Protein AF-A0A8S9GPW5-F1 (afdb_monomer)

Secondary structure (DSSP, 8-state):
--SS-----------------HHHHHHHHHTS-HHHHHHHTTT-HHHHHHHTSHHHHTS--EEEEETTTTEEEEEETTTTEEEEPPPPPPPPTTEEEPPPEEEEEEETTEEEEEEEEEEEEE---SS---TTEEEEEEEETTTTEEEEEEEEPSSS-TT-EE-SPPEEETTEEEEEEESSS-EEEEEESSHHHHH----S-HHHHHTTHHHHHHHHHHHTT--TTEEEEEEEEE--TT-S--EEEEEEEESSTTPPPPHHHHHHHHHHHHHHHTTSS-----HHHH--------S--TT-EEE-SS------SEEEEEEEEEESS-HHHHHTTHHHHHHHHHHHHT--TTEEEEEEEEETTS-SSSSPEEEEEEEEES-SSSHHHHHHHHHHHHHSTT-GGGG--HHHH--EEEEEE----SS----HHHHHS-PPP-

Structure (mmCIF, N/CA/C/O backbone):
data_AF-A0A8S9GPW5-F1
#
_entry.id   AF-A0A8S9GPW5-F1
#
loop_
_atom_site.group_PDB
_atom_site.id
_atom_site.type_symbol
_atom_site.label_atom_id
_atom_site.label_alt_id
_atom_site.label_comp_id
_atom_site.label_asym_id
_atom_site.label_entity_id
_atom_site.label_seq_id
_atom_site.pdbx_PDB_ins_code
_atom_site.Cartn_x
_atom_site.Cartn_y
_atom_site.Cartn_z
_atom_site.occupancy
_atom_site.B_iso_or_equiv
_atom_site.auth_seq_id
_atom_site.auth_comp_id
_atom_site.auth_asym_id
_atom_site.auth_atom_id
_atom_site.pdbx_PDB_model_num
ATOM 1 N N . MET A 1 1 ? 13.576 2.332 78.302 1.00 44.72 1 MET A N 1
ATOM 2 C CA . MET A 1 1 ? 13.715 1.462 77.115 1.00 44.72 1 MET A CA 1
ATOM 3 C C . MET A 1 1 ? 12.403 0.738 76.894 1.00 44.72 1 MET A C 1
ATOM 5 O O . MET A 1 1 ? 11.875 0.190 77.847 1.00 44.72 1 MET A O 1
ATOM 9 N N . TYR A 1 2 ? 11.951 0.701 75.640 1.00 37.75 2 TYR A N 1
ATOM 10 C CA . TYR A 1 2 ? 10.988 -0.273 75.117 1.00 37.75 2 TYR A CA 1
ATOM 11 C C . TYR A 1 2 ? 9.484 -0.027 75.328 1.00 37.75 2 TYR A C 1
ATOM 13 O O . TYR A 1 2 ? 8.790 -0.932 75.752 1.00 37.75 2 TYR A O 1
ATOM 21 N N . HIS A 1 3 ? 8.952 1.134 74.928 1.00 41.34 3 HIS A N 1
ATOM 22 C CA . HIS A 1 3 ? 7.579 1.271 74.399 1.00 41.34 3 HIS A CA 1
ATOM 23 C C . HIS A 1 3 ? 7.514 2.532 73.510 1.00 41.34 3 HIS A C 1
ATOM 25 O O . HIS A 1 3 ? 8.158 3.523 73.831 1.00 41.34 3 HIS A O 1
ATOM 31 N N . ILE A 1 4 ? 6.742 2.487 72.411 1.00 39.16 4 ILE A N 1
ATOM 32 C CA . ILE A 1 4 ? 6.539 3.541 71.379 1.00 39.16 4 ILE A CA 1
ATOM 33 C C . ILE A 1 4 ? 7.576 3.566 70.234 1.00 39.16 4 ILE A C 1
ATOM 35 O O . ILE A 1 4 ? 8.304 4.535 70.089 1.00 39.16 4 ILE A O 1
ATOM 39 N N . ASN A 1 5 ? 7.643 2.527 69.382 1.00 32.78 5 ASN A N 1
ATOM 40 C CA . ASN A 1 5 ? 8.191 2.670 68.010 1.00 32.78 5 ASN A CA 1
ATOM 41 C C . ASN A 1 5 ? 7.839 1.519 67.037 1.00 32.78 5 ASN A C 1
ATOM 43 O O . ASN A 1 5 ? 8.644 1.127 66.198 1.00 32.78 5 ASN A O 1
ATOM 47 N N . GLN A 1 6 ? 6.620 0.970 67.102 1.00 40.62 6 GLN A N 1
ATOM 48 C CA . GLN A 1 6 ? 6.137 -0.016 66.113 1.00 40.62 6 GLN A CA 1
ATOM 49 C C . GLN A 1 6 ? 4.819 0.403 65.432 1.00 40.62 6 GLN A C 1
ATOM 51 O O . GLN A 1 6 ? 3.996 -0.433 65.076 1.00 40.62 6 GLN A O 1
ATOM 56 N N . ILE A 1 7 ? 4.639 1.710 65.189 1.00 39.34 7 ILE A N 1
ATOM 57 C CA . ILE A 1 7 ? 3.601 2.262 64.290 1.00 39.34 7 ILE A CA 1
ATOM 58 C C . ILE A 1 7 ? 4.265 3.053 63.151 1.00 39.34 7 ILE A C 1
ATOM 60 O O . ILE A 1 7 ? 3.902 4.176 62.840 1.00 39.34 7 ILE A O 1
ATOM 64 N N . LEU A 1 8 ? 5.270 2.463 62.503 1.00 32.34 8 LEU A N 1
ATOM 65 C CA . LEU A 1 8 ? 5.753 2.913 61.193 1.00 32.34 8 LEU A CA 1
ATOM 66 C C . LEU A 1 8 ? 6.109 1.689 60.339 1.00 32.34 8 LEU A C 1
ATOM 68 O O . LEU A 1 8 ? 7.232 1.532 59.861 1.00 32.34 8 LEU A O 1
ATOM 72 N N . LYS A 1 9 ? 5.118 0.818 60.090 1.00 34.38 9 LYS A N 1
ATOM 73 C CA . LYS A 1 9 ? 5.142 -0.032 58.891 1.00 34.38 9 LYS A CA 1
ATOM 74 C C . LYS A 1 9 ? 5.151 0.910 57.689 1.00 34.38 9 LYS A C 1
ATOM 76 O O . LYS A 1 9 ? 4.106 1.374 57.237 1.00 34.38 9 LYS A O 1
ATOM 81 N N . LYS A 1 10 ? 6.356 1.230 57.204 1.00 33.12 10 LYS A N 1
ATOM 82 C CA . LYS A 1 10 ? 6.602 1.922 55.938 1.00 33.12 10 LYS A CA 1
ATOM 83 C C . LYS A 1 10 ? 5.746 1.247 54.868 1.00 33.12 10 LYS A C 1
ATOM 85 O O . LYS A 1 10 ? 6.094 0.173 54.378 1.00 33.12 10 LYS A O 1
ATOM 90 N N . LYS A 1 11 ? 4.649 1.904 54.477 1.00 34.06 11 LYS A N 1
ATOM 91 C CA . LYS A 1 11 ? 4.065 1.766 53.143 1.00 34.06 11 LYS A CA 1
ATOM 92 C C . LYS A 1 11 ? 5.228 1.946 52.167 1.00 34.06 11 LYS A C 1
ATOM 94 O O . LYS A 1 11 ? 5.643 3.074 51.902 1.00 34.06 11 LYS A O 1
ATOM 99 N N . LYS A 1 12 ? 5.800 0.848 51.662 1.00 33.22 12 LYS A N 1
ATOM 100 C CA . LYS A 1 12 ? 6.603 0.894 50.441 1.00 33.22 12 LYS A CA 1
ATOM 101 C C . LYS A 1 12 ? 5.641 1.417 49.383 1.00 33.22 12 LYS A C 1
ATOM 103 O O . LYS A 1 12 ? 4.797 0.668 48.900 1.00 33.22 12 LYS A O 1
ATOM 108 N N . LYS A 1 13 ? 5.719 2.718 49.088 1.00 30.58 13 LYS A N 1
ATOM 109 C CA . LYS A 1 13 ? 5.135 3.296 47.881 1.00 30.58 13 LYS A CA 1
ATOM 110 C C . LYS A 1 13 ? 5.628 2.412 46.735 1.00 30.58 13 LYS A C 1
ATOM 112 O O . LYS A 1 13 ? 6.806 2.475 46.387 1.00 30.58 13 LYS A O 1
ATOM 117 N N . LYS A 1 14 ? 4.755 1.554 46.193 1.00 30.34 14 LYS A N 1
ATOM 118 C CA . LYS A 1 14 ? 4.919 1.048 44.831 1.00 30.34 14 LYS A CA 1
ATOM 119 C C . LYS A 1 14 ? 5.045 2.313 43.994 1.00 30.34 14 LYS A C 1
ATOM 121 O O . LYS A 1 14 ? 4.090 3.077 43.890 1.00 30.34 14 LYS A O 1
ATOM 126 N N . LYS A 1 15 ? 6.261 2.605 43.534 1.00 32.81 15 LYS A N 1
ATOM 127 C CA . LYS A 1 15 ? 6.509 3.649 42.547 1.00 32.81 15 LYS A CA 1
ATOM 128 C C . LYS A 1 15 ? 5.788 3.155 41.297 1.00 32.81 15 LYS A C 1
ATOM 130 O O . LYS A 1 15 ? 6.301 2.293 40.594 1.00 32.81 15 LYS A O 1
ATOM 135 N N . ILE A 1 16 ? 4.553 3.614 41.124 1.00 31.48 16 ILE A N 1
ATOM 136 C CA . ILE A 1 16 ? 3.795 3.501 39.886 1.00 31.48 16 ILE A CA 1
ATOM 137 C C . ILE A 1 16 ? 4.597 4.340 38.895 1.00 31.48 16 ILE A C 1
ATOM 139 O O . ILE A 1 16 ? 4.499 5.564 38.881 1.00 31.48 16 ILE A O 1
ATOM 143 N N . TRP A 1 17 ? 5.515 3.700 38.173 1.00 31.36 17 TRP A N 1
ATOM 144 C CA . TRP A 1 17 ? 6.027 4.284 36.947 1.00 31.36 17 TRP A CA 1
ATOM 145 C C . TRP A 1 17 ? 4.852 4.261 35.979 1.00 31.36 17 TRP A C 1
ATOM 147 O O . TRP A 1 17 ? 4.379 3.189 35.611 1.00 31.36 17 TRP A O 1
ATOM 157 N N . PHE A 1 18 ? 4.337 5.448 35.669 1.00 34.94 18 PHE A N 1
ATOM 158 C CA . PHE A 1 18 ? 3.390 5.671 34.589 1.00 34.94 18 PHE A CA 1
ATOM 159 C C . PHE A 1 18 ? 3.978 5.049 33.319 1.00 34.94 18 PHE A C 1
ATOM 161 O O . PHE A 1 18 ? 5.002 5.506 32.809 1.00 34.94 18 PHE A O 1
ATOM 168 N N . GLY A 1 19 ? 3.381 3.941 32.887 1.00 40.03 19 GLY A N 1
ATOM 169 C CA . GLY A 1 19 ? 3.788 3.212 31.697 1.00 40.03 19 GLY A CA 1
ATOM 170 C C . GLY A 1 19 ? 3.351 3.987 30.467 1.00 40.03 19 GLY A C 1
ATOM 171 O O . GLY A 1 19 ? 2.196 3.907 30.066 1.00 40.03 19 GLY A O 1
ATOM 172 N N . VAL A 1 20 ? 4.266 4.752 29.878 1.00 46.03 20 VAL A N 1
ATOM 173 C CA . VAL A 1 20 ? 4.118 5.176 28.484 1.00 46.03 20 VAL A CA 1
ATOM 174 C C . VAL A 1 20 ? 4.153 3.898 27.642 1.00 46.03 20 VAL A C 1
ATOM 176 O O . VAL A 1 20 ? 5.094 3.115 27.780 1.00 46.03 20 VAL A O 1
ATOM 179 N N . HIS A 1 21 ? 3.112 3.657 26.838 1.00 52.16 21 HIS A N 1
ATOM 180 C CA . HIS A 1 21 ? 3.004 2.468 25.986 1.00 52.16 21 HIS A CA 1
ATOM 181 C C . HIS A 1 21 ? 4.234 2.370 25.076 1.00 52.16 21 HIS A C 1
ATOM 183 O O . HIS A 1 21 ? 4.702 3.395 24.571 1.00 52.16 21 HIS A O 1
ATOM 189 N N . GLU A 1 22 ? 4.763 1.164 24.854 1.00 50.53 22 GLU A N 1
ATOM 190 C CA . GLU A 1 22 ? 5.973 0.979 24.040 1.00 50.53 22 GLU A CA 1
ATOM 191 C C . GLU A 1 22 ? 5.811 1.595 22.640 1.00 50.53 22 GLU A C 1
ATOM 193 O O . GLU A 1 22 ? 6.744 2.188 22.119 1.00 50.53 22 GLU A O 1
ATOM 198 N N . GLU A 1 23 ? 4.601 1.602 22.086 1.00 52.56 23 GLU A N 1
ATOM 199 C CA . GLU A 1 23 ? 4.280 2.241 20.803 1.00 52.56 23 GLU A CA 1
ATOM 200 C C . GLU A 1 23 ? 4.392 3.780 20.819 1.00 52.56 23 GLU A C 1
ATOM 202 O O . GLU A 1 23 ? 4.875 4.389 19.866 1.00 52.56 23 GLU A O 1
ATOM 207 N N . LEU A 1 24 ? 4.013 4.433 21.922 1.00 54.03 24 LEU A N 1
ATOM 208 C CA . LEU A 1 24 ? 4.185 5.881 22.105 1.00 54.03 24 LEU A CA 1
ATOM 209 C C . LEU A 1 24 ? 5.653 6.240 22.271 1.00 54.03 24 LEU A C 1
ATOM 211 O O . LEU A 1 24 ? 6.132 7.190 21.652 1.00 54.03 24 LEU A O 1
ATOM 215 N N . VAL A 1 25 ? 6.374 5.453 23.073 1.00 58.84 25 VAL A N 1
ATOM 216 C CA . VAL A 1 25 ? 7.827 5.577 23.189 1.00 58.84 25 VAL A CA 1
ATOM 217 C C . VAL A 1 25 ? 8.456 5.403 21.808 1.00 58.84 25 VAL A C 1
ATOM 219 O O . VAL A 1 25 ? 9.303 6.206 21.429 1.00 58.84 25 VAL A O 1
ATOM 222 N N . ALA A 1 26 ? 7.992 4.438 21.015 1.00 57.84 26 ALA A N 1
ATOM 223 C CA . ALA A 1 26 ? 8.498 4.192 19.678 1.00 57.84 26 ALA A CA 1
ATOM 224 C C . ALA A 1 26 ? 8.220 5.365 18.725 1.00 57.84 26 ALA A C 1
ATOM 226 O O . ALA A 1 26 ? 9.138 5.870 18.083 1.00 57.84 26 ALA A O 1
ATOM 227 N N . ASN A 1 27 ? 6.989 5.874 18.685 1.00 54.69 27 ASN A N 1
ATOM 228 C CA . ASN A 1 27 ? 6.623 7.020 17.850 1.00 54.69 27 ASN A CA 1
ATOM 229 C C . ASN A 1 27 ? 7.389 8.293 18.238 1.00 54.69 27 ASN A C 1
ATOM 231 O O . ASN A 1 27 ? 7.855 9.018 17.358 1.00 54.69 27 ASN A O 1
ATOM 235 N N . ILE A 1 28 ? 7.597 8.544 19.534 1.00 63.22 28 ILE A N 1
ATOM 236 C CA . ILE A 1 28 ? 8.431 9.658 20.007 1.00 63.22 28 ILE A CA 1
ATOM 237 C C . ILE A 1 28 ? 9.877 9.454 19.556 1.00 63.22 28 ILE A C 1
ATOM 239 O O . ILE A 1 28 ? 10.460 10.344 18.942 1.00 63.22 28 ILE A O 1
ATOM 243 N N . LEU A 1 29 ? 10.442 8.273 19.804 1.00 61.16 29 LEU A N 1
ATOM 244 C CA . LEU A 1 29 ? 11.813 7.935 19.432 1.00 61.16 29 LEU A CA 1
ATOM 245 C C . LEU A 1 29 ? 12.048 8.049 17.917 1.00 61.16 29 LEU A C 1
ATOM 247 O O . LEU A 1 29 ? 13.091 8.565 17.535 1.00 61.16 29 LEU A O 1
ATOM 251 N N . THR A 1 30 ? 11.094 7.674 17.053 1.00 60.75 30 THR A N 1
ATOM 252 C CA . THR A 1 30 ? 11.229 7.840 15.584 1.00 60.75 30 THR A CA 1
ATOM 253 C C . THR A 1 30 ? 11.343 9.296 15.127 1.00 60.75 30 THR A C 1
ATOM 255 O O . THR A 1 30 ? 11.821 9.549 14.026 1.00 60.75 30 THR A O 1
ATOM 258 N N . ARG A 1 31 ? 10.924 10.261 15.954 1.00 57.41 31 ARG A N 1
ATOM 259 C CA . ARG A 1 31 ? 10.981 11.698 15.642 1.00 57.41 31 ARG A CA 1
ATOM 260 C C . ARG A 1 31 ? 12.233 12.379 16.195 1.00 57.41 31 ARG A C 1
ATOM 262 O O . ARG A 1 31 ? 12.397 13.584 16.019 1.00 57.41 31 ARG A O 1
ATOM 269 N N . LEU A 1 32 ? 13.098 11.641 16.891 1.00 60.34 32 LEU A N 1
ATOM 270 C CA . LEU A 1 32 ? 14.299 12.188 17.514 1.00 60.34 32 LEU A CA 1
ATOM 271 C C . LEU A 1 32 ? 15.529 11.985 16.620 1.00 60.34 32 LEU A C 1
ATOM 273 O O . LEU A 1 32 ? 15.599 11.012 15.870 1.00 60.34 32 LEU A O 1
ATOM 277 N N . PRO A 1 33 ? 16.543 12.862 16.722 1.00 57.25 33 PRO A N 1
ATOM 278 C CA . PRO A 1 33 ? 17.812 12.656 16.038 1.00 57.25 33 PRO A CA 1
ATOM 279 C C . PRO A 1 33 ? 18.411 11.286 16.379 1.00 57.25 33 PRO A C 1
ATOM 281 O O . PRO A 1 33 ? 18.424 10.879 17.544 1.00 57.25 33 PRO A O 1
ATOM 284 N N . LEU A 1 34 ? 18.970 10.595 15.383 1.00 57.47 34 LEU A N 1
ATOM 285 C CA . LEU A 1 34 ? 19.506 9.232 15.525 1.00 57.47 34 LEU A CA 1
ATOM 286 C C . LEU A 1 34 ? 20.538 9.100 16.657 1.00 57.47 34 LEU A C 1
ATOM 288 O O . LEU A 1 34 ? 20.544 8.107 17.384 1.00 57.47 34 LEU A O 1
ATOM 292 N N . GLY A 1 35 ? 21.366 10.130 16.868 1.00 49.97 35 GLY A N 1
ATOM 293 C CA . GLY A 1 35 ? 22.323 10.174 17.978 1.00 49.97 35 GLY A CA 1
ATOM 294 C C . GLY A 1 35 ? 21.662 10.116 19.362 1.00 49.97 35 GLY A C 1
ATOM 295 O O . GLY A 1 35 ? 22.212 9.512 20.284 1.00 49.97 35 GLY A O 1
ATOM 296 N N . SER A 1 36 ? 20.460 10.677 19.507 1.00 63.56 36 SER A N 1
ATOM 297 C CA . SER A 1 36 ? 19.661 10.593 20.733 1.00 63.56 36 SER A CA 1
ATOM 298 C C . SER A 1 36 ? 19.054 9.200 20.903 1.00 63.56 36 SER A C 1
ATOM 300 O O . SER A 1 36 ? 19.120 8.640 21.995 1.00 63.56 36 SER A O 1
ATOM 302 N N . ILE A 1 37 ? 18.557 8.593 19.819 1.00 66.81 37 ILE A N 1
ATOM 303 C CA . ILE A 1 37 ? 17.989 7.231 19.824 1.00 66.81 37 ILE A CA 1
ATOM 304 C C . ILE A 1 37 ? 19.029 6.199 20.283 1.00 66.81 37 ILE A C 1
ATOM 306 O O . ILE A 1 37 ? 18.735 5.351 21.127 1.00 66.81 37 ILE A O 1
ATOM 310 N N . ILE A 1 38 ? 20.272 6.304 19.802 1.00 66.56 38 ILE A N 1
ATOM 311 C CA . ILE A 1 38 ? 21.366 5.406 20.209 1.00 66.56 38 ILE A CA 1
ATOM 312 C C . ILE A 1 38 ? 21.634 5.516 21.716 1.00 66.56 38 ILE A C 1
ATOM 314 O O . ILE A 1 38 ? 21.792 4.498 22.392 1.00 66.56 38 ILE A O 1
ATOM 318 N N . ARG A 1 39 ? 21.635 6.736 22.268 1.00 68.25 39 ARG A N 1
ATOM 319 C CA . ARG A 1 39 ? 21.817 6.965 23.712 1.00 68.25 39 ARG A CA 1
ATOM 320 C C . ARG A 1 39 ? 20.633 6.448 24.530 1.00 68.25 39 ARG A C 1
ATOM 322 O O . ARG A 1 39 ? 20.829 5.981 25.649 1.00 68.25 39 ARG A O 1
ATOM 329 N N . PHE A 1 40 ? 19.424 6.455 23.973 1.00 72.38 40 PHE A N 1
ATOM 330 C CA . PHE A 1 40 ? 18.230 5.965 24.660 1.00 72.38 40 PHE A CA 1
ATOM 331 C C . PHE A 1 40 ? 18.192 4.451 24.877 1.00 72.38 40 PHE A C 1
ATOM 333 O O . PHE A 1 40 ? 17.536 3.994 25.815 1.00 72.38 40 PHE A O 1
ATOM 340 N N . LYS A 1 41 ? 18.999 3.675 24.140 1.00 69.69 41 LYS A N 1
ATOM 341 C CA . LYS A 1 41 ? 19.259 2.262 24.472 1.00 69.69 41 LYS A CA 1
ATOM 342 C C . LYS A 1 41 ? 19.841 2.067 25.876 1.00 69.69 41 LYS A C 1
ATOM 344 O O . LYS A 1 41 ? 19.734 0.980 26.438 1.00 69.69 41 LYS A O 1
ATOM 349 N N . LEU A 1 42 ? 20.477 3.096 26.439 1.00 74.31 42 LEU A N 1
ATOM 350 C CA . LEU A 1 42 ? 21.108 3.043 27.759 1.00 74.31 42 LEU A CA 1
ATOM 351 C C . LEU A 1 42 ? 20.139 3.385 28.902 1.00 74.31 42 LEU A C 1
ATOM 353 O O . LEU A 1 42 ? 20.499 3.214 30.062 1.00 74.31 42 LEU A O 1
ATOM 357 N N . VAL A 1 43 ? 18.918 3.845 28.598 1.00 75.31 43 VAL A N 1
ATOM 358 C CA . VAL A 1 43 ? 17.950 4.301 29.611 1.00 75.31 43 VAL A CA 1
ATOM 359 C C . VAL A 1 43 ? 17.339 3.132 30.379 1.00 75.31 43 VAL A C 1
ATOM 361 O O . VAL A 1 43 ? 17.347 3.134 31.609 1.00 75.31 43 VAL A O 1
ATOM 364 N N . CYS A 1 44 ? 16.803 2.121 29.686 1.00 68.25 44 CYS A N 1
ATOM 365 C CA . CYS A 1 44 ? 16.309 0.900 30.325 1.00 68.25 44 CYS A CA 1
ATOM 366 C C . CYS A 1 44 ? 16.230 -0.287 29.349 1.00 68.25 44 CYS A C 1
ATOM 368 O O . CYS A 1 44 ? 16.283 -0.117 28.132 1.00 68.25 44 CYS A O 1
ATOM 370 N N . LYS A 1 45 ? 16.064 -1.505 29.889 1.00 66.75 45 LYS A N 1
ATOM 371 C CA . LYS A 1 45 ? 15.988 -2.747 29.096 1.00 66.75 45 LYS A CA 1
ATOM 372 C C . LYS A 1 45 ? 14.793 -2.785 28.131 1.00 66.75 45 LYS A C 1
ATOM 374 O O . LYS A 1 45 ? 14.955 -3.289 27.028 1.00 66.75 45 LYS A O 1
ATOM 379 N N . SER A 1 46 ? 13.635 -2.238 28.520 1.00 66.81 46 SER A N 1
ATOM 380 C CA . SER A 1 46 ? 12.446 -2.162 27.648 1.00 66.81 46 SER A CA 1
ATOM 381 C C . SER A 1 46 ? 12.691 -1.217 26.470 1.00 66.81 46 SER A C 1
ATOM 383 O O . SER A 1 46 ? 12.529 -1.623 25.328 1.00 66.81 46 SER A O 1
ATOM 385 N N . TRP A 1 47 ? 13.232 -0.017 26.709 1.00 71.44 47 TRP A N 1
ATOM 386 C CA . TRP A 1 47 ? 13.570 0.923 25.633 1.00 71.44 47 TRP A CA 1
ATOM 387 C C . TRP A 1 47 ? 14.621 0.351 24.687 1.00 71.44 47 TRP A C 1
ATOM 389 O O . TRP A 1 47 ? 14.492 0.489 23.478 1.00 71.44 47 TRP A O 1
ATOM 399 N N . ARG A 1 48 ? 15.631 -0.350 25.212 1.00 73.56 48 ARG A N 1
ATOM 400 C CA . ARG A 1 48 ? 16.603 -1.062 24.378 1.00 73.56 48 ARG A CA 1
ATOM 401 C C . ARG A 1 48 ? 15.944 -2.133 23.506 1.00 73.56 48 ARG A C 1
ATOM 403 O O . ARG A 1 48 ? 16.202 -2.154 22.310 1.00 73.56 48 ARG A O 1
ATOM 410 N N . SER A 1 49 ? 15.084 -2.972 24.087 1.00 69.69 49 SER A N 1
ATOM 411 C CA . SER A 1 49 ? 14.360 -4.028 23.366 1.00 69.69 49 SER A CA 1
ATOM 412 C C . SER A 1 49 ? 13.428 -3.463 22.293 1.00 69.69 49 SER A C 1
ATOM 414 O O . SER A 1 49 ? 13.374 -3.989 21.188 1.00 69.69 49 SER A O 1
ATOM 416 N N . LEU A 1 50 ? 12.726 -2.374 22.603 1.00 68.56 50 LEU A N 1
ATOM 417 C CA . LEU A 1 50 ? 11.842 -1.665 21.685 1.00 68.56 50 LEU A CA 1
ATOM 418 C C . LEU A 1 50 ? 12.622 -1.060 20.518 1.00 68.56 50 LEU A C 1
ATOM 420 O O . LEU A 1 50 ? 12.259 -1.255 19.364 1.00 68.56 50 LEU A O 1
ATOM 424 N N . ILE A 1 51 ? 13.724 -0.374 20.813 1.00 68.31 51 ILE A N 1
ATOM 425 C CA . ILE A 1 51 ? 14.625 0.202 19.814 1.00 68.31 51 ILE A CA 1
ATOM 426 C C . ILE A 1 51 ? 15.223 -0.907 18.922 1.00 68.31 51 ILE A C 1
ATOM 428 O O . ILE A 1 51 ? 15.391 -0.706 17.729 1.00 68.31 51 ILE A O 1
ATOM 432 N N . GLU A 1 52 ? 15.498 -2.098 19.455 1.00 69.88 52 GLU A N 1
ATOM 433 C CA . GLU A 1 52 ? 16.028 -3.250 18.699 1.00 69.88 52 GLU A CA 1
ATOM 434 C C . GLU A 1 52 ? 14.930 -4.124 18.026 1.00 69.88 52 GLU A C 1
ATOM 436 O O . GLU A 1 52 ? 15.243 -5.094 17.321 1.00 69.88 52 GLU A O 1
ATOM 441 N N . SER A 1 53 ? 13.646 -3.783 18.206 1.00 64.00 53 SER A N 1
ATOM 442 C CA . SER A 1 53 ? 12.488 -4.518 17.667 1.00 64.00 53 SER A CA 1
ATOM 443 C C . SER A 1 53 ? 12.255 -4.279 16.170 1.00 64.00 53 SER A C 1
ATOM 445 O O . SER A 1 53 ? 12.681 -3.258 15.624 1.00 64.00 53 SER A O 1
ATOM 447 N N . ASP A 1 54 ? 11.511 -5.190 15.521 1.00 53.47 54 ASP A N 1
ATOM 448 C CA . ASP A 1 54 ? 11.078 -5.110 14.111 1.00 53.47 54 ASP A CA 1
ATOM 449 C C . ASP A 1 54 ? 10.476 -3.753 13.719 1.00 53.47 54 ASP A C 1
ATOM 451 O O . ASP A 1 54 ? 10.690 -3.280 12.603 1.00 53.47 54 ASP A O 1
ATOM 455 N N . PHE A 1 55 ? 9.820 -3.065 14.652 1.00 54.25 55 PHE A N 1
ATOM 456 C CA . PHE A 1 55 ? 9.232 -1.745 14.430 1.00 54.25 55 PHE A CA 1
ATOM 457 C C . PHE A 1 55 ? 10.267 -0.674 14.034 1.00 54.25 55 PHE A C 1
ATOM 459 O O . PHE A 1 55 ? 10.045 0.105 13.107 1.00 54.25 55 PHE A O 1
ATOM 466 N N . PHE A 1 56 ? 11.435 -0.650 14.686 1.00 56.66 56 PHE A N 1
ATOM 467 C CA . PHE A 1 56 ? 12.534 0.260 14.330 1.00 56.66 56 PHE A CA 1
ATOM 468 C C . PHE A 1 56 ? 13.414 -0.275 13.206 1.00 56.66 56 PHE A C 1
ATOM 470 O O . PHE A 1 56 ? 14.162 0.497 12.594 1.00 56.66 56 PHE A O 1
ATOM 477 N N . ARG A 1 57 ? 13.320 -1.577 12.895 1.00 54.94 57 ARG A N 1
ATOM 478 C CA . ARG A 1 57 ? 14.107 -2.178 11.810 1.00 54.94 57 ARG A CA 1
ATOM 479 C C . ARG A 1 57 ? 13.831 -1.519 10.464 1.00 54.94 57 ARG A C 1
ATOM 481 O O . ARG A 1 57 ? 14.750 -1.402 9.658 1.00 54.94 57 ARG A O 1
ATOM 488 N N . HIS A 1 58 ? 12.617 -1.006 10.279 1.00 50.69 58 HIS A N 1
ATOM 489 C CA . HIS A 1 58 ? 12.123 -0.524 8.995 1.00 50.69 58 HIS A CA 1
ATOM 490 C C . HIS A 1 58 ? 11.946 1.001 8.904 1.00 50.69 58 HIS A C 1
ATOM 492 O O . HIS A 1 58 ? 11.436 1.474 7.899 1.00 50.69 58 HIS A O 1
ATOM 498 N N . LYS A 1 59 ? 12.352 1.793 9.908 1.00 55.66 59 LYS A N 1
ATOM 499 C CA . LYS A 1 59 ? 12.091 3.252 9.944 1.00 55.66 59 LYS A CA 1
ATOM 500 C C . LYS A 1 59 ? 13.335 4.154 9.948 1.00 55.66 59 LYS A C 1
ATOM 502 O O . LYS A 1 59 ? 13.211 5.344 10.212 1.00 55.66 59 LYS A O 1
ATOM 507 N N . GLY A 1 60 ? 14.533 3.631 9.671 1.00 61.91 60 GLY A N 1
ATOM 508 C CA . GLY A 1 60 ? 15.764 4.393 9.931 1.00 61.91 60 GLY A CA 1
ATOM 509 C C . GLY A 1 60 ? 16.995 3.982 9.136 1.00 61.91 60 GLY A C 1
ATOM 510 O O . GLY A 1 60 ? 18.075 3.916 9.716 1.00 61.91 60 GLY A O 1
ATOM 511 N N . LEU A 1 61 ? 16.858 3.685 7.839 1.00 76.00 61 LEU A N 1
ATOM 512 C CA . LEU A 1 61 ? 18.047 3.523 7.000 1.00 76.00 61 LEU A CA 1
ATOM 513 C C . LEU A 1 61 ? 18.816 4.844 6.920 1.00 76.00 61 LEU A C 1
ATOM 515 O O . LEU A 1 61 ? 18.241 5.903 6.674 1.00 76.00 61 LEU A O 1
ATOM 519 N N . VAL A 1 62 ? 20.124 4.752 7.119 1.00 76.81 62 VAL A N 1
ATOM 520 C CA . VAL A 1 62 ? 21.073 5.853 6.988 1.00 76.81 62 VAL A CA 1
ATOM 521 C C . VAL A 1 62 ? 22.052 5.510 5.888 1.00 76.81 62 VAL A C 1
ATOM 523 O O . VAL A 1 62 ? 22.558 4.387 5.818 1.00 76.81 62 VAL A O 1
ATOM 526 N N . LEU A 1 63 ? 22.333 6.505 5.056 1.00 82.38 63 LEU A N 1
ATOM 527 C CA . LEU A 1 63 ? 23.406 6.460 4.085 1.00 82.38 63 LEU A CA 1
ATOM 528 C C . LEU A 1 63 ? 24.655 7.097 4.695 1.00 82.38 63 LEU A C 1
ATOM 530 O O . LEU A 1 63 ? 24.627 8.255 5.107 1.00 82.38 63 LEU A O 1
ATOM 534 N N . LEU A 1 64 ? 25.751 6.347 4.735 1.00 80.00 64 LEU A N 1
ATOM 535 C CA . LEU A 1 64 ? 27.079 6.870 5.027 1.00 80.00 64 LEU A CA 1
ATOM 536 C C . LEU A 1 64 ? 27.899 6.867 3.746 1.00 80.00 64 LEU A C 1
ATOM 538 O O . LEU A 1 64 ? 28.024 5.840 3.078 1.00 80.00 64 LEU A O 1
ATOM 542 N N . HIS A 1 65 ? 28.482 8.014 3.434 1.00 80.12 65 HIS A N 1
ATOM 543 C CA . HIS A 1 65 ? 29.394 8.181 2.318 1.00 80.12 65 HIS A CA 1
ATOM 544 C C . HIS A 1 65 ? 30.812 8.361 2.857 1.00 80.12 65 HIS A C 1
ATOM 546 O O . HIS A 1 65 ? 31.065 9.231 3.688 1.00 80.12 65 HIS A O 1
ATOM 552 N N . HIS A 1 66 ? 31.739 7.523 2.400 1.00 75.94 66 HIS A N 1
ATOM 553 C CA . HIS A 1 66 ? 33.157 7.685 2.691 1.00 75.94 66 HIS A CA 1
ATOM 554 C C . HIS A 1 66 ? 33.838 8.404 1.523 1.00 75.94 66 HIS A C 1
ATOM 556 O O . HIS A 1 66 ? 34.212 7.768 0.535 1.00 75.94 66 HIS A O 1
ATOM 562 N N . GLU A 1 67 ? 34.008 9.720 1.653 1.00 66.12 67 GLU A N 1
ATOM 563 C CA . GLU A 1 67 ? 34.424 10.615 0.563 1.00 66.12 67 GLU A CA 1
ATOM 564 C C . GLU A 1 67 ? 35.737 10.200 -0.108 1.00 66.12 67 GLU A C 1
ATOM 566 O O . GLU A 1 67 ? 35.829 10.177 -1.332 1.00 66.12 67 GLU A O 1
ATOM 571 N N . SER A 1 68 ? 36.742 9.784 0.668 1.00 68.44 68 SER A N 1
ATOM 572 C CA . SER A 1 68 ? 38.075 9.479 0.127 1.00 68.44 68 SER A CA 1
ATOM 573 C C . SER A 1 68 ? 38.135 8.195 -0.704 1.00 68.44 68 SER A C 1
ATOM 575 O O . SER A 1 68 ? 39.100 7.985 -1.430 1.00 68.44 68 SER A O 1
ATOM 577 N N . SER A 1 69 ? 37.143 7.308 -0.579 1.00 70.62 69 SER A N 1
ATOM 578 C CA . SER A 1 69 ? 37.092 6.044 -1.333 1.00 70.62 69 SER A CA 1
ATOM 579 C C . SER A 1 69 ? 35.816 5.873 -2.154 1.00 70.62 69 SER A C 1
ATOM 581 O O . SER A 1 69 ? 35.663 4.839 -2.801 1.00 70.62 69 SER A O 1
ATOM 583 N N . ILE A 1 70 ? 34.929 6.877 -2.135 1.00 76.81 70 ILE A N 1
ATOM 584 C CA . ILE A 1 70 ? 33.642 6.909 -2.841 1.00 76.81 70 ILE A CA 1
ATOM 585 C C . ILE A 1 70 ? 32.849 5.616 -2.582 1.00 76.81 70 ILE A C 1
ATOM 587 O O . ILE A 1 70 ? 32.376 4.932 -3.491 1.00 76.81 70 ILE A O 1
ATOM 591 N N . ARG A 1 71 ? 32.760 5.231 -1.305 1.00 81.75 71 ARG A N 1
ATOM 592 C CA . ARG A 1 71 ? 32.012 4.048 -0.859 1.00 81.75 71 ARG A CA 1
ATOM 593 C C . ARG A 1 71 ? 30.758 4.472 -0.124 1.00 81.75 71 ARG A C 1
ATOM 595 O O . ARG A 1 71 ? 30.811 5.366 0.720 1.00 81.75 71 ARG A O 1
ATOM 602 N N . TYR A 1 72 ? 29.666 3.771 -0.400 1.00 85.81 72 TYR A N 1
ATOM 603 C CA . TYR A 1 72 ? 28.403 3.963 0.291 1.00 85.81 72 TYR A CA 1
ATOM 604 C C . TYR A 1 72 ? 28.111 2.778 1.195 1.00 85.81 72 TYR A C 1
ATOM 606 O O . TYR A 1 72 ? 28.112 1.630 0.752 1.00 85.81 72 TYR A O 1
ATOM 614 N N . TYR A 1 73 ? 27.820 3.069 2.455 1.00 83.31 73 TYR A N 1
ATOM 615 C CA . TYR A 1 73 ? 27.267 2.103 3.387 1.00 83.31 73 TYR A CA 1
ATOM 616 C C . TYR A 1 73 ? 25.830 2.497 3.664 1.00 83.31 73 TYR A C 1
ATOM 618 O O . TYR A 1 73 ? 25.559 3.624 4.075 1.00 83.31 73 TYR A O 1
ATOM 626 N N . ILE A 1 74 ? 24.916 1.564 3.452 1.00 87.06 74 ILE A N 1
ATOM 627 C CA . ILE A 1 74 ? 23.540 1.709 3.896 1.00 87.06 74 ILE A CA 1
ATOM 628 C C . ILE A 1 74 ? 23.351 0.842 5.122 1.00 87.06 74 ILE A C 1
ATOM 630 O O . ILE A 1 74 ? 23.770 -0.316 5.158 1.00 87.06 74 ILE A O 1
ATOM 634 N N . GLY A 1 75 ? 22.746 1.393 6.157 1.00 76.75 75 GLY A N 1
ATOM 635 C CA . GLY A 1 75 ? 22.553 0.616 7.358 1.00 76.75 75 GLY A CA 1
ATOM 636 C C . GLY A 1 75 ? 21.514 1.185 8.277 1.00 76.75 75 GLY A C 1
ATOM 637 O O . GLY A 1 75 ? 21.154 2.358 8.210 1.00 76.75 75 GLY A O 1
ATOM 638 N N . ASN A 1 76 ? 21.041 0.315 9.152 1.00 75.75 76 ASN A N 1
ATOM 639 C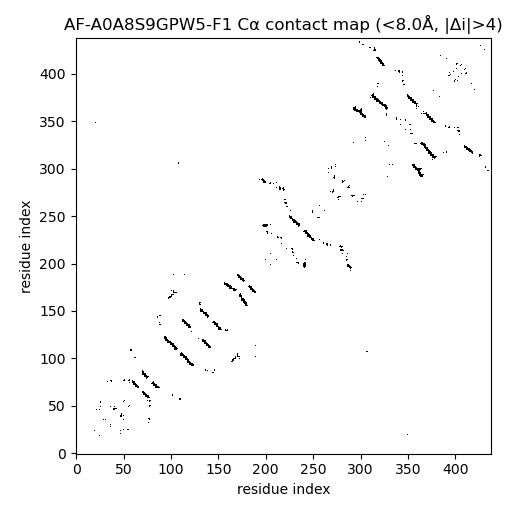 CA . ASN A 1 76 ? 20.216 0.715 10.263 1.00 75.75 76 ASN A CA 1
ATOM 640 C C . ASN A 1 76 ? 21.142 0.898 11.484 1.00 75.75 76 ASN A C 1
ATOM 642 O O . ASN A 1 76 ? 21.573 -0.102 12.075 1.00 75.75 76 ASN A O 1
ATOM 646 N N . PRO A 1 77 ? 21.455 2.145 11.897 1.00 65.75 77 PRO A N 1
ATOM 647 C CA . PRO A 1 77 ? 22.335 2.409 13.038 1.00 65.75 77 PRO A CA 1
ATOM 648 C C . PRO A 1 77 ? 21.718 1.920 14.353 1.00 65.75 77 PRO A C 1
ATOM 650 O O . PRO A 1 77 ? 22.424 1.690 15.335 1.00 65.75 77 PRO A O 1
ATOM 653 N N . VAL A 1 78 ? 20.398 1.729 14.374 1.00 63.84 78 VAL A N 1
ATOM 654 C CA . VAL A 1 78 ? 19.679 1.177 15.511 1.00 63.84 78 VAL A CA 1
ATOM 655 C C . VAL A 1 78 ? 19.919 -0.327 15.642 1.00 63.84 78 VAL A C 1
ATOM 657 O O . VAL A 1 78 ? 20.002 -0.825 16.759 1.00 63.84 78 VAL A O 1
ATOM 660 N N . LEU A 1 79 ? 20.124 -1.055 14.548 1.00 61.78 79 LEU A N 1
ATOM 661 C CA . LEU A 1 79 ? 20.417 -2.494 14.594 1.00 61.78 79 LEU A CA 1
ATOM 662 C C . LEU A 1 79 ? 21.903 -2.821 14.472 1.00 61.78 79 LEU A C 1
ATOM 664 O O . LEU A 1 79 ? 22.271 -3.992 14.513 1.00 61.78 79 LEU A O 1
ATOM 668 N N . SER A 1 80 ? 22.751 -1.807 14.290 1.00 66.94 80 SER A N 1
ATOM 669 C CA . SER A 1 80 ? 24.162 -1.983 13.928 1.00 66.94 80 SER A CA 1
ATOM 670 C C . SER A 1 80 ? 24.347 -2.867 12.687 1.00 66.94 80 SER A C 1
ATOM 672 O O . SER A 1 80 ? 25.348 -3.569 12.559 1.00 66.94 80 SER A O 1
ATOM 674 N N . GLN A 1 81 ? 23.375 -2.840 11.774 1.00 74.31 81 GLN A N 1
ATOM 675 C CA . GLN A 1 81 ? 23.422 -3.578 10.519 1.00 74.31 81 GLN A CA 1
ATOM 676 C C . GLN A 1 81 ? 23.847 -2.625 9.416 1.00 74.31 81 GLN A C 1
ATOM 678 O O . GLN A 1 81 ? 23.171 -1.628 9.173 1.00 74.31 81 GLN A O 1
ATOM 683 N N . TRP A 1 82 ? 24.954 -2.944 8.754 1.00 80.31 82 TRP A N 1
ATOM 684 C CA . TRP A 1 82 ? 25.530 -2.136 7.689 1.00 80.31 82 TRP A CA 1
ATOM 685 C C . TRP A 1 82 ? 25.815 -3.017 6.483 1.00 80.31 82 TRP A C 1
ATOM 687 O O . TRP A 1 82 ? 26.389 -4.095 6.613 1.00 80.31 82 TRP A O 1
ATOM 697 N N . THR A 1 83 ? 25.422 -2.533 5.315 1.00 85.19 83 THR A N 1
ATOM 698 C CA . THR A 1 83 ? 25.669 -3.163 4.023 1.00 85.19 83 THR A CA 1
ATOM 699 C C . THR A 1 83 ? 26.491 -2.203 3.181 1.00 85.19 83 THR A C 1
ATOM 701 O O . THR A 1 83 ? 26.119 -1.043 3.005 1.00 85.19 83 THR A O 1
ATOM 704 N N . LEU A 1 84 ? 27.623 -2.683 2.673 1.00 88.06 84 LEU A N 1
ATOM 705 C CA . LEU A 1 84 ? 28.402 -1.963 1.673 1.00 88.06 84 LEU A CA 1
ATOM 706 C C . LEU A 1 84 ? 27.685 -2.080 0.325 1.00 88.06 84 LEU A C 1
ATOM 708 O O . LEU A 1 84 ? 27.411 -3.189 -0.133 1.00 88.06 84 LEU A O 1
ATOM 712 N N . LEU A 1 85 ? 27.389 -0.944 -0.299 1.00 90.00 85 LEU A N 1
ATOM 713 C CA . LEU A 1 85 ? 26.817 -0.903 -1.639 1.00 90.00 85 LEU A CA 1
ATOM 714 C C . LEU A 1 85 ? 27.895 -1.159 -2.701 1.00 90.00 85 LEU A C 1
ATOM 716 O O . LEU A 1 85 ? 29.074 -0.869 -2.459 1.00 90.00 85 LEU A O 1
ATOM 720 N N . PRO A 1 86 ? 27.513 -1.671 -3.887 1.00 89.19 86 PRO A N 1
ATOM 721 C CA . PRO A 1 86 ? 28.441 -1.771 -5.001 1.00 89.19 86 PRO A CA 1
ATOM 722 C C . PRO A 1 86 ? 29.015 -0.391 -5.345 1.00 89.19 86 PRO A C 1
ATOM 724 O O . PRO A 1 86 ? 28.325 0.626 -5.179 1.00 89.19 86 PRO A O 1
ATOM 727 N N . PRO A 1 87 ? 30.270 -0.344 -5.821 1.00 87.56 87 PRO A N 1
ATOM 728 C CA . PRO A 1 87 ? 30.924 0.912 -6.144 1.00 87.56 87 PRO A CA 1
ATOM 729 C C . PRO A 1 87 ? 30.091 1.678 -7.178 1.00 87.56 87 PRO A C 1
ATOM 731 O O . PRO A 1 87 ? 29.613 1.074 -8.145 1.00 87.56 87 PRO A O 1
ATOM 734 N N . PRO A 1 88 ? 29.886 2.987 -6.973 1.00 87.31 88 PRO A N 1
ATOM 735 C CA . PRO A 1 88 ? 29.179 3.798 -7.940 1.00 87.31 88 PRO A CA 1
ATOM 736 C C . PRO A 1 88 ? 30.021 3.968 -9.211 1.00 87.31 88 PRO A C 1
ATOM 738 O O . PRO A 1 88 ? 31.231 3.705 -9.201 1.00 87.31 88 PRO A O 1
ATOM 741 N N . PRO A 1 89 ? 29.413 4.452 -10.302 1.00 86.56 89 PRO A N 1
ATOM 742 C CA . PRO A 1 89 ? 30.160 4.792 -11.498 1.00 86.56 89 PRO A CA 1
ATOM 743 C C . PRO A 1 89 ? 31.318 5.774 -11.215 1.00 86.56 89 PRO A C 1
ATOM 745 O O . PRO A 1 89 ? 31.195 6.642 -10.335 1.00 86.56 89 PRO A O 1
ATOM 748 N N . PRO A 1 90 ? 32.446 5.659 -11.947 1.00 83.56 90 PRO A N 1
ATOM 749 C CA . PRO A 1 90 ? 33.600 6.534 -11.764 1.00 83.56 90 PRO A CA 1
ATOM 750 C C . PRO A 1 90 ? 33.230 8.009 -11.937 1.00 83.56 90 PRO A C 1
ATOM 752 O O . PRO A 1 90 ? 32.484 8.366 -12.845 1.00 8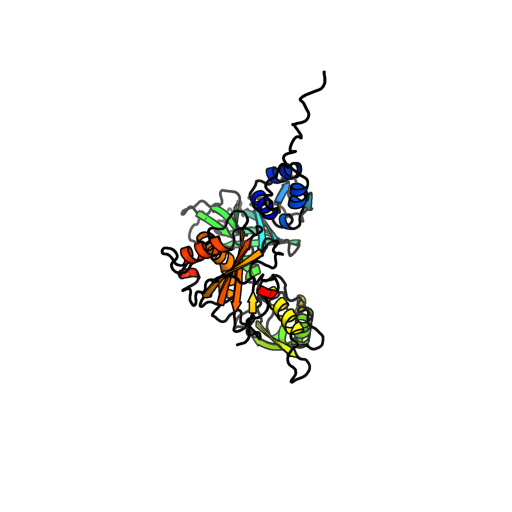3.56 90 PRO A O 1
ATOM 755 N N . ILE A 1 91 ? 33.793 8.874 -11.089 1.00 79.44 91 ILE A N 1
ATOM 756 C CA . ILE A 1 91 ? 33.651 10.328 -11.233 1.00 79.44 91 ILE A CA 1
ATOM 757 C C . ILE A 1 91 ? 34.287 10.749 -12.555 1.00 79.44 91 ILE A C 1
ATOM 759 O O . ILE A 1 91 ? 35.481 10.538 -12.776 1.00 79.44 91 ILE A O 1
ATOM 763 N N . LEU A 1 92 ? 33.487 11.365 -13.422 1.00 76.88 92 LEU A N 1
ATOM 764 C CA . LEU A 1 92 ? 33.971 11.866 -14.699 1.00 76.88 92 LEU A CA 1
ATOM 765 C C . LEU A 1 92 ? 34.632 13.244 -14.519 1.00 76.88 92 LEU A C 1
ATOM 767 O O . LEU A 1 92 ? 34.043 14.126 -13.883 1.00 76.88 92 LEU A O 1
ATOM 771 N N . PRO A 1 93 ? 35.838 13.460 -15.077 1.00 71.75 93 PRO A N 1
ATOM 772 C CA . PRO A 1 93 ? 36.488 14.762 -15.032 1.00 71.75 93 PRO A CA 1
ATOM 773 C C . PRO A 1 93 ? 35.631 15.800 -15.765 1.00 71.75 93 PRO A C 1
ATOM 775 O O . PRO A 1 93 ? 35.143 15.550 -16.862 1.00 71.75 93 PRO A O 1
ATOM 778 N N . GLY A 1 94 ? 35.441 16.961 -15.137 1.00 69.75 94 GLY A N 1
ATOM 779 C CA . GLY A 1 94 ? 34.601 18.036 -15.670 1.00 69.75 94 GLY A CA 1
ATOM 780 C C . GLY A 1 94 ? 33.167 18.069 -15.154 1.00 69.75 94 GLY A C 1
ATOM 781 O O . GLY A 1 94 ? 32.467 19.042 -15.432 1.00 69.75 94 GLY A O 1
ATOM 782 N N . ASN A 1 95 ? 32.745 17.077 -14.367 1.00 73.88 95 ASN A N 1
ATOM 783 C CA . ASN A 1 95 ? 31.430 17.081 -13.737 1.00 73.88 95 ASN A CA 1
ATOM 784 C C . ASN A 1 95 ? 31.477 17.636 -12.304 1.00 73.88 95 ASN A C 1
ATOM 786 O O . ASN A 1 95 ? 32.361 17.287 -11.519 1.00 73.88 95 ASN A O 1
ATOM 790 N N . ARG A 1 96 ? 30.483 18.454 -11.939 1.00 71.56 96 ARG A N 1
ATOM 791 C CA . ARG A 1 96 ? 30.167 18.799 -10.546 1.00 71.56 96 ARG A CA 1
ATOM 792 C C . ARG A 1 96 ? 29.261 17.715 -9.984 1.00 71.56 96 ARG A C 1
ATOM 794 O O . ARG A 1 96 ? 28.238 17.428 -10.593 1.00 71.56 96 ARG A O 1
ATOM 801 N N . TYR A 1 97 ? 29.609 17.144 -8.837 1.00 75.31 97 TYR A N 1
ATOM 802 C CA . TYR A 1 97 ? 28.744 16.213 -8.109 1.00 75.31 97 TYR A CA 1
ATOM 803 C C . TYR A 1 97 ? 28.212 16.888 -6.846 1.00 75.31 97 TYR A C 1
ATOM 805 O O . TYR A 1 97 ? 28.948 17.610 -6.174 1.00 75.31 97 TYR A O 1
ATOM 813 N N . TYR A 1 98 ? 26.947 16.629 -6.533 1.00 76.19 98 TYR A N 1
ATOM 814 C CA . TYR A 1 98 ? 26.290 17.080 -5.306 1.00 76.19 98 TYR A CA 1
ATOM 815 C C . TYR A 1 98 ? 26.293 15.970 -4.248 1.00 76.19 98 TYR A C 1
ATOM 817 O O . TYR A 1 98 ? 26.579 14.805 -4.559 1.00 76.19 98 TYR A O 1
ATOM 825 N N . GLU A 1 99 ? 25.952 16.307 -3.000 1.00 77.50 99 GLU A N 1
ATOM 826 C CA . GLU A 1 99 ? 25.731 15.284 -1.976 1.00 77.50 99 GLU A CA 1
ATOM 827 C C . GLU A 1 99 ? 24.665 14.274 -2.413 1.00 77.50 99 GLU A C 1
ATOM 829 O O . GLU A 1 99 ? 23.721 14.574 -3.147 1.00 77.50 99 GLU A O 1
ATOM 834 N N . SER A 1 100 ? 24.852 13.035 -1.966 1.00 86.19 100 SER A N 1
ATOM 835 C CA . SER A 1 100 ? 24.002 11.919 -2.366 1.00 86.19 100 SER A CA 1
ATOM 836 C C . SER A 1 100 ? 22.710 11.901 -1.561 1.00 86.19 100 SER A C 1
ATOM 838 O O . SER A 1 100 ? 22.733 12.018 -0.339 1.00 86.19 100 SER A O 1
ATOM 840 N N . GLY A 1 101 ? 21.588 11.703 -2.246 1.00 86.44 101 GLY A N 1
ATOM 841 C CA . GLY A 1 101 ? 20.285 11.526 -1.614 1.00 86.44 101 GLY A CA 1
ATOM 842 C C . GLY A 1 101 ? 19.975 10.052 -1.357 1.00 86.44 101 GLY A C 1
ATOM 843 O O . GLY A 1 101 ? 20.340 9.185 -2.154 1.00 86.44 101 GLY A O 1
ATOM 844 N N . LEU A 1 102 ? 19.261 9.769 -0.267 1.00 88.38 102 LEU A N 1
ATOM 845 C CA . LEU A 1 102 ? 18.665 8.462 0.011 1.00 88.38 102 LEU A CA 1
ATOM 846 C C . LEU A 1 102 ? 17.149 8.609 -0.033 1.00 88.38 102 LEU A C 1
ATOM 848 O O . LEU A 1 102 ? 16.588 9.291 0.812 1.00 88.38 102 LEU A O 1
ATOM 852 N N . VAL A 1 103 ? 16.483 7.927 -0.959 1.00 88.75 103 VAL A N 1
ATOM 853 C CA . VAL A 1 103 ? 15.017 7.842 -0.975 1.00 88.75 103 VAL A CA 1
ATOM 854 C C . VAL A 1 103 ? 14.574 6.441 -0.593 1.00 88.75 103 VAL A C 1
ATOM 856 O O . VAL A 1 103 ? 15.145 5.451 -1.050 1.00 88.75 103 VAL A O 1
ATOM 859 N N . THR A 1 104 ? 13.548 6.352 0.243 1.00 85.44 104 THR A N 1
ATOM 860 C CA . THR A 1 104 ? 12.935 5.091 0.658 1.00 85.44 104 THR A CA 1
ATOM 861 C C . THR A 1 104 ? 11.478 5.070 0.222 1.00 85.44 104 THR A C 1
ATOM 863 O O . THR A 1 104 ? 10.757 6.058 0.390 1.00 85.44 104 THR A O 1
ATOM 866 N N . ARG A 1 105 ? 11.023 3.939 -0.320 1.00 77.94 105 ARG A N 1
ATOM 867 C CA . ARG A 1 105 ? 9.597 3.684 -0.516 1.00 77.94 105 ARG A CA 1
ATOM 868 C C . ARG A 1 105 ? 9.084 2.959 0.708 1.00 77.94 105 ARG A C 1
ATOM 870 O O . ARG A 1 105 ? 9.564 1.879 1.059 1.00 77.94 105 ARG A O 1
ATOM 877 N N . MET A 1 106 ? 8.115 3.568 1.369 1.00 69.19 106 MET A N 1
ATOM 878 C CA . MET A 1 106 ? 7.507 3.012 2.565 1.00 69.19 106 MET A CA 1
ATOM 879 C C . MET A 1 106 ? 6.058 2.648 2.283 1.00 69.19 106 MET A C 1
ATOM 881 O O . MET A 1 106 ? 5.334 3.414 1.654 1.00 69.19 106 MET A O 1
ATOM 885 N N . HIS A 1 107 ? 5.629 1.502 2.794 1.00 57.59 107 HIS A N 1
ATOM 886 C CA . HIS A 1 107 ? 4.230 1.102 2.800 1.00 57.59 107 HIS A CA 1
ATOM 887 C C . HIS A 1 107 ? 3.885 0.570 4.192 1.00 57.59 107 HIS A C 1
ATOM 889 O O . HIS A 1 107 ? 4.561 -0.323 4.701 1.00 57.59 107 HIS A O 1
ATOM 895 N N . ASN A 1 108 ? 2.877 1.156 4.842 1.00 52.25 108 ASN A N 1
ATOM 896 C CA . ASN A 1 108 ? 2.457 0.833 6.215 1.00 52.25 108 ASN A CA 1
ATOM 897 C C . ASN A 1 108 ? 3.619 0.805 7.232 1.00 52.25 108 ASN A C 1
ATOM 899 O O . ASN A 1 108 ? 3.708 -0.075 8.079 1.00 52.25 108 ASN A O 1
ATOM 903 N N . GLY A 1 109 ? 4.549 1.763 7.131 1.00 51.22 109 GLY A N 1
ATOM 904 C CA . GLY A 1 109 ? 5.688 1.883 8.050 1.00 51.22 109 GLY A CA 1
ATOM 905 C C . GLY A 1 109 ? 6.861 0.934 7.780 1.00 51.22 109 GLY A C 1
ATOM 906 O O . GLY A 1 109 ? 7.862 1.023 8.490 1.00 51.22 109 GLY A O 1
ATOM 907 N N . VAL A 1 110 ? 6.769 0.087 6.750 1.00 56.38 110 VAL A N 1
ATOM 908 C CA . VAL A 1 110 ? 7.824 -0.835 6.312 1.00 56.38 110 VAL A CA 1
ATOM 909 C C . VAL A 1 110 ? 8.513 -0.284 5.061 1.00 56.38 110 VAL A C 1
ATOM 911 O O . VAL A 1 110 ? 7.835 0.111 4.113 1.00 56.38 110 VAL A O 1
ATOM 914 N N . ILE A 1 111 ? 9.850 -0.257 5.038 1.00 69.12 111 ILE A N 1
ATOM 915 C CA . ILE A 1 111 ? 10.624 0.057 3.825 1.00 69.12 111 ILE A CA 1
ATOM 916 C C . ILE A 1 111 ? 10.521 -1.130 2.866 1.00 69.12 111 ILE A C 1
ATOM 918 O O . ILE A 1 111 ? 10.952 -2.232 3.203 1.00 69.12 111 ILE A O 1
ATOM 922 N N . LEU A 1 112 ? 9.948 -0.894 1.686 1.00 74.31 112 LEU A N 1
ATOM 923 C CA . LEU A 1 112 ? 9.856 -1.881 0.609 1.00 74.31 112 LEU A CA 1
ATOM 924 C C . LEU A 1 112 ? 11.158 -1.932 -0.184 1.00 74.31 112 LEU A C 1
ATOM 926 O O . LEU A 1 112 ? 11.701 -3.005 -0.428 1.00 74.31 112 LEU A O 1
ATOM 930 N N . ASP A 1 113 ? 11.656 -0.759 -0.557 1.00 82.62 113 ASP A N 1
ATOM 931 C CA . ASP A 1 113 ? 12.900 -0.585 -1.284 1.00 82.62 113 ASP A CA 1
ATOM 932 C C . ASP A 1 113 ? 13.472 0.817 -1.049 1.00 82.62 113 ASP A C 1
ATOM 934 O O . ASP A 1 113 ? 12.851 1.704 -0.447 1.00 82.62 113 ASP A O 1
ATOM 938 N N . TYR A 1 114 ? 14.715 0.999 -1.475 1.00 88.38 114 TYR A N 1
ATOM 939 C CA . TYR A 1 114 ? 15.414 2.265 -1.382 1.00 88.38 114 TYR A CA 1
ATOM 940 C C . TYR A 1 114 ? 16.265 2.503 -2.622 1.00 88.38 114 TYR A C 1
ATOM 942 O O . TYR A 1 114 ? 16.713 1.573 -3.302 1.00 88.38 114 TYR A O 1
ATOM 950 N N . LYS A 1 115 ? 16.512 3.780 -2.904 1.00 92.00 115 LYS A N 1
ATOM 951 C CA . LYS A 1 115 ? 17.428 4.203 -3.956 1.00 92.00 115 LYS A CA 1
ATOM 952 C C . LYS A 1 115 ? 18.432 5.203 -3.408 1.00 92.00 115 LYS A C 1
ATOM 954 O O . LYS A 1 115 ? 18.078 6.075 -2.613 1.00 92.00 115 LYS A O 1
ATOM 959 N N . VAL A 1 116 ? 19.681 5.070 -3.843 1.00 92.56 116 VAL A N 1
ATOM 960 C CA . VAL A 1 116 ? 20.731 6.063 -3.587 1.00 92.56 116 VAL A CA 1
ATOM 961 C C . VAL A 1 116 ? 20.954 6.835 -4.872 1.00 92.56 116 VAL A C 1
ATOM 963 O O . VAL A 1 116 ? 21.165 6.235 -5.924 1.00 92.56 116 VAL A O 1
ATOM 966 N N . VAL A 1 117 ? 20.878 8.157 -4.785 1.00 91.94 117 VAL A N 1
ATOM 967 C CA . VAL A 1 117 ? 20.899 9.045 -5.945 1.00 91.94 117 VAL A CA 1
ATOM 968 C C . VAL A 1 117 ? 22.104 9.965 -5.855 1.00 91.94 117 VAL A C 1
ATOM 970 O O . VAL A 1 117 ? 22.251 10.704 -4.880 1.00 91.94 117 VAL A O 1
ATOM 973 N N . ARG A 1 118 ? 22.934 9.965 -6.899 1.00 89.44 118 ARG A N 1
ATOM 974 C CA . ARG A 1 118 ? 23.958 10.989 -7.123 1.00 89.44 118 ARG A CA 1
ATOM 975 C C . ARG A 1 118 ? 23.492 11.887 -8.256 1.00 89.44 118 ARG A C 1
ATOM 977 O O . ARG A 1 118 ? 23.164 11.406 -9.338 1.00 89.44 118 ARG A O 1
ATOM 984 N N . LEU A 1 119 ? 23.469 13.184 -7.997 1.00 86.56 119 LEU A N 1
ATOM 985 C CA . LEU A 1 119 ? 23.223 14.200 -9.010 1.00 86.56 119 LEU A CA 1
ATOM 986 C C . LEU A 1 119 ? 24.567 14.735 -9.501 1.00 86.56 119 LEU A C 1
ATOM 988 O O . LEU A 1 119 ? 25.442 15.049 -8.685 1.00 86.56 119 LEU A O 1
ATOM 992 N N . HIS A 1 120 ? 24.709 14.868 -10.818 1.00 81.75 120 HIS A N 1
ATOM 993 C CA . HIS A 1 120 ? 25.862 15.528 -11.409 1.00 81.75 120 HIS A CA 1
ATOM 994 C C . HIS A 1 120 ? 25.497 16.442 -12.581 1.00 81.75 120 HIS A C 1
ATOM 996 O O . HIS A 1 120 ? 24.541 16.204 -13.322 1.00 81.75 120 HIS A O 1
ATOM 1002 N N . GLU A 1 121 ? 26.318 17.471 -12.766 1.00 74.19 121 GLU A N 1
ATOM 1003 C CA . GLU A 1 121 ? 26.2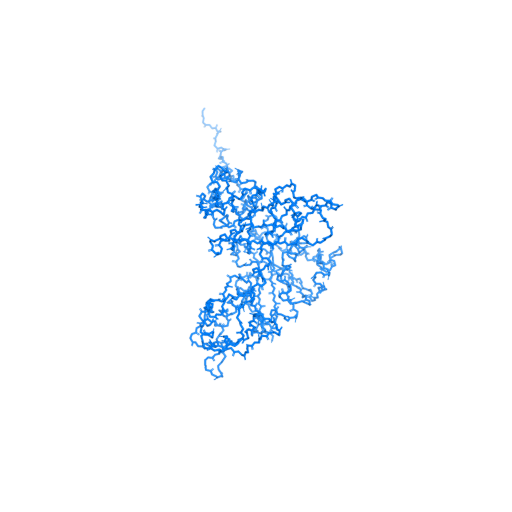26 18.447 -13.853 1.00 74.19 121 GLU A CA 1
ATOM 1004 C C . GLU A 1 121 ? 27.548 18.482 -14.623 1.00 74.19 121 GLU A C 1
ATOM 1006 O O . GLU A 1 121 ? 28.615 18.431 -14.016 1.00 74.19 121 GLU A O 1
ATOM 1011 N N . ASN A 1 122 ? 27.503 18.569 -15.953 1.00 67.31 122 ASN A N 1
ATOM 1012 C CA . ASN A 1 122 ? 28.708 18.690 -16.778 1.00 67.31 122 ASN A CA 1
ATOM 1013 C C . ASN A 1 122 ? 29.092 20.169 -16.942 1.00 67.31 122 ASN A C 1
ATOM 1015 O O . ASN A 1 122 ? 28.329 20.944 -17.516 1.00 67.31 122 ASN A O 1
ATOM 1019 N N . ILE A 1 123 ? 30.279 20.550 -16.462 1.00 62.16 123 ILE A N 1
ATOM 1020 C CA . ILE A 1 123 ? 30.778 21.935 -16.466 1.00 62.16 123 ILE A CA 1
ATOM 1021 C C . ILE A 1 123 ? 31.668 22.224 -17.694 1.00 62.16 123 ILE A C 1
ATOM 1023 O O . ILE A 1 123 ? 31.956 23.379 -17.994 1.00 62.16 123 ILE A O 1
ATOM 1027 N N . GLN A 1 124 ? 32.125 21.205 -18.431 1.00 52.72 124 GLN A N 1
ATOM 1028 C CA . GLN A 1 124 ? 33.164 21.355 -19.464 1.00 52.72 124 GLN A CA 1
ATOM 1029 C C . GLN A 1 124 ? 32.655 21.591 -20.895 1.00 52.72 124 GLN A C 1
ATOM 1031 O O . GLN A 1 124 ? 33.474 21.752 -21.804 1.00 52.72 124 GLN A O 1
ATOM 1036 N N . SER A 1 125 ? 31.345 21.643 -21.162 1.00 49.50 125 SER A N 1
ATOM 1037 C CA . SER A 1 125 ? 30.890 21.879 -22.538 1.00 49.50 125 SER A CA 1
ATOM 1038 C C . SER A 1 125 ? 31.038 23.354 -22.939 1.00 49.50 125 SER A C 1
ATOM 1040 O O . SER A 1 125 ? 30.165 24.186 -22.698 1.00 49.50 125 SER A O 1
ATOM 1042 N N . ILE A 1 126 ? 32.133 23.652 -23.641 1.00 46.69 126 ILE A N 1
ATOM 1043 C CA . ILE A 1 126 ? 32.400 24.924 -24.342 1.00 46.69 126 ILE A CA 1
ATOM 1044 C C . ILE A 1 126 ? 31.321 25.201 -25.420 1.00 46.69 126 ILE A C 1
ATOM 1046 O O . ILE A 1 126 ? 31.100 26.339 -25.823 1.00 46.69 126 ILE A O 1
ATOM 1050 N N . HIS A 1 127 ? 30.583 24.171 -25.844 1.00 46.69 127 HIS A N 1
ATOM 1051 C CA . HIS A 1 127 ? 29.355 24.291 -26.628 1.00 46.69 127 HIS A CA 1
ATOM 1052 C C . HIS A 1 127 ? 28.160 24.069 -25.699 1.00 46.69 127 HIS A C 1
ATOM 1054 O O . HIS A 1 127 ? 27.889 22.932 -25.328 1.00 46.69 127 HIS A O 1
ATOM 1060 N N . ARG A 1 128 ? 27.524 25.180 -25.298 1.00 43.28 128 ARG A N 1
ATOM 1061 C CA . ARG A 1 128 ? 26.335 25.318 -24.431 1.00 43.28 128 ARG A CA 1
ATOM 1062 C C . ARG A 1 128 ? 25.714 23.978 -23.982 1.00 43.28 128 ARG A C 1
ATOM 1064 O O . ARG A 1 128 ? 25.025 23.355 -24.796 1.00 43.28 128 ARG A O 1
ATOM 1071 N N . PRO A 1 129 ? 25.880 23.556 -22.712 1.00 47.62 129 PRO A N 1
ATOM 1072 C CA . PRO A 1 129 ? 25.123 22.417 -22.209 1.00 47.62 129 PRO A CA 1
ATOM 1073 C C . PRO A 1 129 ? 23.647 22.782 -22.336 1.00 47.62 129 PRO A C 1
ATOM 1075 O O . PRO A 1 129 ? 23.284 23.937 -22.124 1.00 47.62 129 PRO A O 1
ATOM 1078 N N . ASN A 1 130 ? 22.788 21.843 -22.729 1.00 50.19 130 ASN A N 1
ATOM 1079 C CA . ASN A 1 130 ? 21.355 22.107 -22.701 1.00 50.19 130 ASN A CA 1
ATOM 1080 C C . ASN A 1 130 ? 20.996 22.359 -21.222 1.00 50.19 130 ASN A C 1
ATOM 1082 O O . ASN A 1 130 ? 21.045 21.399 -20.448 1.00 50.19 130 ASN A O 1
ATOM 1086 N N . PRO A 1 131 ? 20.672 23.596 -20.797 1.00 55.47 131 PRO A N 1
ATOM 1087 C CA . PRO A 1 131 ? 20.692 24.007 -19.385 1.00 55.47 131 PRO A CA 1
ATOM 1088 C C . PRO A 1 131 ? 19.524 23.428 -18.567 1.00 55.47 131 PRO A C 1
ATOM 1090 O O . PRO A 1 131 ? 19.185 23.903 -17.492 1.00 55.47 131 PRO A O 1
ATOM 1093 N N . ARG A 1 132 ? 18.856 22.409 -19.115 1.00 63.41 132 ARG A N 1
ATOM 1094 C CA . ARG A 1 132 ? 17.609 21.829 -18.626 1.00 63.41 132 ARG A CA 1
ATOM 1095 C C . ARG A 1 132 ? 17.743 20.376 -18.196 1.00 63.41 132 ARG A C 1
ATOM 1097 O O . ARG A 1 132 ? 16.746 19.827 -17.751 1.00 63.41 132 ARG A O 1
ATOM 1104 N N . THR A 1 133 ? 18.889 19.718 -18.393 1.00 71.56 133 THR A N 1
ATOM 1105 C CA . THR A 1 133 ? 18.987 18.261 -18.193 1.00 71.56 133 THR A CA 1
ATOM 1106 C C . THR A 1 133 ? 19.752 17.914 -16.924 1.00 71.56 133 THR A C 1
ATOM 1108 O O . THR A 1 133 ? 20.974 18.036 -16.882 1.00 71.56 133 THR A O 1
ATOM 1111 N N . LEU A 1 134 ? 19.033 17.427 -15.916 1.00 79.69 134 LEU A N 1
ATOM 1112 C CA . LEU A 1 134 ? 19.614 16.850 -14.709 1.00 79.69 134 LEU A CA 1
ATOM 1113 C C . LEU A 1 134 ? 20.029 15.408 -14.986 1.00 79.69 134 LEU A C 1
ATOM 1115 O O . LEU A 1 134 ? 19.269 14.638 -15.580 1.00 79.69 134 LEU A O 1
ATOM 1119 N N . SER A 1 135 ? 21.243 15.053 -14.571 1.00 85.44 135 SER A N 1
ATOM 1120 C CA . SER A 1 135 ? 21.793 13.711 -14.753 1.00 85.44 135 SER A CA 1
ATOM 1121 C C . SER A 1 135 ? 21.924 13.023 -13.403 1.00 85.44 135 SER A C 1
ATOM 1123 O O . SER A 1 135 ? 22.617 13.505 -12.506 1.00 85.44 135 SER A O 1
ATOM 1125 N N . PHE A 1 136 ? 21.231 11.899 -13.266 1.00 89.69 136 PHE A N 1
ATOM 1126 C CA . PHE A 1 136 ? 21.189 11.103 -12.054 1.00 89.69 136 PHE A CA 1
ATOM 1127 C C . PHE A 1 136 ? 21.879 9.762 -12.271 1.00 89.69 136 PHE A C 1
ATOM 1129 O O . PHE A 1 136 ? 21.578 9.041 -13.223 1.00 89.69 136 PHE A O 1
ATOM 1136 N N . GLU A 1 137 ? 22.739 9.398 -11.330 1.00 90.88 137 GLU A N 1
ATOM 1137 C CA . GLU A 1 137 ? 23.194 8.028 -11.123 1.00 90.88 137 GLU A CA 1
ATOM 1138 C C . GLU A 1 137 ? 22.394 7.445 -9.961 1.00 90.88 137 GLU A C 1
ATOM 1140 O O . GLU A 1 137 ? 22.384 8.000 -8.861 1.00 90.88 137 GLU A O 1
ATOM 1145 N N . ILE A 1 138 ? 21.688 6.347 -10.208 1.00 92.69 138 ILE A N 1
ATOM 1146 C CA . ILE A 1 138 ? 20.698 5.799 -9.286 1.00 92.69 138 ILE A CA 1
ATOM 1147 C C . ILE A 1 138 ? 21.043 4.344 -9.004 1.00 92.69 138 ILE A C 1
ATOM 1149 O O . ILE A 1 138 ? 20.931 3.495 -9.890 1.00 92.69 138 ILE A O 1
ATOM 1153 N N . TYR A 1 139 ? 21.410 4.053 -7.762 1.00 92.81 139 TYR A N 1
ATOM 1154 C CA . TYR A 1 139 ? 21.414 2.695 -7.234 1.00 92.81 139 TYR A CA 1
ATOM 1155 C C . TYR A 1 139 ? 20.003 2.309 -6.810 1.00 92.81 139 TYR A C 1
ATOM 1157 O O . TYR A 1 139 ? 19.349 3.085 -6.110 1.00 92.81 139 TYR A O 1
ATOM 1165 N N . SER A 1 140 ? 19.551 1.109 -7.168 1.00 90.38 140 SER A N 1
ATOM 1166 C CA . SER A 1 140 ? 18.284 0.554 -6.684 1.00 90.38 140 SER A CA 1
ATOM 1167 C C . SER A 1 140 ? 18.518 -0.693 -5.844 1.00 90.38 140 SER A C 1
ATOM 1169 O O . SER A 1 140 ? 19.218 -1.608 -6.271 1.00 90.38 140 SER A O 1
ATOM 1171 N N . SER A 1 141 ? 17.888 -0.765 -4.667 1.00 87.38 141 SER A N 1
ATOM 1172 C CA . SER A 1 141 ? 17.925 -1.975 -3.841 1.00 87.38 141 SER A CA 1
ATOM 1173 C C . SER A 1 141 ? 17.220 -3.172 -4.483 1.00 87.38 141 SER A C 1
ATOM 1175 O O . SER A 1 141 ? 17.545 -4.304 -4.143 1.00 87.38 141 SER A O 1
ATOM 1177 N N . ASP A 1 142 ? 16.274 -2.930 -5.397 1.00 83.38 142 ASP A N 1
ATOM 1178 C CA . ASP A 1 142 ? 15.523 -3.981 -6.096 1.00 83.38 142 ASP A CA 1
ATOM 1179 C C . ASP A 1 142 ? 16.392 -4.719 -7.120 1.00 83.38 142 ASP A C 1
ATOM 1181 O O . ASP A 1 142 ? 16.279 -5.937 -7.271 1.00 83.38 142 ASP A O 1
ATOM 1185 N N . THR A 1 143 ? 17.246 -3.987 -7.841 1.00 82.56 143 THR A N 1
ATOM 1186 C CA . THR A 1 143 ? 18.149 -4.564 -8.849 1.00 82.56 143 THR A CA 1
ATOM 1187 C C . THR A 1 143 ? 19.531 -4.870 -8.286 1.00 82.56 143 THR A C 1
ATOM 1189 O O . THR A 1 143 ? 20.215 -5.744 -8.807 1.00 82.56 143 THR A O 1
ATOM 1192 N N . GLY A 1 144 ? 19.947 -4.166 -7.231 1.00 84.44 144 GLY A N 1
ATOM 1193 C CA . GLY A 1 144 ? 21.319 -4.203 -6.730 1.00 84.44 144 GLY A CA 1
ATOM 1194 C C . GLY A 1 144 ? 22.321 -3.522 -7.667 1.00 84.44 144 GLY A C 1
ATOM 1195 O O . GLY A 1 144 ? 23.523 -3.735 -7.525 1.00 84.44 144 GLY A O 1
ATOM 1196 N N . GLU A 1 145 ? 21.854 -2.711 -8.621 1.00 87.75 145 GLU A N 1
ATOM 1197 C CA . GLU A 1 145 ? 22.678 -2.123 -9.682 1.00 87.75 145 GLU A CA 1
ATOM 1198 C C . GLU A 1 145 ? 22.530 -0.598 -9.758 1.00 87.75 145 GLU A C 1
ATOM 1200 O O . GLU A 1 145 ? 21.499 -0.028 -9.388 1.00 87.75 145 GLU A O 1
ATOM 1205 N N . TRP A 1 146 ? 23.578 0.055 -10.271 1.00 91.31 146 TRP A N 1
ATOM 1206 C CA . TRP A 1 146 ? 23.572 1.472 -10.629 1.00 91.31 146 TRP A CA 1
ATOM 1207 C C . TRP A 1 146 ? 23.039 1.667 -12.049 1.00 91.31 146 TRP A C 1
ATOM 1209 O O . TRP A 1 146 ? 23.368 0.916 -12.964 1.00 91.31 146 TRP A O 1
ATOM 1219 N N . SER A 1 147 ? 22.252 2.717 -12.245 1.00 90.06 147 SER A N 1
ATOM 1220 C CA . SER A 1 147 ? 21.669 3.097 -13.531 1.00 90.06 147 SER A CA 1
ATOM 1221 C C . SER A 1 147 ? 21.811 4.597 -13.769 1.00 90.06 147 SER A C 1
ATOM 1223 O O . SER A 1 147 ? 21.929 5.372 -12.822 1.00 90.06 147 SER A O 1
ATOM 1225 N N . TYR A 1 148 ? 21.797 5.006 -15.035 1.00 88.25 148 TYR A N 1
ATOM 1226 C CA . TYR A 1 148 ? 21.850 6.411 -15.434 1.00 88.25 148 TYR A CA 1
ATOM 1227 C C . TYR A 1 148 ? 20.479 6.893 -15.890 1.00 88.25 148 TYR A C 1
ATOM 1229 O O . TYR A 1 148 ? 19.799 6.211 -16.661 1.00 88.25 148 TYR A O 1
ATOM 1237 N N . LYS A 1 149 ? 20.090 8.092 -15.454 1.00 86.12 149 LYS A N 1
ATOM 1238 C CA . LYS A 1 149 ? 18.851 8.733 -15.888 1.00 86.12 149 LYS A CA 1
ATOM 1239 C C . LYS A 1 149 ? 19.056 10.218 -16.146 1.00 86.12 149 LYS A C 1
ATOM 1241 O O . LYS A 1 149 ? 19.516 10.946 -15.275 1.00 86.12 149 LYS A O 1
ATOM 1246 N N . HIS A 1 150 ? 18.648 10.662 -17.329 1.00 83.69 150 HIS A N 1
ATOM 1247 C CA . HIS A 1 150 ? 18.625 12.071 -17.703 1.00 83.69 150 HIS A CA 1
ATOM 1248 C C . HIS A 1 150 ? 17.187 12.576 -17.693 1.00 83.69 150 HIS A C 1
ATOM 1250 O O . HIS A 1 150 ? 16.299 11.935 -18.258 1.00 83.69 150 HIS A O 1
ATOM 1256 N N . VAL A 1 151 ? 16.956 13.713 -17.046 1.00 80.00 151 VAL A N 1
ATOM 1257 C CA . VAL A 1 151 ? 15.621 14.295 -16.884 1.00 80.00 151 VAL A CA 1
ATOM 1258 C C . VAL A 1 151 ? 15.661 15.752 -17.300 1.00 80.00 151 VAL A C 1
ATOM 1260 O O . VAL A 1 151 ? 16.509 16.505 -16.832 1.00 80.00 151 VAL A O 1
ATOM 1263 N N . SER A 1 152 ? 14.732 16.152 -18.165 1.00 77.00 152 SER A N 1
ATOM 1264 C CA . SER A 1 152 ? 14.577 17.548 -18.566 1.00 77.00 152 SER A CA 1
ATOM 1265 C C . SER A 1 152 ? 13.609 18.289 -17.639 1.00 77.00 152 SER A C 1
ATOM 1267 O O . SER A 1 152 ? 12.480 17.840 -17.442 1.00 77.00 152 SER A O 1
ATOM 1269 N N . CYS A 1 153 ? 14.027 19.431 -17.098 1.00 69.69 153 CYS A N 1
ATOM 1270 C CA . CYS A 1 153 ? 13.192 20.292 -16.262 1.00 69.69 153 CYS A CA 1
ATOM 1271 C C . CYS A 1 153 ? 12.120 21.022 -17.106 1.00 69.69 153 CYS A C 1
ATOM 1273 O O . CYS A 1 153 ? 12.464 21.590 -18.150 1.00 69.69 153 CYS A O 1
ATOM 1275 N N . PRO A 1 154 ? 10.840 21.052 -16.681 1.00 63.22 154 PRO A N 1
ATOM 1276 C CA . PRO A 1 154 ? 9.797 21.839 -17.343 1.00 63.22 154 PRO A CA 1
ATOM 1277 C C . PRO A 1 154 ? 9.987 23.346 -17.088 1.00 63.22 154 PRO A C 1
ATOM 1279 O O . PRO A 1 154 ? 10.171 23.748 -15.944 1.00 63.22 154 PRO A O 1
ATOM 1282 N N . GLY A 1 155 ? 9.892 24.185 -18.129 1.00 61.72 155 GLY A N 1
ATOM 1283 C CA . GLY A 1 155 ? 9.918 25.655 -18.014 1.00 61.72 155 GLY A CA 1
ATOM 1284 C C . GLY A 1 155 ? 10.939 26.356 -18.923 1.00 61.72 155 GLY A C 1
ATOM 1285 O O . GLY A 1 155 ? 11.806 25.722 -19.526 1.00 61.72 155 GLY A O 1
ATOM 1286 N N . ASP A 1 156 ? 10.834 27.687 -19.040 1.00 57.81 156 ASP A N 1
ATOM 1287 C CA . ASP A 1 156 ? 11.723 28.508 -19.887 1.00 57.81 156 ASP A CA 1
ATOM 1288 C C . ASP A 1 156 ? 12.945 29.076 -19.134 1.00 57.81 156 ASP A C 1
ATOM 1290 O O . ASP A 1 156 ? 13.662 29.926 -19.656 1.00 57.81 156 ASP A O 1
ATOM 1294 N N . ASN A 1 157 ? 13.218 28.590 -17.918 1.00 55.69 157 ASN A N 1
ATOM 1295 C CA . ASN A 1 157 ? 14.327 29.060 -17.089 1.00 55.69 157 ASN A CA 1
ATOM 1296 C C . ASN A 1 157 ? 15.655 28.486 -17.622 1.00 55.69 157 ASN A C 1
ATOM 1298 O O . ASN A 1 157 ? 15.958 27.306 -17.445 1.00 55.69 157 ASN A O 1
ATOM 1302 N N . ARG A 1 158 ? 16.398 29.296 -18.385 1.00 56.59 158 ARG A N 1
ATOM 1303 C CA . ARG A 1 158 ? 17.631 28.887 -19.086 1.00 56.59 158 ARG A CA 1
ATOM 1304 C C . ARG A 1 158 ? 18.873 28.883 -18.193 1.00 56.59 158 ARG A C 1
ATOM 1306 O O . ARG A 1 158 ? 19.909 28.425 -18.655 1.00 56.59 158 ARG A O 1
ATOM 1313 N N . ASP A 1 159 ? 18.731 29.332 -16.948 1.00 58.44 159 ASP A N 1
ATOM 1314 C CA . ASP A 1 159 ? 19.818 29.536 -15.989 1.00 58.44 159 ASP A CA 1
ATOM 1315 C C . ASP A 1 159 ? 19.531 28.816 -14.655 1.00 58.44 159 ASP A C 1
ATOM 1317 O O . ASP A 1 159 ? 19.826 29.342 -13.589 1.00 58.44 159 ASP A O 1
ATOM 1321 N N . LEU A 1 160 ? 18.897 27.635 -14.698 1.00 63.94 160 LEU A N 1
ATOM 1322 C CA . LEU A 1 160 ? 18.609 26.843 -13.497 1.00 63.94 160 LEU A CA 1
ATOM 1323 C C . LEU A 1 160 ? 19.916 26.291 -12.904 1.00 63.94 160 LEU A C 1
ATOM 1325 O O . LEU A 1 160 ? 20.579 25.472 -13.543 1.00 63.94 160 LEU A O 1
ATOM 1329 N N . VAL A 1 161 ? 20.257 26.693 -11.680 1.00 69.06 161 VAL A N 1
ATOM 1330 C CA . VAL A 1 161 ? 21.440 26.209 -10.952 1.00 69.06 161 VAL A CA 1
ATOM 1331 C C . VAL A 1 161 ? 21.008 25.592 -9.630 1.00 69.06 161 VAL A C 1
ATOM 1333 O O . VAL A 1 161 ? 20.329 26.241 -8.839 1.00 69.06 161 VAL A O 1
ATOM 1336 N N . ILE A 1 162 ? 21.418 24.351 -9.355 1.00 73.75 162 ILE A N 1
ATOM 1337 C CA . ILE A 1 162 ? 21.178 23.721 -8.051 1.00 73.75 162 ILE A CA 1
ATOM 1338 C C . ILE A 1 162 ? 22.225 24.212 -7.052 1.00 73.75 162 ILE A C 1
ATOM 1340 O O . ILE A 1 162 ? 23.431 24.123 -7.305 1.00 73.75 162 ILE A O 1
ATOM 1344 N N . VAL A 1 163 ? 21.754 24.724 -5.912 1.00 69.06 163 VAL A N 1
ATOM 1345 C CA . VAL A 1 163 ? 22.592 25.503 -4.979 1.00 69.06 163 VAL A CA 1
ATOM 1346 C C . VAL A 1 163 ? 22.849 24.775 -3.664 1.00 69.06 163 VAL A C 1
ATOM 1348 O O . VAL A 1 163 ? 23.820 25.071 -2.971 1.00 69.06 163 VAL A O 1
ATOM 1351 N N . CYS A 1 164 ? 22.019 23.792 -3.314 1.00 69.50 164 CYS A N 1
ATOM 1352 C CA . CYS A 1 164 ? 22.149 23.077 -2.049 1.00 69.50 164 CYS A CA 1
ATOM 1353 C C . CYS A 1 164 ? 21.978 21.561 -2.180 1.00 69.50 164 CYS A C 1
ATOM 1355 O O . CYS A 1 164 ? 21.559 21.024 -3.209 1.00 69.50 164 CYS A O 1
ATOM 1357 N N . ASN A 1 165 ? 22.326 20.879 -1.090 1.00 76.56 165 ASN A N 1
ATOM 1358 C CA . ASN A 1 165 ? 22.202 19.437 -0.954 1.00 76.56 165 ASN A CA 1
ATOM 1359 C C . ASN A 1 165 ? 20.729 18.996 -0.967 1.00 76.56 165 ASN A C 1
ATOM 1361 O O . ASN A 1 165 ? 19.858 19.735 -0.495 1.00 76.56 165 ASN A O 1
ATOM 1365 N N . PRO A 1 166 ? 20.439 17.785 -1.476 1.00 82.00 166 PRO A N 1
ATOM 1366 C CA . PRO A 1 166 ? 19.081 17.269 -1.525 1.00 82.00 166 PRO A CA 1
ATOM 1367 C C . PRO A 1 166 ? 18.472 17.105 -0.133 1.00 82.00 166 PRO A C 1
ATOM 1369 O O . PRO A 1 166 ? 19.082 16.524 0.766 1.00 82.00 166 PRO A O 1
ATOM 1372 N N . ILE A 1 167 ? 17.207 17.492 0.002 1.00 78.38 167 ILE A N 1
ATOM 1373 C CA . ILE A 1 167 ? 16.368 17.129 1.145 1.00 78.38 167 ILE A CA 1
ATOM 1374 C C . ILE A 1 167 ? 15.471 15.966 0.732 1.00 78.38 167 ILE A C 1
ATOM 1376 O O . ILE A 1 167 ? 14.804 16.014 -0.301 1.00 78.38 167 ILE A O 1
ATOM 1380 N N . THR A 1 168 ? 15.445 14.916 1.551 1.00 79.19 168 THR A N 1
ATOM 1381 C CA . THR A 1 168 ? 14.542 13.777 1.353 1.00 79.19 168 THR A CA 1
ATOM 1382 C C . THR A 1 168 ? 13.250 13.999 2.121 1.00 79.19 168 THR A C 1
ATOM 1384 O O . THR A 1 168 ? 13.279 14.193 3.336 1.00 79.19 168 THR A O 1
ATOM 1387 N N . LEU A 1 169 ? 12.113 13.917 1.431 1.00 70.81 169 LEU A N 1
ATOM 1388 C CA . LEU A 1 169 ? 10.793 13.978 2.055 1.00 70.81 169 LEU A CA 1
ATOM 1389 C C . LEU A 1 169 ? 9.797 13.122 1.262 1.00 70.81 169 LEU A C 1
ATOM 1391 O O . LEU A 1 169 ? 9.710 13.233 0.044 1.00 70.81 169 LEU A O 1
ATOM 1395 N N . ASN A 1 170 ? 9.042 12.259 1.950 1.00 69.88 170 ASN A N 1
ATOM 1396 C CA . ASN A 1 170 ? 7.982 11.421 1.363 1.00 69.88 170 ASN A CA 1
ATOM 1397 C C . ASN A 1 170 ? 8.410 10.634 0.105 1.00 69.88 170 ASN A C 1
ATOM 1399 O O . ASN A 1 170 ? 7.681 10.591 -0.883 1.00 69.88 170 ASN A O 1
ATOM 1403 N N . GLY A 1 171 ? 9.609 10.043 0.120 1.00 74.62 171 GLY A N 1
ATOM 1404 C CA . GLY A 1 171 ? 10.135 9.254 -1.004 1.00 74.62 171 GLY A CA 1
ATOM 1405 C C . GLY A 1 171 ? 10.630 10.077 -2.202 1.00 74.62 171 GLY A C 1
ATOM 1406 O O . GLY A 1 171 ? 10.997 9.501 -3.224 1.00 74.62 171 GLY A O 1
ATOM 1407 N N . LYS A 1 172 ? 10.676 11.409 -2.083 1.00 85.25 172 LYS A N 1
ATOM 1408 C CA . LYS A 1 172 ? 11.128 12.337 -3.130 1.00 85.25 172 LYS A CA 1
ATOM 1409 C C . LYS A 1 172 ? 12.349 13.120 -2.669 1.00 85.25 172 LYS A C 1
ATOM 1411 O O . LYS A 1 172 ? 12.569 13.289 -1.466 1.00 85.25 172 LYS A O 1
ATOM 1416 N N . LEU A 1 173 ? 13.122 13.614 -3.634 1.00 87.00 173 LEU A N 1
ATOM 1417 C CA . LEU A 1 173 ? 14.211 14.552 -3.370 1.00 87.00 173 LEU A CA 1
ATOM 1418 C C . LEU A 1 173 ? 13.828 15.955 -3.816 1.00 87.00 173 LEU A C 1
ATOM 1420 O O . LEU A 1 173 ? 13.213 16.144 -4.869 1.00 87.00 173 LEU A O 1
ATOM 1424 N N . TYR A 1 174 ? 14.227 16.909 -2.986 1.00 84.38 174 TYR A N 1
ATOM 1425 C CA . TYR A 1 174 ? 13.990 18.331 -3.142 1.00 84.38 174 TYR A CA 1
ATOM 1426 C C . TYR A 1 174 ? 15.337 19.039 -3.193 1.00 84.38 174 TYR A C 1
ATOM 1428 O O . TYR A 1 174 ? 16.179 18.825 -2.320 1.00 84.38 174 TYR A O 1
ATOM 1436 N N . TRP A 1 175 ? 15.518 19.904 -4.181 1.00 83.75 175 TRP A N 1
ATOM 1437 C CA . TRP A 1 175 ? 16.687 20.767 -4.307 1.00 83.75 175 TRP A CA 1
ATOM 1438 C C . TRP A 1 175 ? 16.243 22.215 -4.413 1.00 83.75 175 TRP A C 1
ATOM 1440 O O . TRP A 1 175 ? 15.282 22.518 -5.121 1.00 83.75 175 TRP A O 1
ATOM 1450 N N . HIS A 1 176 ? 16.963 23.111 -3.745 1.00 78.81 176 HIS A N 1
ATOM 1451 C CA . HIS A 1 176 ? 16.853 24.534 -4.036 1.00 78.81 176 HIS A CA 1
ATOM 1452 C C . HIS A 1 176 ? 17.555 24.821 -5.359 1.00 78.81 176 HIS A C 1
ATOM 1454 O O . HIS A 1 176 ? 18.719 24.435 -5.541 1.00 78.81 176 HIS A O 1
ATOM 1460 N N . ALA A 1 177 ? 16.848 25.493 -6.258 1.00 76.25 177 ALA A N 1
ATOM 1461 C CA . ALA A 1 177 ? 17.400 25.950 -7.514 1.00 76.25 177 ALA A CA 1
ATOM 1462 C C . ALA A 1 177 ? 17.221 27.463 -7.650 1.00 76.25 177 ALA A C 1
ATOM 1464 O O . ALA A 1 177 ? 16.120 27.983 -7.468 1.00 76.25 177 ALA A O 1
ATOM 1465 N N . GLU A 1 178 ? 18.312 28.138 -7.991 1.00 71.06 178 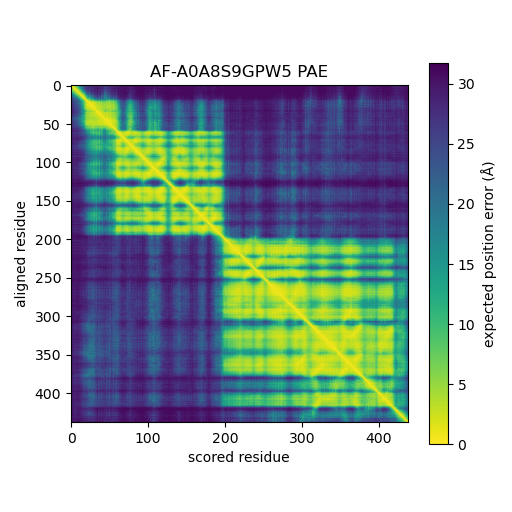GLU A N 1
ATOM 1466 C CA . GLU A 1 178 ? 18.329 29.564 -8.312 1.00 71.06 178 GLU A CA 1
ATOM 1467 C C . GLU A 1 178 ? 18.231 29.749 -9.828 1.00 71.06 178 GLU A C 1
ATOM 1469 O O . GLU A 1 178 ? 18.723 28.921 -10.605 1.00 71.06 178 GLU A O 1
ATOM 1474 N N . GLY A 1 179 ? 17.564 30.820 -10.254 1.00 66.56 179 GLY A N 1
ATOM 1475 C CA . GLY A 1 179 ? 17.415 31.171 -11.665 1.00 66.56 179 GLY A CA 1
ATOM 1476 C C . GLY A 1 179 ? 16.560 32.424 -11.854 1.00 66.56 179 GLY A C 1
ATOM 1477 O O . GLY A 1 179 ? 16.450 33.254 -10.961 1.00 66.56 179 GLY A O 1
ATOM 1478 N N . LYS A 1 180 ? 15.923 32.579 -13.023 1.00 60.91 180 LYS A N 1
ATOM 1479 C CA . LYS A 1 180 ? 15.014 33.715 -13.276 1.00 60.91 180 LYS A CA 1
ATOM 1480 C C . LYS A 1 180 ? 13.794 33.717 -12.344 1.00 60.91 180 LYS A C 1
ATOM 1482 O O . LYS A 1 180 ? 13.329 34.781 -11.953 1.00 60.91 180 LYS A O 1
ATOM 1487 N N . ASP A 1 181 ? 13.322 32.521 -12.007 1.00 60.72 181 ASP A N 1
ATOM 1488 C CA . ASP A 1 181 ? 12.326 32.261 -10.978 1.00 60.72 181 ASP A CA 1
ATOM 1489 C C . ASP A 1 181 ? 12.974 31.313 -9.955 1.00 60.72 181 ASP A C 1
ATOM 1491 O O . ASP A 1 181 ? 13.174 30.131 -10.258 1.00 60.72 181 ASP A O 1
ATOM 1495 N N . ASP A 1 182 ? 13.357 31.832 -8.785 1.00 67.38 182 ASP A N 1
ATOM 1496 C CA . ASP A 1 182 ? 13.866 31.010 -7.681 1.00 67.38 182 ASP A CA 1
ATOM 1497 C C . ASP A 1 182 ? 12.809 29.983 -7.264 1.00 67.38 182 ASP A C 1
ATOM 1499 O O . ASP A 1 182 ? 11.615 30.293 -7.154 1.00 67.38 182 ASP A O 1
ATOM 1503 N N . GLY A 1 183 ? 13.231 28.740 -7.034 1.00 74.56 183 GLY A N 1
ATOM 1504 C CA . GLY A 1 183 ? 12.276 27.667 -6.799 1.00 74.56 183 GLY A CA 1
ATOM 1505 C C . GLY A 1 183 ? 12.863 26.382 -6.238 1.00 74.56 183 GLY A C 1
ATOM 1506 O O . GLY A 1 183 ? 14.043 26.260 -5.914 1.00 74.56 183 GLY A O 1
ATOM 1507 N N . ILE A 1 184 ? 11.983 25.392 -6.105 1.00 81.00 184 ILE A N 1
ATOM 1508 C CA . ILE A 1 184 ? 12.326 24.065 -5.602 1.00 81.00 184 ILE A CA 1
ATOM 1509 C C . ILE A 1 184 ? 12.138 23.060 -6.731 1.00 81.00 184 ILE A C 1
ATOM 1511 O O . ILE A 1 184 ? 11.035 22.894 -7.256 1.00 81.00 184 ILE A O 1
ATOM 1515 N N . VAL A 1 185 ? 13.211 22.356 -7.077 1.00 80.25 185 VAL A N 1
ATOM 1516 C CA . VAL A 1 185 ? 13.157 21.213 -7.987 1.00 80.25 185 VAL A CA 1
ATOM 1517 C C . VAL A 1 185 ? 12.804 19.982 -7.171 1.00 80.25 185 VAL A C 1
ATOM 1519 O O . VAL A 1 185 ? 13.472 19.667 -6.188 1.00 80.25 185 VAL A O 1
ATOM 1522 N N . VAL A 1 186 ? 11.759 19.277 -7.592 1.00 85.69 186 VAL A N 1
ATOM 1523 C CA . VAL A 1 186 ? 11.305 18.046 -6.945 1.00 85.69 186 VAL A CA 1
ATOM 1524 C C . VAL A 1 186 ? 11.339 16.923 -7.955 1.00 85.69 186 VAL A C 1
ATOM 1526 O O . VAL A 1 186 ? 10.828 17.072 -9.066 1.00 85.69 186 VAL A O 1
ATOM 1529 N N . TYR A 1 187 ? 11.899 15.784 -7.561 1.00 85.88 187 TYR A N 1
ATOM 1530 C CA . TYR A 1 187 ? 11.875 14.599 -8.400 1.00 85.88 187 TYR A CA 1
ATOM 1531 C C . TYR A 1 187 ? 11.460 13.352 -7.625 1.00 85.88 187 TYR A C 1
ATOM 1533 O O . TYR A 1 187 ? 11.921 13.091 -6.510 1.00 85.88 187 TYR A O 1
ATOM 1541 N N . ASP A 1 188 ? 10.569 12.586 -8.250 1.00 88.44 188 ASP A N 1
ATOM 1542 C CA . ASP A 1 188 ? 10.029 11.340 -7.732 1.00 88.44 188 ASP A CA 1
ATOM 1543 C C . ASP A 1 188 ? 10.721 10.158 -8.421 1.00 88.44 188 ASP A C 1
ATOM 1545 O O . ASP A 1 188 ? 10.506 9.874 -9.601 1.00 88.44 188 ASP A O 1
ATOM 1549 N N . PHE A 1 189 ? 11.592 9.479 -7.676 1.00 87.25 189 PHE A N 1
ATOM 1550 C CA . PHE A 1 189 ? 12.397 8.376 -8.197 1.00 87.25 189 PHE A CA 1
ATOM 1551 C C . PHE A 1 189 ? 11.636 7.051 -8.284 1.00 87.25 189 PHE A C 1
ATOM 1553 O O . PHE A 1 189 ? 12.190 6.094 -8.832 1.00 87.25 189 PHE A O 1
ATOM 1560 N N . PHE A 1 190 ? 10.403 6.983 -7.780 1.00 82.56 190 PHE A N 1
ATOM 1561 C CA . PHE A 1 190 ? 9.552 5.792 -7.837 1.00 82.56 190 PHE A CA 1
ATOM 1562 C C . PHE A 1 190 ? 8.387 5.939 -8.818 1.00 82.56 190 PHE A C 1
ATOM 1564 O O . PHE A 1 190 ? 7.791 4.935 -9.185 1.00 82.56 190 PHE A O 1
ATOM 1571 N N . PHE A 1 191 ? 8.130 7.146 -9.332 1.00 78.44 191 PHE A N 1
ATOM 1572 C CA . PHE A 1 191 ? 7.029 7.417 -10.261 1.00 78.44 191 PHE A CA 1
ATOM 1573 C C . PHE A 1 191 ? 6.944 6.437 -11.444 1.00 78.44 191 PHE A C 1
ATOM 1575 O O . PHE A 1 191 ? 5.877 5.891 -11.715 1.00 78.44 191 PHE A O 1
ATOM 1582 N N . ASP A 1 192 ? 8.059 6.174 -12.133 1.00 67.50 192 ASP A N 1
ATOM 1583 C CA . ASP A 1 192 ? 8.072 5.233 -13.264 1.00 67.50 192 ASP A CA 1
ATOM 1584 C C . ASP A 1 192 ? 7.891 3.776 -12.820 1.00 67.50 192 ASP A C 1
ATOM 1586 O O . ASP A 1 192 ? 7.276 2.987 -13.537 1.00 67.50 192 ASP A O 1
ATOM 1590 N N . ASP A 1 193 ? 8.384 3.415 -11.633 1.00 62.28 193 ASP A N 1
ATOM 1591 C CA . ASP A 1 193 ? 8.210 2.072 -11.072 1.00 62.28 193 ASP A CA 1
ATOM 1592 C C . ASP A 1 193 ? 6.742 1.830 -10.697 1.00 62.28 193 ASP A C 1
ATOM 1594 O O . ASP A 1 193 ? 6.222 0.727 -10.880 1.00 62.28 193 ASP A O 1
ATOM 1598 N N . ASP A 1 194 ? 6.066 2.874 -10.218 1.00 57.78 194 ASP A N 1
ATOM 1599 C CA . ASP A 1 194 ? 4.642 2.863 -9.891 1.00 57.78 194 ASP A CA 1
ATOM 1600 C C . ASP A 1 194 ? 3.777 2.855 -11.173 1.00 57.78 194 ASP A C 1
ATOM 1602 O O . ASP A 1 194 ? 2.691 2.265 -11.203 1.00 57.78 194 ASP A O 1
ATOM 1606 N N . GLN A 1 195 ? 4.281 3.429 -12.274 1.00 49.78 195 GLN A N 1
ATOM 1607 C CA . GLN A 1 195 ? 3.672 3.373 -13.612 1.00 49.78 195 GLN A CA 1
ATOM 1608 C C . GLN A 1 195 ? 3.901 2.040 -14.345 1.00 49.78 195 GLN A C 1
ATOM 1610 O O . GLN A 1 195 ? 3.177 1.749 -15.305 1.00 49.78 195 GLN A O 1
ATOM 1615 N N . ALA A 1 196 ? 4.874 1.221 -13.925 1.00 38.22 196 ALA A N 1
ATOM 1616 C CA . ALA A 1 196 ? 5.344 0.040 -14.654 1.00 38.22 196 ALA A CA 1
ATOM 1617 C C . ALA A 1 196 ? 4.383 -1.163 -14.580 1.00 38.22 196 ALA A C 1
ATOM 1619 O O . ALA A 1 196 ? 4.714 -2.244 -14.091 1.00 38.22 196 ALA A O 1
ATOM 1620 N N . ARG A 1 197 ? 3.156 -0.989 -15.078 1.00 41.22 197 ARG A N 1
ATOM 1621 C CA . ARG A 1 197 ? 2.096 -2.001 -15.115 1.00 41.22 197 ARG A CA 1
ATOM 1622 C C . ARG A 1 197 ? 2.424 -3.100 -16.133 1.00 41.22 197 ARG A C 1
ATOM 1624 O O . ARG A 1 197 ? 2.633 -2.805 -17.300 1.00 41.22 197 ARG A O 1
ATOM 1631 N N . LEU A 1 198 ? 2.459 -4.364 -15.680 1.00 44.62 198 LEU A N 1
ATOM 1632 C CA . LEU A 1 198 ? 2.417 -5.632 -16.445 1.00 44.62 198 L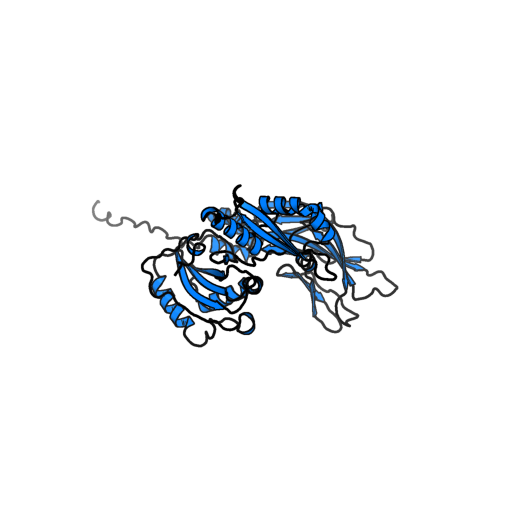EU A CA 1
ATOM 1633 C C . LEU A 1 198 ? 2.924 -5.552 -17.905 1.00 44.62 198 LEU A C 1
ATOM 1635 O O . LEU A 1 198 ? 2.160 -5.764 -18.838 1.00 44.62 198 LEU A O 1
ATOM 1639 N N . HIS A 1 199 ? 4.211 -5.255 -18.117 1.00 47.97 199 HIS A N 1
ATOM 1640 C CA . HIS A 1 199 ? 4.796 -4.989 -19.443 1.00 47.97 199 HIS A CA 1
ATOM 1641 C C . HIS A 1 199 ? 4.931 -6.221 -20.368 1.00 47.97 199 HIS A C 1
ATOM 1643 O O . HIS A 1 199 ? 6.047 -6.622 -20.722 1.00 47.97 199 HIS A O 1
ATOM 1649 N N . LYS A 1 200 ? 3.822 -6.844 -20.784 1.00 57.69 200 LYS A N 1
ATOM 1650 C CA . LYS A 1 200 ? 3.778 -7.807 -21.900 1.00 57.69 200 LYS A CA 1
ATOM 1651 C C . LYS A 1 200 ? 2.471 -7.654 -22.702 1.00 57.69 200 LYS A C 1
ATOM 1653 O O . LYS A 1 200 ? 1.405 -7.528 -22.095 1.00 57.69 200 LYS A O 1
ATOM 1658 N N . PRO A 1 201 ? 2.530 -7.712 -24.050 1.00 60.97 201 PRO A N 1
ATOM 1659 C CA . PRO A 1 201 ? 1.342 -7.651 -24.902 1.00 60.97 201 PRO A CA 1
ATOM 1660 C C . PRO A 1 201 ? 0.461 -8.894 -24.723 1.00 60.97 201 PRO A C 1
ATOM 1662 O O . PRO A 1 201 ? 0.972 -9.996 -24.488 1.00 60.97 201 PRO A O 1
ATOM 1665 N N . ALA A 1 202 ? -0.851 -8.739 -24.905 1.00 64.81 202 ALA A N 1
ATOM 1666 C CA . ALA A 1 202 ? -1.848 -9.783 -24.670 1.00 64.81 202 ALA A CA 1
ATOM 1667 C C . ALA A 1 202 ? -1.583 -11.054 -25.488 1.00 64.81 202 ALA A C 1
ATOM 1669 O O . ALA A 1 202 ? -1.833 -12.154 -25.003 1.00 64.81 202 ALA A O 1
ATOM 1670 N N . SER A 1 203 ? -0.990 -10.933 -26.680 1.00 69.69 203 SER A N 1
ATOM 1671 C CA . SER A 1 203 ? -0.603 -12.073 -27.523 1.00 69.69 203 SER A CA 1
ATOM 1672 C C . SER A 1 203 ? 0.387 -13.032 -26.846 1.00 69.69 203 SER A C 1
ATOM 1674 O O . SER A 1 203 ? 0.285 -14.244 -27.031 1.00 69.69 203 SER A O 1
ATOM 1676 N N . LYS A 1 204 ? 1.307 -12.524 -26.010 1.00 68.69 204 LYS A N 1
ATOM 1677 C CA . LYS A 1 204 ? 2.255 -13.349 -25.231 1.00 68.69 204 LYS A CA 1
ATOM 1678 C C . LYS A 1 204 ? 1.632 -13.938 -23.964 1.00 68.69 204 LYS A C 1
ATOM 1680 O O . LYS A 1 204 ? 2.062 -14.994 -23.504 1.00 68.69 204 LYS A O 1
ATOM 1685 N N . VAL A 1 205 ? 0.631 -13.259 -23.403 1.00 72.75 205 VAL A N 1
ATOM 1686 C CA . VAL A 1 205 ? -0.084 -13.706 -22.198 1.00 72.75 205 VAL A CA 1
ATOM 1687 C C . VAL A 1 205 ? -1.088 -14.810 -22.544 1.00 72.75 205 VAL A C 1
ATOM 1689 O O . VAL A 1 205 ? -1.161 -15.816 -21.839 1.00 72.75 205 VAL A O 1
ATOM 1692 N N . ILE A 1 206 ? -1.803 -14.673 -23.669 1.00 77.19 206 ILE A N 1
ATOM 1693 C CA . ILE A 1 206 ? -2.785 -15.652 -24.167 1.00 77.19 206 ILE A CA 1
ATOM 1694 C C . ILE A 1 206 ? -2.141 -17.021 -24.403 1.00 77.19 206 ILE A C 1
ATOM 1696 O O . ILE A 1 206 ? -2.710 -18.034 -23.993 1.00 77.19 206 ILE A O 1
ATOM 1700 N N . SER A 1 207 ? -0.943 -17.067 -24.999 1.00 78.75 207 SER A N 1
ATOM 1701 C CA . SER A 1 207 ? -0.241 -18.328 -25.284 1.00 78.75 207 SER A CA 1
ATOM 1702 C C . SER A 1 207 ? 0.145 -19.117 -24.027 1.00 78.75 207 SER A C 1
ATOM 1704 O O . SER A 1 207 ? 0.386 -20.318 -24.110 1.00 78.75 207 SER A O 1
ATOM 1706 N N . HIS A 1 208 ? 0.134 -18.477 -22.854 1.00 82.62 208 HIS A N 1
ATOM 1707 C CA . HIS A 1 208 ? 0.476 -19.087 -21.570 1.00 82.62 208 HIS A CA 1
ATOM 1708 C C . HIS A 1 208 ? -0.680 -19.036 -20.558 1.00 82.62 208 HIS A C 1
ATOM 1710 O O . HIS A 1 208 ? -0.443 -19.117 -19.351 1.00 82.62 208 HIS A O 1
ATOM 1716 N N . ARG A 1 209 ? -1.939 -18.944 -21.016 1.00 84.44 209 ARG A N 1
ATOM 1717 C CA . ARG A 1 209 ? -3.128 -18.829 -20.146 1.00 84.44 209 ARG A CA 1
ATOM 1718 C C . ARG A 1 209 ? -3.178 -19.869 -19.019 1.00 84.44 209 ARG A C 1
ATOM 1720 O O . ARG A 1 209 ? -3.406 -19.500 -17.874 1.00 84.44 209 ARG A O 1
ATOM 1727 N N . GLY A 1 210 ? -2.928 -21.147 -19.315 1.00 84.81 210 GLY A N 1
ATOM 1728 C CA . GLY A 1 210 ? -2.961 -22.206 -18.294 1.00 84.81 210 GLY A CA 1
ATOM 1729 C C . GLY A 1 210 ? -1.871 -22.054 -17.224 1.00 84.81 210 GLY A C 1
ATOM 1730 O O . GLY A 1 210 ? -2.098 -22.350 -16.054 1.00 84.81 210 GLY A O 1
ATOM 1731 N N . LYS A 1 211 ? -0.700 -21.527 -17.604 1.00 86.38 211 LYS A N 1
ATOM 1732 C CA . LYS A 1 211 ? 0.378 -21.202 -16.662 1.00 86.38 211 LYS A CA 1
ATOM 1733 C C . LYS A 1 211 ? 0.001 -20.002 -15.793 1.00 86.38 211 LYS A C 1
ATOM 1735 O O . LYS A 1 211 ? 0.227 -20.044 -14.594 1.00 86.38 211 LYS A O 1
ATOM 1740 N N . LEU A 1 212 ? -0.636 -18.984 -16.375 1.00 86.19 212 LEU A N 1
ATOM 1741 C CA . LEU A 1 212 ? -1.134 -17.824 -15.633 1.00 86.19 212 LEU A CA 1
ATOM 1742 C C . LEU A 1 212 ? -2.171 -18.227 -14.575 1.00 86.19 212 LEU A C 1
ATOM 1744 O O . LEU A 1 212 ? -2.077 -17.800 -13.430 1.00 86.19 212 LEU A O 1
ATOM 1748 N N . GLU A 1 213 ? -3.133 -19.081 -14.936 1.00 89.12 213 GLU A N 1
ATOM 1749 C CA . GLU A 1 213 ? -4.133 -19.606 -13.993 1.00 89.12 213 GLU A CA 1
ATOM 1750 C C . GLU A 1 213 ? -3.477 -20.375 -12.840 1.00 89.12 213 GLU A C 1
ATOM 1752 O O . GLU A 1 213 ? -3.862 -20.191 -11.686 1.00 89.12 213 GLU A O 1
ATOM 1757 N N . LYS A 1 214 ? -2.457 -21.189 -13.139 1.00 87.31 214 LYS A N 1
ATOM 1758 C CA . LYS A 1 214 ? -1.696 -21.940 -12.135 1.00 87.31 214 LYS A CA 1
ATOM 1759 C C . LYS A 1 214 ? -0.890 -21.025 -11.209 1.00 87.31 214 LYS A C 1
ATOM 1761 O O . LYS A 1 214 ? -0.951 -21.215 -9.998 1.00 87.31 214 LYS A O 1
ATOM 1766 N N . ASP A 1 215 ? -0.182 -20.038 -11.757 1.00 87.06 215 ASP A N 1
ATOM 1767 C CA . ASP A 1 215 ? 0.628 -19.088 -10.984 1.00 87.06 215 ASP A CA 1
ATOM 1768 C C . ASP A 1 215 ? -0.266 -18.257 -10.039 1.00 87.06 215 ASP A C 1
ATOM 1770 O O . ASP A 1 215 ? 0.030 -18.123 -8.846 1.00 87.06 215 ASP A O 1
ATOM 1774 N N . ILE A 1 216 ? -1.415 -17.769 -10.535 1.00 88.19 216 ILE A N 1
ATOM 1775 C CA . ILE A 1 216 ? -2.411 -17.063 -9.710 1.00 88.19 216 ILE A CA 1
ATOM 1776 C C . ILE A 1 216 ? -2.969 -17.999 -8.636 1.00 88.19 216 ILE A C 1
ATOM 1778 O O . ILE A 1 216 ? -3.028 -17.611 -7.472 1.00 88.19 216 ILE A O 1
ATOM 1782 N N . PHE A 1 217 ? -3.344 -19.231 -8.997 1.00 87.25 217 PHE A N 1
ATOM 1783 C CA . PHE A 1 217 ? -3.848 -20.212 -8.036 1.00 87.25 217 PHE A CA 1
ATOM 1784 C C . PHE A 1 217 ? -2.834 -20.496 -6.929 1.00 87.25 217 PHE A C 1
ATOM 1786 O O . PHE A 1 217 ? -3.227 -20.556 -5.777 1.00 87.25 217 PHE A O 1
ATOM 1793 N N . SER A 1 218 ? -1.544 -20.620 -7.251 1.00 85.62 218 SER A N 1
ATOM 1794 C CA . SER A 1 218 ? -0.499 -20.836 -6.242 1.00 85.62 218 SER A CA 1
ATOM 1795 C C . SER A 1 218 ? -0.195 -19.611 -5.379 1.00 85.62 218 SER A C 1
ATOM 1797 O O . SER A 1 218 ? 0.380 -19.757 -4.308 1.00 85.62 218 SER A O 1
ATOM 1799 N N . SER A 1 219 ? -0.548 -18.410 -5.848 1.00 85.31 219 SER A N 1
ATOM 1800 C CA . SER A 1 219 ? -0.324 -17.156 -5.114 1.00 85.31 219 SER A CA 1
ATOM 1801 C C . SER A 1 219 ? -1.450 -16.833 -4.134 1.00 85.31 219 SER A C 1
ATOM 1803 O O . SER A 1 219 ? -1.279 -16.027 -3.225 1.00 85.31 219 SER A O 1
ATOM 1805 N N . LEU A 1 220 ? -2.630 -17.400 -4.363 1.00 82.19 220 LEU A N 1
ATOM 1806 C CA . LEU A 1 220 ? -3.772 -17.298 -3.475 1.00 82.19 220 LEU A CA 1
ATOM 1807 C C . LEU A 1 220 ? -3.738 -18.572 -2.625 1.00 82.19 220 LEU A C 1
ATOM 1809 O O . LEU A 1 220 ? -3.736 -19.647 -3.205 1.00 82.19 220 LEU A O 1
ATOM 1813 N N . ASP A 1 221 ? -3.702 -18.492 -1.294 1.00 72.50 221 ASP A N 1
ATOM 1814 C CA . ASP A 1 221 ? -3.657 -19.666 -0.397 1.00 72.50 221 ASP A CA 1
ATOM 1815 C C . ASP A 1 221 ? -4.969 -20.484 -0.444 1.00 72.50 221 ASP A C 1
ATOM 1817 O O . ASP A 1 221 ? -5.756 -20.558 0.506 1.00 72.50 221 ASP A O 1
ATOM 1821 N N . LEU A 1 222 ? -5.259 -21.068 -1.603 1.00 72.44 222 LEU A N 1
ATOM 1822 C CA . LEU A 1 222 ? -6.507 -21.718 -1.946 1.00 72.44 222 LEU A CA 1
ATOM 1823 C C . LEU A 1 222 ? -6.401 -23.225 -1.768 1.00 72.44 222 LEU A C 1
ATOM 1825 O O . LEU A 1 222 ? -5.372 -23.853 -1.998 1.00 72.44 222 LEU A O 1
ATOM 1829 N N . ARG A 1 223 ? -7.522 -23.835 -1.379 1.00 69.75 223 ARG A N 1
ATOM 1830 C CA . ARG A 1 223 ? -7.632 -25.291 -1.254 1.00 69.75 223 ARG A CA 1
ATOM 1831 C C . ARG A 1 223 ? -7.980 -25.927 -2.603 1.00 69.75 223 ARG A C 1
ATOM 1833 O O . ARG A 1 223 ? -8.660 -25.316 -3.429 1.00 69.75 223 ARG A O 1
ATOM 1840 N N . ASN A 1 224 ? -7.638 -27.209 -2.747 1.00 66.62 224 ASN A N 1
ATOM 1841 C CA . ASN A 1 224 ? -7.790 -28.034 -3.962 1.00 66.62 224 ASN A CA 1
ATOM 1842 C C . ASN A 1 224 ? -9.215 -28.126 -4.557 1.00 66.62 224 ASN A C 1
ATOM 1844 O O . ASN A 1 224 ? -9.385 -28.663 -5.643 1.00 66.62 224 ASN A O 1
ATOM 1848 N N . HIS A 1 225 ? -10.242 -27.615 -3.874 1.00 72.75 225 HIS A N 1
ATOM 1849 C CA . HIS A 1 225 ? -11.638 -27.620 -4.338 1.00 72.75 225 HIS A CA 1
ATOM 1850 C C . HIS A 1 225 ? -12.015 -26.341 -5.105 1.00 72.75 225 HIS A C 1
ATOM 1852 O O . HIS A 1 225 ? -13.189 -26.110 -5.400 1.00 72.75 225 HIS A O 1
ATOM 1858 N N . THR A 1 226 ? -11.033 -25.491 -5.407 1.00 83.06 226 THR A N 1
ATOM 1859 C CA . THR A 1 226 ? -11.210 -24.240 -6.148 1.00 83.06 226 THR A CA 1
ATOM 1860 C C . THR A 1 226 ? -10.343 -24.230 -7.400 1.00 83.06 226 THR A C 1
ATOM 1862 O O . THR A 1 226 ? -9.341 -24.936 -7.486 1.00 83.06 226 THR A O 1
ATOM 1865 N N . LYS A 1 227 ? -10.749 -23.445 -8.390 1.00 85.81 227 LYS A N 1
ATOM 1866 C CA . LYS A 1 227 ? -10.055 -23.256 -9.655 1.00 85.81 227 LYS A CA 1
ATOM 1867 C C . LYS A 1 227 ? -10.029 -21.772 -9.986 1.00 85.81 227 LYS A C 1
ATOM 1869 O O . LYS A 1 227 ? -11.053 -21.094 -9.924 1.00 85.81 227 LYS A O 1
ATOM 1874 N N . VAL A 1 228 ? -8.866 -21.281 -10.394 1.00 89.44 228 VAL A N 1
ATOM 1875 C CA . VAL A 1 228 ? -8.737 -19.964 -11.019 1.00 89.44 228 VAL A CA 1
ATOM 1876 C C . VAL A 1 228 ? -9.009 -20.110 -12.511 1.00 89.44 228 VAL A C 1
ATOM 1878 O O . VAL A 1 228 ? -8.487 -21.015 -13.154 1.00 89.44 228 VAL A O 1
ATOM 1881 N N . THR A 1 229 ? -9.846 -19.237 -13.060 1.00 86.38 229 THR A N 1
ATOM 1882 C CA . THR A 1 229 ? -10.129 -19.178 -14.497 1.00 86.38 229 THR A CA 1
ATOM 1883 C C . THR A 1 229 ? -9.949 -17.752 -14.984 1.00 86.38 229 THR A C 1
ATOM 1885 O O . THR A 1 229 ? -10.584 -16.834 -14.465 1.00 86.38 229 THR A O 1
ATOM 1888 N N . VAL A 1 230 ? -9.112 -17.552 -15.997 1.00 88.38 230 VAL A N 1
ATOM 1889 C CA . VAL A 1 230 ? -8.997 -16.259 -16.679 1.00 88.38 230 VAL A CA 1
ATOM 1890 C C . VAL A 1 230 ? -10.268 -16.056 -17.499 1.00 88.38 230 VAL A C 1
ATOM 1892 O O . VAL A 1 230 ? -10.595 -16.880 -18.347 1.00 88.38 230 VAL A O 1
ATOM 1895 N N . LEU A 1 231 ? -11.006 -14.985 -17.231 1.00 83.38 231 LEU A N 1
ATOM 1896 C CA . LEU A 1 231 ? -12.271 -14.649 -17.886 1.00 83.38 231 LEU A CA 1
ATOM 1897 C C . LEU A 1 231 ? -12.035 -13.820 -19.148 1.00 83.38 231 LEU A C 1
ATOM 1899 O O . LEU A 1 231 ? -12.659 -14.065 -20.176 1.00 83.38 231 LEU A O 1
ATOM 1903 N N . SER A 1 232 ? -11.113 -12.857 -19.086 1.00 83.25 232 SER A N 1
ATOM 1904 C CA . SER A 1 232 ? -10.743 -12.038 -20.239 1.00 83.25 232 SER A CA 1
ATOM 1905 C C . SER A 1 232 ? -9.330 -11.484 -20.109 1.00 83.25 232 SER A C 1
ATOM 1907 O O . SER A 1 232 ? -8.863 -11.197 -19.006 1.00 83.25 232 SER A O 1
ATOM 1909 N N . LEU A 1 233 ? -8.692 -11.264 -21.255 1.00 83.94 233 LEU A N 1
ATOM 1910 C CA . LEU A 1 233 ? -7.423 -10.559 -21.384 1.00 83.94 233 LEU A CA 1
ATOM 1911 C C . LEU A 1 233 ? -7.672 -9.356 -22.286 1.00 83.94 233 LEU A C 1
ATOM 1913 O O . LEU A 1 233 ? -8.051 -9.525 -23.444 1.00 83.94 233 LEU A O 1
ATOM 1917 N N . HIS A 1 234 ? -7.515 -8.156 -21.742 1.00 79.25 234 HIS A N 1
ATOM 1918 C CA . HIS A 1 234 ? -7.727 -6.920 -22.480 1.00 79.25 234 HIS A CA 1
ATOM 1919 C C . HIS A 1 234 ? -6.429 -6.123 -22.518 1.00 79.25 234 HIS A C 1
ATOM 1921 O O . HIS A 1 234 ? -5.814 -5.880 -21.486 1.00 79.25 234 HIS A O 1
ATOM 1927 N N . GLN A 1 235 ? -6.003 -5.722 -23.710 1.00 78.81 235 GLN A N 1
ATOM 1928 C CA . GLN A 1 235 ? -4.906 -4.779 -23.882 1.00 78.81 235 GLN A CA 1
ATOM 1929 C C . GLN A 1 235 ? -5.507 -3.469 -24.395 1.00 78.81 235 GLN A C 1
ATOM 1931 O O . GLN A 1 235 ? -5.995 -3.444 -25.528 1.00 78.81 235 GLN A O 1
ATOM 1936 N N . PRO A 1 236 ? -5.517 -2.404 -23.576 1.00 75.75 236 PRO A N 1
ATOM 1937 C CA . PRO A 1 236 ? -5.920 -1.081 -24.032 1.00 75.75 236 PRO A CA 1
ATOM 1938 C C . PRO A 1 236 ? -5.097 -0.645 -25.255 1.00 75.75 236 PRO A C 1
ATOM 1940 O O . PRO A 1 236 ? -3.905 -0.943 -25.349 1.00 75.75 236 PRO A O 1
ATOM 1943 N N . ALA A 1 237 ? -5.724 0.042 -26.213 1.00 58.34 237 ALA A N 1
ATOM 1944 C CA . ALA A 1 237 ? -5.050 0.456 -27.444 1.00 58.34 237 ALA A CA 1
ATOM 1945 C C . ALA A 1 237 ? -3.801 1.305 -27.131 1.00 58.34 237 ALA A C 1
ATOM 1947 O O . ALA A 1 237 ? -3.856 2.208 -26.300 1.00 58.34 237 ALA A O 1
ATOM 1948 N N . ALA A 1 238 ? -2.681 0.985 -27.787 1.00 59.81 238 ALA A N 1
ATOM 1949 C CA . ALA A 1 238 ? -1.351 1.567 -27.558 1.00 59.81 238 ALA A CA 1
ATOM 1950 C C . ALA A 1 238 ? -0.715 1.316 -26.169 1.00 59.81 238 ALA A C 1
ATOM 1952 O O . ALA A 1 238 ? 0.313 1.920 -25.861 1.00 59.81 238 ALA A O 1
ATOM 1953 N N . SER A 1 239 ? -1.254 0.415 -25.335 1.00 60.88 239 SER A N 1
ATOM 1954 C CA . SER A 1 239 ? -0.625 0.072 -24.054 1.00 60.88 239 SER A CA 1
ATOM 1955 C C . SER A 1 239 ? 0.387 -1.070 -24.182 1.00 60.88 239 SER A C 1
ATOM 1957 O O . SER A 1 239 ? 0.222 -2.000 -24.972 1.00 60.88 239 SER A O 1
ATOM 1959 N N . ASN A 1 240 ? 1.423 -1.041 -23.343 1.00 70.38 240 ASN A N 1
ATOM 1960 C CA . ASN A 1 240 ? 2.392 -2.133 -23.215 1.00 70.38 240 ASN A CA 1
ATOM 1961 C C . ASN A 1 240 ? 1.978 -3.175 -22.165 1.00 70.38 240 ASN A C 1
ATOM 1963 O O . ASN A 1 240 ? 2.795 -4.030 -21.820 1.00 70.38 240 ASN A O 1
ATOM 1967 N N . PHE A 1 241 ? 0.740 -3.106 -21.655 1.00 68.81 241 PHE A N 1
ATOM 1968 C CA . PHE A 1 241 ? 0.275 -3.932 -20.547 1.00 68.81 241 PHE A CA 1
ATOM 1969 C C . PHE A 1 241 ? -1.033 -4.661 -20.820 1.00 68.81 241 PHE A C 1
ATOM 1971 O O . PHE A 1 241 ? -1.892 -4.184 -21.558 1.00 68.81 241 PHE A O 1
ATOM 1978 N N . THR A 1 242 ? -1.196 -5.814 -20.173 1.00 79.88 242 THR A N 1
ATOM 1979 C CA . THR A 1 242 ? -2.410 -6.629 -20.281 1.00 79.88 242 THR A CA 1
ATOM 1980 C C . THR A 1 242 ? -3.215 -6.555 -18.988 1.00 79.88 242 THR A C 1
ATOM 1982 O O . THR A 1 242 ? -2.722 -6.900 -17.915 1.00 79.88 242 THR A O 1
ATOM 1985 N N . GLU A 1 243 ? -4.472 -6.138 -19.090 1.00 82.75 243 GLU A N 1
ATOM 1986 C CA . GLU A 1 243 ? -5.462 -6.270 -18.029 1.00 82.75 243 GLU A CA 1
ATOM 1987 C C . GLU A 1 243 ? -5.995 -7.708 -18.015 1.00 82.75 243 GLU A C 1
ATOM 1989 O O . GLU A 1 243 ? -6.567 -8.199 -18.994 1.00 82.75 243 GLU A O 1
ATOM 1994 N N . VAL A 1 244 ? -5.798 -8.395 -16.891 1.00 87.88 244 VAL A N 1
ATOM 1995 C CA . VAL A 1 244 ? -6.249 -9.773 -16.689 1.00 87.88 244 VAL A CA 1
ATOM 1996 C C . VAL A 1 244 ? -7.465 -9.762 -15.776 1.00 87.88 244 VAL A C 1
ATOM 1998 O O . VAL A 1 244 ? -7.355 -9.418 -14.601 1.00 87.88 244 VAL A O 1
ATOM 2001 N N . LYS A 1 245 ? -8.618 -10.199 -16.287 1.00 89.44 245 LYS A N 1
ATOM 2002 C CA . LYS A 1 245 ? -9.788 -10.491 -15.449 1.00 89.44 245 LYS A CA 1
ATOM 2003 C C . LYS A 1 245 ? -9.836 -11.985 -15.211 1.00 89.44 245 LYS A C 1
ATOM 2005 O O . LYS A 1 245 ? -9.835 -12.758 -16.167 1.00 89.44 245 LYS A O 1
ATOM 2010 N N . PHE A 1 246 ? -9.899 -12.396 -13.953 1.00 91.69 246 PHE A N 1
ATOM 2011 C CA . PHE A 1 246 ? -10.013 -13.798 -13.575 1.00 91.69 246 PHE A CA 1
ATOM 2012 C C . PHE A 1 246 ? -11.078 -13.982 -12.495 1.00 91.69 246 PHE A C 1
ATOM 2014 O O . PHE A 1 246 ? -11.385 -13.061 -11.739 1.00 91.69 246 PHE A O 1
ATOM 2021 N N . GLY A 1 247 ? -11.656 -15.176 -12.450 1.00 88.12 247 GLY A N 1
ATOM 2022 C CA . GLY A 1 247 ? -12.598 -15.607 -11.429 1.00 88.12 247 GLY A CA 1
ATOM 2023 C C . GLY A 1 247 ? -12.033 -16.784 -10.645 1.00 88.12 247 GLY A C 1
ATOM 2024 O O . GLY A 1 247 ? -11.307 -17.614 -11.195 1.00 88.12 247 GLY A O 1
ATOM 2025 N N . VAL A 1 248 ? -12.385 -16.862 -9.364 1.00 88.94 248 VAL A N 1
ATOM 2026 C CA . VAL A 1 248 ? -12.128 -18.035 -8.524 1.00 88.94 248 VAL A CA 1
ATOM 2027 C C . VAL A 1 248 ? -13.439 -18.790 -8.378 1.00 88.94 248 VAL A C 1
ATOM 2029 O O . VAL A 1 248 ? -14.411 -18.263 -7.838 1.00 88.94 248 VAL A O 1
ATOM 2032 N N . LEU A 1 249 ? -13.472 -20.004 -8.911 1.00 85.25 249 LEU A N 1
ATOM 2033 C CA . LEU A 1 249 ? -14.666 -20.831 -9.034 1.00 85.25 249 LEU A CA 1
ATOM 2034 C C . LEU A 1 249 ? -14.470 -22.153 -8.278 1.00 85.25 249 LEU A C 1
ATOM 2036 O O . LEU A 1 249 ? -13.338 -22.605 -8.114 1.00 85.25 249 LEU A O 1
ATOM 2040 N N . PRO A 1 250 ? -15.541 -22.801 -7.808 1.00 82.75 250 PRO A N 1
ATOM 2041 C CA . PRO A 1 250 ? -15.462 -24.169 -7.310 1.00 82.75 250 PRO A CA 1
ATOM 2042 C C . PRO A 1 250 ? -15.158 -25.142 -8.460 1.00 82.75 250 PRO A C 1
ATOM 2044 O O . PRO A 1 250 ? -15.599 -24.933 -9.589 1.00 82.75 250 PRO A O 1
ATOM 2047 N N . VAL A 1 251 ? -14.400 -26.208 -8.176 1.00 77.12 251 VAL A N 1
ATOM 2048 C CA . VAL A 1 251 ? -14.019 -27.219 -9.190 1.00 77.12 251 VAL A CA 1
ATOM 2049 C C . VAL A 1 251 ? -15.234 -28.000 -9.699 1.00 77.12 251 VAL A C 1
ATOM 2051 O O . VAL A 1 251 ? -15.307 -28.313 -10.883 1.00 77.12 251 VAL A O 1
ATOM 2054 N N . LEU A 1 252 ? -16.192 -28.295 -8.818 1.00 72.75 252 LEU A N 1
ATOM 2055 C CA . LEU A 1 252 ? -17.446 -28.949 -9.180 1.00 72.75 252 LEU A CA 1
ATOM 2056 C C . LEU A 1 252 ? -18.499 -27.883 -9.500 1.00 72.75 252 LEU A C 1
ATOM 2058 O O . LEU A 1 252 ? -18.890 -27.094 -8.633 1.00 72.75 252 LEU A O 1
ATOM 2062 N N . THR A 1 253 ? -18.962 -27.870 -10.748 1.00 53.84 253 THR A N 1
ATOM 2063 C CA . THR A 1 253 ? -20.087 -27.050 -11.203 1.00 53.84 253 THR A CA 1
ATOM 2064 C C . THR A 1 253 ? -21.314 -27.345 -10.332 1.00 53.84 253 THR A C 1
ATOM 2066 O O . THR A 1 253 ? -21.672 -28.503 -10.156 1.00 53.84 253 THR A O 1
ATOM 2069 N N . ASN A 1 254 ? -21.939 -26.295 -9.780 1.00 55.69 254 ASN A N 1
ATOM 2070 C CA . ASN A 1 254 ? -23.095 -26.291 -8.853 1.00 55.69 254 ASN A CA 1
ATOM 2071 C C . ASN A 1 254 ? -22.798 -26.321 -7.347 1.00 55.69 254 ASN A C 1
ATOM 2073 O O . ASN A 1 254 ? -23.732 -26.207 -6.554 1.00 55.69 254 ASN A O 1
ATOM 2077 N N . HIS A 1 255 ? -21.539 -26.390 -6.919 1.00 66.56 255 HIS A N 1
ATOM 2078 C CA . HIS A 1 255 ? -21.215 -26.190 -5.505 1.00 66.56 255 HIS A CA 1
ATOM 2079 C C . HIS A 1 255 ? -20.922 -24.718 -5.214 1.00 66.56 255 HIS A C 1
ATOM 2081 O O . HIS A 1 255 ? -20.295 -24.034 -6.012 1.00 66.56 255 HIS A O 1
ATOM 2087 N N . THR A 1 256 ? -21.345 -24.210 -4.059 1.00 70.25 256 THR A N 1
ATOM 2088 C CA . THR A 1 256 ? -20.883 -22.913 -3.550 1.00 70.25 256 THR A CA 1
ATOM 2089 C C . THR A 1 256 ? -19.544 -23.085 -2.841 1.00 70.25 256 THR A C 1
ATOM 2091 O O . THR A 1 256 ? -19.302 -24.105 -2.194 1.00 70.25 256 THR A O 1
ATOM 2094 N N . LEU A 1 257 ? -18.674 -22.076 -2.913 1.00 76.56 257 LEU A N 1
ATOM 2095 C CA . LEU A 1 257 ? -17.436 -22.073 -2.135 1.00 76.56 257 LEU A CA 1
ATOM 2096 C C . LEU A 1 257 ? -17.757 -22.173 -0.637 1.00 76.56 257 LEU A C 1
ATOM 2098 O O . LEU A 1 257 ? -18.602 -21.440 -0.121 1.00 76.56 257 LEU A O 1
ATOM 2102 N N . ARG A 1 258 ? -17.072 -23.080 0.067 1.00 78.69 258 ARG A N 1
ATOM 2103 C CA . ARG A 1 258 ? -17.207 -23.234 1.520 1.00 78.69 258 ARG A CA 1
ATOM 2104 C C . ARG A 1 258 ? -16.848 -21.917 2.217 1.00 78.69 258 ARG A C 1
ATOM 2106 O O . ARG A 1 258 ? -15.922 -21.227 1.790 1.00 78.69 258 ARG A O 1
ATOM 2113 N N . LYS A 1 259 ? -17.537 -21.603 3.320 1.00 81.81 259 LYS A N 1
ATOM 2114 C CA . LYS A 1 259 ? -17.342 -20.366 4.098 1.00 81.81 259 LYS A CA 1
ATOM 2115 C C . LYS A 1 259 ? -15.871 -20.122 4.456 1.00 81.81 259 LYS A C 1
ATOM 2117 O O . LYS A 1 259 ? -15.369 -19.032 4.218 1.00 81.81 259 LYS A O 1
ATOM 2122 N N . ASP A 1 260 ? -15.167 -21.157 4.909 1.00 79.62 260 ASP A N 1
ATOM 2123 C CA . ASP A 1 260 ? -13.746 -21.072 5.277 1.00 79.62 260 ASP A CA 1
ATOM 2124 C C . ASP A 1 260 ? -12.863 -20.690 4.076 1.00 79.62 260 ASP A C 1
ATOM 2126 O O . ASP A 1 260 ? -11.985 -19.840 4.187 1.00 79.62 260 ASP A O 1
ATOM 2130 N N . SER A 1 261 ? -13.140 -21.257 2.895 1.00 80.50 261 SER A N 1
ATOM 2131 C CA . SER A 1 261 ? -12.427 -20.924 1.655 1.00 80.50 261 SER A CA 1
ATOM 2132 C C . SER A 1 261 ? -12.722 -19.502 1.182 1.00 80.50 261 SER A C 1
ATOM 2134 O O . SER A 1 261 ? -11.818 -18.833 0.689 1.00 80.50 261 SER A O 1
ATOM 2136 N N . LEU A 1 262 ? -13.957 -19.019 1.359 1.00 84.62 262 LEU A N 1
ATOM 2137 C CA . LEU A 1 262 ? -14.306 -17.622 1.093 1.00 84.62 262 LEU A CA 1
ATOM 2138 C C . LEU A 1 262 ? -13.591 -16.667 2.050 1.00 84.62 262 LEU A C 1
ATOM 2140 O O . LEU A 1 262 ? -13.163 -15.604 1.616 1.00 84.62 262 LEU A O 1
ATOM 2144 N N . THR A 1 263 ? -13.434 -17.030 3.323 1.00 83.94 263 THR A N 1
ATOM 2145 C CA . THR A 1 263 ? -12.687 -16.221 4.296 1.00 83.94 263 THR A CA 1
ATOM 2146 C C . THR A 1 263 ? -11.208 -16.130 3.925 1.00 83.94 263 THR A C 1
ATOM 2148 O O . THR A 1 263 ? -10.684 -15.019 3.839 1.00 83.94 263 THR A O 1
ATOM 2151 N N . SER A 1 264 ? -10.556 -17.258 3.621 1.00 84.31 264 SER A N 1
ATOM 2152 C CA . SER A 1 264 ? -9.159 -17.263 3.159 1.00 84.31 264 SER A CA 1
ATOM 2153 C C . SER A 1 264 ? -8.987 -16.457 1.870 1.00 84.31 264 SER A C 1
ATOM 2155 O O . SER A 1 264 ? -8.132 -15.579 1.807 1.00 84.31 264 SER A O 1
ATOM 2157 N N . LEU A 1 265 ? -9.856 -16.674 0.876 1.00 88.38 265 LEU A N 1
ATOM 2158 C CA . LEU A 1 265 ? -9.819 -15.940 -0.391 1.00 88.38 265 LEU A CA 1
ATOM 2159 C C . LEU A 1 265 ? -10.033 -14.433 -0.190 1.00 88.38 265 LEU A C 1
ATOM 2161 O O . LEU A 1 265 ? -9.334 -13.630 -0.807 1.00 88.38 265 LEU A O 1
ATOM 2165 N N . ARG A 1 266 ? -10.976 -14.042 0.680 1.00 88.56 266 ARG A N 1
ATOM 2166 C CA . ARG A 1 266 ? -11.212 -12.635 1.024 1.00 88.56 266 ARG A CA 1
ATOM 2167 C C . ARG A 1 266 ? -9.947 -12.016 1.609 1.00 88.56 266 ARG A C 1
ATOM 2169 O O . ARG A 1 266 ? -9.557 -10.946 1.162 1.00 88.56 266 ARG A O 1
ATOM 2176 N N . SER A 1 267 ? -9.292 -12.703 2.546 1.00 85.88 267 SER A N 1
ATOM 2177 C CA . SER A 1 267 ? -8.031 -12.249 3.144 1.00 85.88 267 SER A CA 1
ATOM 2178 C C . SER A 1 267 ? -6.934 -12.062 2.090 1.00 85.88 267 SER A C 1
ATOM 2180 O O . SER A 1 267 ? -6.324 -10.994 2.021 1.00 85.88 267 SER A O 1
ATOM 2182 N N . SER A 1 268 ? -6.752 -13.030 1.183 1.00 87.94 268 SER A N 1
ATOM 2183 C CA . SER A 1 268 ? -5.797 -12.900 0.074 1.00 87.94 268 SER A CA 1
ATOM 2184 C C . SER A 1 268 ? -6.118 -11.700 -0.825 1.00 87.94 268 SER A C 1
ATOM 2186 O O . SER A 1 268 ? -5.225 -10.930 -1.163 1.00 87.94 268 SER A O 1
ATOM 2188 N N 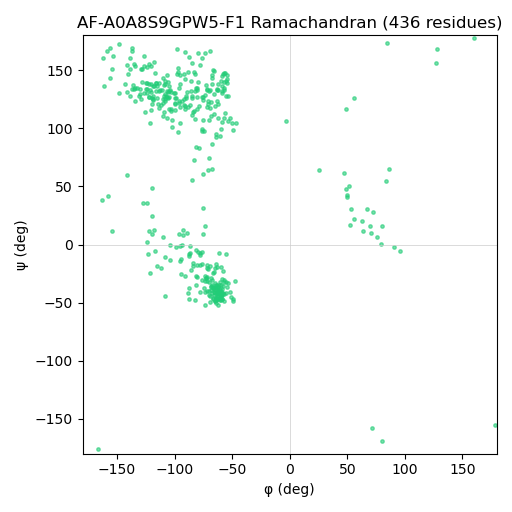. PHE A 1 269 ? -7.387 -11.489 -1.184 1.00 90.00 269 PHE A N 1
ATOM 2189 C CA . PHE A 1 269 ? -7.795 -10.359 -2.027 1.00 90.00 269 PHE A CA 1
ATOM 2190 C C . PHE A 1 269 ? -7.590 -9.010 -1.339 1.00 90.00 269 PHE A C 1
ATOM 2192 O O . PHE A 1 269 ? -7.125 -8.070 -1.980 1.00 90.00 269 PHE A O 1
ATOM 2199 N N . VAL A 1 270 ? -7.897 -8.920 -0.044 1.00 87.94 270 VAL A N 1
ATOM 2200 C CA . VAL A 1 270 ? -7.648 -7.720 0.765 1.00 87.94 270 VAL A CA 1
ATOM 2201 C C . VAL A 1 270 ? -6.150 -7.427 0.830 1.00 87.94 270 VAL A C 1
ATOM 2203 O O . VAL A 1 270 ? -5.755 -6.285 0.615 1.00 87.94 270 VAL A O 1
ATOM 2206 N N . ASN A 1 271 ? -5.307 -8.440 1.046 1.00 84.88 271 ASN A N 1
ATOM 2207 C CA . ASN A 1 271 ? -3.854 -8.264 1.090 1.00 84.88 271 ASN A CA 1
ATOM 2208 C C . ASN A 1 271 ? -3.256 -7.883 -0.270 1.00 84.88 271 ASN A C 1
ATOM 2210 O O . ASN A 1 271 ? -2.299 -7.112 -0.312 1.00 84.88 271 ASN A O 1
ATOM 2214 N N . LEU A 1 272 ? -3.796 -8.399 -1.377 1.00 87.44 272 LEU A N 1
ATOM 2215 C CA . LEU A 1 272 ? -3.381 -8.007 -2.728 1.00 87.44 272 LEU A CA 1
ATOM 2216 C C . LEU A 1 272 ? -3.813 -6.574 -3.056 1.00 87.44 272 LEU A C 1
ATOM 2218 O O . LEU A 1 272 ? -3.020 -5.798 -3.583 1.00 87.44 272 LEU A O 1
ATOM 2222 N N . PHE A 1 273 ? -5.053 -6.205 -2.723 1.00 87.12 273 PHE A N 1
ATOM 2223 C CA . PHE A 1 273 ? -5.573 -4.852 -2.931 1.00 87.12 273 PHE A CA 1
ATOM 2224 C C . PHE A 1 273 ? -4.807 -3.819 -2.097 1.00 87.12 273 PHE A C 1
ATOM 2226 O O . PHE A 1 273 ? -4.367 -2.796 -2.615 1.00 87.12 273 PHE A O 1
ATOM 2233 N N . ALA A 1 274 ? -4.571 -4.125 -0.820 1.00 80.38 274 ALA A N 1
ATOM 2234 C CA . ALA A 1 274 ? -3.786 -3.299 0.090 1.00 80.38 274 ALA A CA 1
ATOM 2235 C C . ALA A 1 274 ? -2.269 -3.389 -0.158 1.00 80.38 274 ALA A C 1
ATOM 2237 O O . ALA A 1 274 ? -1.513 -2.923 0.681 1.00 80.38 274 ALA A O 1
ATOM 2238 N N . GLN A 1 275 ? -1.811 -4.023 -1.247 1.00 79.25 275 GLN A N 1
ATOM 2239 C CA . GLN A 1 275 ? -0.394 -4.141 -1.630 1.00 79.25 275 GLN A CA 1
ATOM 2240 C C . GLN A 1 275 ? 0.530 -4.758 -0.557 1.00 79.25 275 GLN A C 1
ATOM 2242 O O . GLN A 1 275 ? 1.747 -4.607 -0.599 1.00 79.25 275 GLN A O 1
ATOM 2247 N N . ARG A 1 276 ? -0.032 -5.514 0.393 1.00 75.94 276 ARG A N 1
ATOM 2248 C CA . ARG A 1 276 ? 0.712 -6.257 1.434 1.00 75.94 276 ARG A CA 1
ATOM 2249 C C . ARG A 1 276 ? 1.273 -7.576 0.931 1.00 75.94 276 ARG A C 1
ATOM 2251 O O . ARG A 1 276 ? 2.128 -8.185 1.561 1.00 75.94 276 ARG A O 1
ATOM 2258 N N . SER A 1 277 ? 0.739 -8.037 -0.188 1.00 81.62 277 SER A N 1
ATOM 2259 C CA . SER A 1 277 ? 1.169 -9.231 -0.897 1.00 81.62 277 SER A CA 1
ATOM 2260 C C . SER A 1 277 ? 1.149 -8.941 -2.392 1.00 81.62 277 SER A C 1
ATOM 2262 O O . SER A 1 277 ? 0.484 -8.008 -2.845 1.00 81.62 277 SER A O 1
ATOM 2264 N N . SER A 1 278 ? 1.869 -9.746 -3.166 1.00 81.75 278 SER A N 1
ATOM 2265 C CA . SER A 1 278 ? 1.871 -9.658 -4.625 1.00 81.75 278 SER A CA 1
ATOM 2266 C C . SER A 1 278 ? 1.601 -11.029 -5.228 1.00 81.75 278 SER A C 1
ATOM 2268 O O . SER A 1 278 ? 1.930 -12.054 -4.633 1.00 81.75 278 SER A O 1
ATOM 2270 N N . LEU A 1 279 ? 0.991 -11.053 -6.415 1.00 85.12 279 LEU A N 1
ATOM 2271 C CA . LEU A 1 279 ? 0.856 -12.292 -7.173 1.00 85.12 279 LEU A CA 1
ATOM 2272 C C . LEU A 1 279 ? 2.248 -12.722 -7.648 1.00 85.12 279 LEU A C 1
ATOM 2274 O O . LEU A 1 279 ? 2.929 -11.978 -8.359 1.00 85.12 279 LEU A O 1
ATOM 2278 N N . ASN A 1 280 ? 2.663 -13.929 -7.278 1.00 82.81 280 ASN A N 1
ATOM 2279 C CA . ASN A 1 280 ? 3.951 -14.485 -7.662 1.00 82.81 280 ASN A CA 1
ATOM 2280 C C . ASN A 1 280 ? 3.853 -15.099 -9.063 1.00 82.81 280 ASN A C 1
ATOM 2282 O O . ASN A 1 280 ? 3.793 -16.313 -9.246 1.00 82.81 280 ASN A O 1
ATOM 2286 N N . LEU A 1 281 ? 3.767 -14.225 -10.064 1.00 82.62 281 LEU A N 1
ATOM 2287 C CA . LEU A 1 281 ? 3.718 -14.625 -11.464 1.00 82.62 281 LEU A CA 1
ATOM 2288 C C . LEU A 1 281 ? 5.127 -14.862 -12.000 1.00 82.62 281 LEU A C 1
ATOM 2290 O O . LEU A 1 281 ? 6.083 -14.177 -11.622 1.00 82.62 281 LEU A O 1
ATOM 2294 N N . ASN A 1 282 ? 5.259 -15.789 -12.949 1.00 78.00 282 ASN A N 1
ATOM 2295 C CA . ASN A 1 282 ? 6.526 -15.993 -13.633 1.00 78.00 282 ASN A CA 1
ATOM 2296 C C . ASN A 1 282 ? 6.990 -14.701 -14.342 1.00 78.00 282 ASN A C 1
ATOM 2298 O O . ASN A 1 282 ? 6.479 -14.334 -15.405 1.00 78.00 282 ASN A O 1
ATOM 2302 N N . LYS A 1 283 ? 8.002 -14.038 -13.766 1.00 73.62 283 LYS A N 1
ATOM 2303 C CA . LYS A 1 283 ? 8.494 -12.722 -14.205 1.00 73.62 283 LYS A CA 1
ATOM 2304 C C . LYS A 1 283 ? 8.963 -12.702 -15.662 1.00 73.62 283 LYS A C 1
ATOM 2306 O O . LYS A 1 283 ? 8.733 -11.712 -16.350 1.00 73.62 283 LYS A O 1
ATOM 2311 N N . SER A 1 284 ? 9.578 -13.780 -16.159 1.00 70.06 284 SER A N 1
ATOM 2312 C CA . SER A 1 284 ? 10.056 -13.829 -17.550 1.00 70.06 284 SER A CA 1
ATOM 2313 C C . SER A 1 284 ? 8.908 -13.947 -18.555 1.00 70.06 284 SER A C 1
ATOM 2315 O O . SER A 1 284 ? 8.998 -13.411 -19.661 1.00 70.06 284 SER A O 1
ATOM 2317 N N . THR A 1 285 ? 7.811 -14.600 -18.156 1.00 68.75 285 THR A N 1
ATOM 2318 C CA . THR A 1 285 ? 6.643 -14.835 -19.018 1.00 68.75 285 THR A CA 1
ATOM 2319 C C . THR A 1 285 ? 5.644 -13.676 -18.957 1.00 68.75 285 THR A C 1
ATOM 2321 O O . THR A 1 285 ? 5.198 -13.199 -19.999 1.00 68.75 285 THR A O 1
ATOM 2324 N N . PHE A 1 286 ? 5.316 -13.201 -17.752 1.00 74.50 286 PHE A N 1
ATOM 2325 C CA . PHE A 1 286 ? 4.215 -12.261 -17.514 1.00 74.50 286 PHE A CA 1
ATOM 2326 C C . PHE A 1 286 ? 4.664 -10.891 -16.984 1.00 74.50 286 PHE A C 1
ATOM 2328 O O . PHE A 1 286 ? 3.925 -9.925 -17.121 1.00 74.50 286 PHE A O 1
ATOM 2335 N N . GLY A 1 287 ? 5.876 -10.761 -16.438 1.00 70.44 287 GLY A N 1
ATOM 2336 C CA . GLY A 1 287 ? 6.329 -9.527 -15.779 1.00 70.44 287 GLY A CA 1
ATOM 2337 C C . GLY A 1 287 ? 5.807 -9.375 -14.342 1.00 70.44 287 GLY A C 1
ATOM 2338 O O . GLY A 1 287 ? 5.300 -10.330 -13.755 1.00 70.44 287 GLY A O 1
ATOM 2339 N N . LYS A 1 288 ? 5.977 -8.180 -13.753 1.00 70.81 288 LYS A N 1
ATOM 2340 C CA . LYS A 1 288 ? 5.560 -7.863 -12.373 1.00 70.81 288 LYS A CA 1
ATOM 2341 C C . LYS A 1 288 ? 4.116 -7.320 -12.366 1.00 70.81 288 LYS A C 1
ATOM 2343 O O . LYS A 1 288 ? 3.834 -6.372 -13.102 1.00 70.81 288 LYS A O 1
ATOM 2348 N N . PRO A 1 289 ? 3.197 -7.893 -11.570 1.00 76.06 289 PRO A N 1
ATOM 2349 C CA . PRO A 1 289 ? 1.874 -7.316 -11.356 1.00 76.06 289 PRO A CA 1
ATOM 2350 C C . PRO A 1 289 ? 1.984 -6.070 -10.470 1.00 76.06 289 PRO A C 1
ATOM 2352 O O . PRO A 1 289 ? 2.717 -6.076 -9.485 1.00 76.06 289 PRO A O 1
ATOM 2355 N N . THR A 1 290 ? 1.254 -5.012 -10.813 1.00 71.19 290 THR A N 1
ATOM 2356 C CA . THR A 1 290 ? 1.360 -3.702 -10.138 1.00 71.19 290 THR A CA 1
ATOM 2357 C C . THR A 1 290 ? 0.068 -3.198 -9.525 1.00 71.19 290 THR A C 1
ATOM 2359 O O . THR A 1 290 ? 0.099 -2.399 -8.600 1.00 71.19 290 THR A O 1
ATOM 2362 N N . SER A 1 291 ? -1.080 -3.643 -10.033 1.00 81.88 291 SER A N 1
ATOM 2363 C CA . SER A 1 291 ? -2.382 -3.213 -9.538 1.00 81.88 291 SER A CA 1
ATOM 2364 C C . SER A 1 291 ? -3.312 -4.404 -9.428 1.00 81.88 291 SER A C 1
ATOM 2366 O O . SER A 1 291 ? -3.430 -5.184 -10.377 1.00 81.88 291 SER A O 1
ATOM 2368 N N . PHE A 1 292 ? -4.013 -4.498 -8.305 1.00 89.12 292 PHE A N 1
ATOM 2369 C CA . PHE A 1 292 ? -5.043 -5.497 -8.076 1.00 89.12 292 PHE A CA 1
ATOM 2370 C C . PHE A 1 292 ? -6.348 -4.806 -7.694 1.00 89.12 292 PHE A C 1
ATOM 2372 O O . PHE A 1 292 ? -6.353 -3.891 -6.878 1.00 89.12 292 PHE A O 1
ATOM 2379 N N . GLN A 1 293 ? -7.448 -5.225 -8.314 1.00 91.06 293 GLN A N 1
ATOM 2380 C CA . GLN A 1 293 ? -8.777 -4.660 -8.100 1.00 91.06 293 GLN A CA 1
ATOM 2381 C C . GLN A 1 293 ? -9.783 -5.801 -7.981 1.00 91.06 293 GLN A C 1
ATOM 2383 O O . GLN A 1 293 ? -9.737 -6.763 -8.750 1.00 91.06 293 GLN A O 1
ATOM 2388 N N . VAL A 1 294 ? -10.706 -5.688 -7.031 1.00 91.94 294 VAL A N 1
ATOM 2389 C CA . VAL A 1 294 ? -11.783 -6.657 -6.835 1.00 91.94 294 VAL A CA 1
ATOM 2390 C C . VAL A 1 294 ? -13.037 -6.094 -7.478 1.00 91.94 294 VAL A C 1
ATOM 2392 O O . VAL A 1 294 ? -13.552 -5.067 -7.056 1.00 91.94 294 VAL A O 1
ATOM 2395 N N . LEU A 1 295 ? -13.535 -6.762 -8.515 1.00 89.25 295 LEU A N 1
ATOM 2396 C CA . LEU A 1 295 ? -14.737 -6.312 -9.225 1.00 89.25 295 LEU A CA 1
ATOM 2397 C C . LEU A 1 295 ? -16.020 -6.726 -8.500 1.00 89.25 295 LEU A C 1
ATOM 2399 O O . LEU A 1 295 ? -17.023 -6.019 -8.543 1.00 89.25 295 LEU A O 1
ATOM 2403 N N . LYS A 1 296 ? -16.001 -7.907 -7.876 1.00 90.81 296 LYS A N 1
ATOM 2404 C CA . LYS A 1 296 ? -17.138 -8.466 -7.151 1.00 90.81 296 LYS A CA 1
ATOM 2405 C C . LYS A 1 296 ? -16.669 -9.551 -6.189 1.00 90.81 296 LYS A C 1
ATOM 2407 O O . LYS A 1 296 ? -15.900 -10.430 -6.576 1.00 90.81 296 LYS A O 1
ATOM 2412 N N . PHE A 1 297 ? -17.199 -9.526 -4.973 1.00 91.62 297 PHE A N 1
ATOM 2413 C CA . PHE A 1 297 ? -16.943 -10.525 -3.946 1.00 91.62 297 PHE A CA 1
ATOM 2414 C C . PHE A 1 297 ? -18.229 -10.813 -3.160 1.00 91.62 297 PHE A C 1
ATOM 2416 O O . PHE A 1 297 ? -18.901 -9.874 -2.726 1.00 91.62 297 PHE A O 1
ATOM 2423 N N . PRO A 1 298 ? -18.611 -12.086 -2.964 1.00 87.31 298 PRO A N 1
ATOM 2424 C CA . PRO A 1 298 ? -19.821 -12.418 -2.221 1.00 87.31 298 PRO A CA 1
ATOM 2425 C C . PRO A 1 298 ? -19.707 -12.012 -0.741 1.00 87.31 298 PRO A C 1
ATOM 2427 O O . PRO A 1 298 ? -18.744 -12.353 -0.049 1.00 87.31 298 PRO A O 1
ATOM 2430 N N . GLY A 1 299 ? -20.723 -11.299 -0.247 1.00 84.06 299 GLY A N 1
ATOM 2431 C CA . GLY A 1 299 ? -20.782 -10.818 1.138 1.00 84.06 299 GLY A CA 1
ATOM 2432 C C . GLY A 1 299 ? -19.964 -9.553 1.416 1.00 84.06 299 GLY A C 1
ATOM 2433 O O . GLY A 1 299 ? -19.706 -9.250 2.577 1.00 84.06 299 GLY A O 1
ATOM 2434 N N . GLY A 1 300 ? -19.547 -8.827 0.375 1.00 90.00 300 GLY A N 1
ATOM 2435 C CA . GLY A 1 300 ? -18.790 -7.588 0.526 1.00 90.00 300 GLY A CA 1
ATOM 2436 C C . GLY A 1 300 ? -17.285 -7.795 0.701 1.00 90.00 300 GLY A C 1
ATOM 2437 O O . GLY A 1 300 ? -16.787 -8.921 0.824 1.00 90.00 300 GLY A O 1
ATOM 2438 N N . ILE A 1 301 ? -16.556 -6.680 0.698 1.00 89.19 301 ILE A N 1
ATOM 2439 C CA . ILE A 1 301 ? -15.124 -6.635 0.987 1.00 89.19 301 ILE A CA 1
ATOM 2440 C C . ILE A 1 301 ? -14.848 -5.543 2.017 1.00 89.19 301 ILE A C 1
ATOM 2442 O O . ILE A 1 301 ? -15.268 -4.396 1.857 1.00 89.19 301 ILE A O 1
ATOM 2446 N N . THR A 1 302 ? -14.151 -5.927 3.079 1.00 89.12 302 THR A N 1
ATOM 2447 C CA . THR A 1 302 ? -13.723 -5.033 4.151 1.00 89.12 302 THR A CA 1
ATOM 2448 C C . THR A 1 302 ? -12.210 -4.975 4.135 1.00 89.12 302 THR A C 1
ATOM 2450 O O . THR A 1 302 ? -11.540 -6.006 4.164 1.00 89.12 302 THR A O 1
ATOM 2453 N N . VAL A 1 303 ? -11.685 -3.761 4.057 1.00 86.19 303 VAL A N 1
ATOM 2454 C CA . VAL A 1 303 ? -10.263 -3.464 4.009 1.00 86.19 303 VAL A CA 1
ATOM 2455 C C . VAL A 1 303 ? -9.953 -2.593 5.215 1.00 86.19 303 VAL A C 1
ATOM 2457 O O . VAL A 1 303 ? -10.500 -1.504 5.377 1.00 86.19 303 VAL A O 1
ATOM 2460 N N . ASP A 1 304 ? -9.054 -3.071 6.062 1.00 81.88 304 ASP A N 1
ATOM 2461 C CA . ASP A 1 304 ? -8.269 -2.172 6.893 1.00 81.88 304 ASP A CA 1
ATOM 2462 C C . ASP A 1 304 ? -7.106 -1.690 6.025 1.00 81.88 304 ASP A C 1
ATOM 2464 O O . ASP A 1 304 ? -6.307 -2.540 5.629 1.00 81.88 304 ASP A O 1
ATOM 2468 N N . PRO A 1 305 ? -7.005 -0.398 5.681 1.00 69.62 305 PRO A N 1
ATOM 2469 C CA . PRO A 1 305 ? -5.926 0.108 4.842 1.00 69.62 305 PRO A CA 1
ATOM 2470 C C . PRO A 1 305 ? -4.561 0.152 5.554 1.00 69.62 305 PRO A C 1
ATOM 2472 O O . PRO A 1 305 ? -3.533 -0.053 4.905 1.00 69.62 305 PRO A O 1
ATOM 2475 N N . LEU A 1 306 ? -4.517 0.299 6.880 1.00 63.88 306 LEU A N 1
ATOM 2476 C CA . LEU A 1 306 ? -3.265 0.486 7.628 1.00 63.88 306 LEU A CA 1
ATOM 2477 C C . LEU A 1 306 ? -2.639 -0.824 8.116 1.00 63.88 306 LEU A C 1
ATOM 2479 O O . LEU A 1 306 ? -1.416 -0.921 8.164 1.00 63.88 306 LEU A O 1
ATOM 2483 N N . GLY A 1 307 ? -3.428 -1.871 8.343 1.00 61.97 307 GLY A N 1
ATOM 2484 C CA . GLY A 1 307 ? -2.893 -3.212 8.604 1.00 61.97 307 GLY A CA 1
ATOM 2485 C C . GLY A 1 307 ? -3.414 -3.846 9.873 1.00 61.97 307 GLY A C 1
ATOM 2486 O O . GLY A 1 307 ? -3.826 -3.169 10.804 1.00 61.97 307 GLY A O 1
ATOM 2487 N N . LEU A 1 308 ? -3.364 -5.179 9.893 1.00 53.09 308 LEU A N 1
ATOM 2488 C CA . LEU A 1 308 ? -3.571 -5.981 11.093 1.00 53.09 308 LEU A CA 1
ATOM 2489 C C . LEU A 1 308 ? -2.377 -5.782 12.037 1.00 53.09 308 LEU A C 1
ATOM 2491 O O . LEU A 1 308 ? -1.517 -6.652 12.141 1.00 53.09 308 LEU A O 1
ATOM 2495 N N . GLU A 1 309 ? -2.301 -4.635 12.704 1.00 49.81 309 GLU A N 1
ATOM 2496 C CA . GLU A 1 309 ? -1.518 -4.557 13.932 1.00 49.81 309 GLU A CA 1
ATOM 2497 C C . GLU A 1 309 ? -2.330 -5.229 15.048 1.00 49.81 309 GLU A C 1
ATOM 2499 O O . GLU A 1 309 ? -3.509 -4.898 15.222 1.00 49.81 309 GLU A O 1
ATOM 2504 N N . PRO A 1 310 ? -1.758 -6.207 15.777 1.00 52.19 310 PRO A N 1
ATOM 2505 C CA . PRO A 1 310 ? -2.405 -6.787 16.942 1.00 52.19 310 PRO A CA 1
ATOM 2506 C C . PRO A 1 310 ? -2.736 -5.676 17.931 1.00 52.19 310 PRO A C 1
ATOM 2508 O O . PRO A 1 310 ? -1.854 -5.038 18.505 1.00 52.19 310 PRO A O 1
ATOM 2511 N N . VAL A 1 311 ? -4.026 -5.434 18.121 1.00 52.28 311 VAL A N 1
ATOM 2512 C CA . VAL A 1 311 ? -4.488 -4.383 19.011 1.00 52.28 311 VAL A CA 1
ATOM 2513 C C . VAL A 1 311 ? -4.305 -4.857 20.453 1.00 52.28 311 VAL A C 1
ATOM 2515 O O . VAL A 1 311 ? -5.042 -5.716 20.928 1.00 52.28 311 VAL A O 1
ATOM 2518 N N . SER A 1 312 ? -3.328 -4.299 21.171 1.00 51.81 312 SER A N 1
ATOM 2519 C CA . SER A 1 312 ? -3.237 -4.467 22.627 1.00 51.81 312 SER A CA 1
ATOM 2520 C C . SER A 1 312 ? -4.185 -3.471 23.295 1.00 51.81 312 SER A C 1
ATOM 2522 O O . SER A 1 312 ? -3.778 -2.373 23.650 1.00 51.81 312 SER A O 1
ATOM 2524 N N . GLY A 1 313 ? -5.470 -3.811 23.414 1.00 62.66 313 GLY A N 1
ATOM 2525 C CA . GLY A 1 313 ? -6.467 -2.930 24.032 1.00 62.66 313 GLY A CA 1
ATOM 2526 C C . GLY A 1 313 ? -7.909 -3.266 23.657 1.00 62.66 313 GLY A C 1
ATOM 2527 O O . GLY A 1 313 ? -8.170 -4.166 22.861 1.00 62.66 313 GLY A O 1
ATOM 2528 N N . LEU A 1 314 ? -8.855 -2.528 24.237 1.00 67.50 314 LEU A N 1
ATOM 2529 C CA . LEU A 1 314 ? -10.272 -2.606 23.899 1.00 67.50 314 LEU A CA 1
ATOM 2530 C C . LEU A 1 314 ? -10.542 -1.796 22.628 1.00 67.50 314 LEU A C 1
ATOM 2532 O O . LEU A 1 314 ? -10.387 -0.574 22.622 1.00 67.50 314 LEU A O 1
ATOM 2536 N N . LEU A 1 315 ? -10.975 -2.475 21.567 1.00 72.12 315 LEU A N 1
ATOM 2537 C CA . LEU A 1 315 ? -11.394 -1.843 20.321 1.00 72.12 315 LEU A CA 1
ATOM 2538 C C . LEU A 1 315 ? -12.897 -1.545 20.363 1.00 72.12 315 LEU A C 1
ATOM 2540 O O . LEU A 1 315 ? -13.719 -2.453 20.473 1.00 72.12 315 LEU A O 1
ATOM 2544 N N . THR A 1 316 ? -13.249 -0.267 20.247 1.00 75.75 316 THR A N 1
ATOM 2545 C CA . THR A 1 316 ? -14.634 0.210 20.319 1.00 75.75 316 THR A CA 1
ATOM 2546 C C . THR A 1 316 ? -14.997 0.967 19.050 1.00 75.75 316 THR A C 1
ATOM 2548 O O . THR A 1 316 ? -14.296 1.893 18.642 1.00 75.75 316 THR A O 1
ATOM 2551 N N . LEU A 1 317 ? -16.097 0.576 18.407 1.00 79.31 317 LEU A N 1
ATOM 2552 C CA . LEU A 1 317 ? -16.673 1.337 17.302 1.00 79.31 317 LEU A CA 1
ATOM 2553 C C . LEU A 1 317 ? -17.260 2.639 17.856 1.00 79.31 317 LEU A C 1
ATOM 2555 O O . LEU A 1 317 ? -17.971 2.595 18.850 1.00 79.31 317 LEU A O 1
ATOM 2559 N N . VAL A 1 318 ? -16.974 3.771 17.216 1.00 77.56 318 VAL A N 1
ATOM 2560 C CA . VAL A 1 318 ? -17.459 5.091 17.661 1.00 77.56 318 VAL A CA 1
ATOM 2561 C C . VAL A 1 318 ? -18.538 5.617 16.720 1.00 77.56 318 VAL A C 1
ATOM 2563 O O . VAL A 1 318 ? -19.581 6.109 17.147 1.00 77.56 318 VAL A O 1
ATOM 2566 N N . PHE A 1 319 ? -18.308 5.492 15.415 1.00 83.44 319 PHE A N 1
ATOM 2567 C CA . PHE A 1 319 ? -19.248 5.935 14.393 1.00 83.44 319 PHE A CA 1
ATOM 2568 C C . PHE A 1 319 ? -19.078 5.135 13.106 1.00 83.44 319 PHE A C 1
ATOM 2570 O O . PHE A 1 319 ? -18.037 4.515 12.849 1.00 83.44 319 PHE A O 1
ATOM 2577 N N . SER A 1 320 ? -20.097 5.200 12.257 1.00 89.06 320 SER A N 1
ATOM 2578 C CA . SER A 1 320 ? -19.969 4.825 10.861 1.00 89.06 320 SER A CA 1
ATOM 2579 C C . SER A 1 320 ? -20.743 5.762 9.951 1.00 89.06 320 SER A C 1
ATOM 2581 O O . SER A 1 320 ? -21.784 6.297 10.327 1.00 89.06 320 SER A O 1
ATOM 2583 N N . PHE A 1 321 ? -20.216 5.973 8.755 1.00 90.25 321 PHE A N 1
ATOM 2584 C CA . PHE A 1 321 ? -20.865 6.769 7.726 1.00 90.25 321 PHE A CA 1
ATOM 2585 C C . PHE A 1 321 ? -20.517 6.233 6.343 1.00 90.25 321 PHE A C 1
ATOM 2587 O O . PHE A 1 321 ? -19.673 5.351 6.191 1.00 90.25 321 PHE A O 1
ATOM 2594 N N . THR A 1 322 ? -21.169 6.768 5.320 1.00 92.00 322 THR A N 1
ATOM 2595 C CA . THR A 1 322 ? -20.961 6.384 3.924 1.00 92.00 322 THR A CA 1
ATOM 2596 C C . THR A 1 322 ? -20.419 7.550 3.113 1.00 92.00 322 THR A C 1
ATOM 2598 O O . THR A 1 322 ? -20.861 8.686 3.284 1.00 92.00 322 THR A O 1
ATOM 2601 N N . LEU A 1 323 ? -19.464 7.249 2.235 1.00 92.62 323 LEU A N 1
ATOM 2602 C CA . LEU A 1 323 ? -18.934 8.159 1.224 1.00 92.62 323 LEU A CA 1
ATOM 2603 C C . LEU A 1 323 ? -19.267 7.606 -0.162 1.00 92.62 323 LEU A C 1
ATOM 2605 O O . LEU A 1 323 ? -19.136 6.401 -0.409 1.00 92.62 323 LEU A O 1
ATOM 2609 N N . ASP A 1 324 ? -19.667 8.486 -1.076 1.00 92.81 324 ASP A N 1
ATOM 2610 C CA . ASP A 1 324 ? -19.982 8.128 -2.464 1.00 92.81 324 ASP A CA 1
ATOM 2611 C C . ASP A 1 324 ? -18.721 8.092 -3.343 1.00 92.81 324 ASP A C 1
ATOM 2613 O O . ASP A 1 324 ? -18.596 8.789 -4.343 1.00 92.81 324 ASP A O 1
ATOM 2617 N N . VAL A 1 325 ? -17.746 7.295 -2.910 1.00 91.31 325 VAL A N 1
ATOM 2618 C CA . VAL A 1 325 ? -16.448 7.088 -3.568 1.00 91.31 325 VAL A CA 1
ATOM 2619 C C . VAL A 1 325 ? -16.094 5.600 -3.538 1.00 91.31 325 VAL A C 1
ATOM 2621 O O . VAL A 1 325 ? -16.717 4.816 -2.812 1.00 91.31 325 VAL A O 1
ATOM 2624 N N . SER A 1 326 ? -15.102 5.182 -4.326 1.00 92.62 326 SER A N 1
ATOM 2625 C CA . SER A 1 326 ? -14.612 3.797 -4.337 1.00 92.62 326 SER A CA 1
ATOM 2626 C C . SER A 1 326 ? -13.515 3.535 -3.289 1.00 92.62 326 SER A C 1
ATOM 2628 O O . SER A 1 326 ? -12.871 4.460 -2.791 1.00 92.62 326 SER A O 1
ATOM 2630 N N . LEU A 1 327 ? -13.263 2.259 -2.947 1.00 91.62 327 LEU A N 1
ATOM 2631 C CA . LEU A 1 327 ? -12.160 1.902 -2.037 1.00 91.62 327 LEU A CA 1
ATOM 2632 C C . LEU A 1 327 ? -10.806 2.300 -2.631 1.00 91.62 327 LEU A C 1
ATOM 2634 O O . LEU A 1 327 ? -9.933 2.745 -1.894 1.00 91.62 327 LEU A O 1
ATOM 2638 N N . SER A 1 328 ? -10.644 2.166 -3.947 1.00 89.44 328 SER A N 1
ATOM 2639 C CA . SER A 1 328 ? -9.419 2.533 -4.667 1.00 89.44 328 SER A CA 1
ATOM 2640 C C . SER A 1 328 ? -9.131 4.029 -4.617 1.00 89.44 328 SER A C 1
ATOM 2642 O O . SER A 1 328 ? -7.984 4.428 -4.446 1.00 89.44 328 SER A O 1
ATOM 2644 N N . GLU A 1 329 ? -10.164 4.868 -4.720 1.00 89.44 329 GLU A N 1
ATOM 2645 C CA . GLU A 1 329 ? -10.015 6.319 -4.572 1.00 89.44 329 GLU A CA 1
ATOM 2646 C C . GLU A 1 329 ? -9.647 6.713 -3.139 1.00 89.44 329 GLU A C 1
ATOM 2648 O O . GLU A 1 329 ? -8.773 7.560 -2.942 1.00 89.44 329 GLU A O 1
ATOM 2653 N N . ILE A 1 330 ? -10.279 6.086 -2.136 1.00 87.69 330 ILE A N 1
ATOM 2654 C CA . ILE A 1 330 ? -9.952 6.344 -0.727 1.00 87.69 330 ILE A CA 1
ATOM 2655 C C . ILE A 1 330 ? -8.539 5.861 -0.401 1.00 87.69 330 ILE A C 1
ATOM 2657 O O . ILE A 1 330 ? -7.861 6.534 0.367 1.00 87.69 330 ILE A O 1
ATOM 2661 N N . GLN A 1 331 ? -8.076 4.742 -0.972 1.00 84.06 331 GLN A N 1
ATOM 2662 C CA . GLN A 1 331 ? -6.790 4.115 -0.640 1.00 84.06 331 GLN A CA 1
ATOM 2663 C C . GLN A 1 331 ? -5.608 5.096 -0.707 1.00 84.06 331 GLN A C 1
ATOM 2665 O O . GLN A 1 331 ? -4.771 5.105 0.190 1.00 84.06 331 GLN A O 1
ATOM 2670 N N . HIS A 1 332 ? -5.577 5.973 -1.712 1.00 79.56 332 HIS A N 1
ATOM 2671 C CA . HIS A 1 332 ? -4.525 6.987 -1.873 1.00 79.56 332 HIS A CA 1
ATOM 2672 C C . HIS A 1 332 ? -4.675 8.210 -0.950 1.00 79.56 332 HIS A C 1
ATOM 2674 O O . HIS A 1 332 ? -3.799 9.070 -0.911 1.00 79.56 332 HIS A O 1
ATOM 2680 N N . LYS A 1 333 ? -5.789 8.307 -0.220 1.00 83.88 333 LYS A N 1
ATOM 2681 C CA . LYS A 1 333 ? -6.155 9.416 0.672 1.00 83.88 333 LYS A CA 1
ATOM 2682 C C . LYS A 1 333 ? -6.391 8.952 2.116 1.00 83.88 333 LYS A C 1
ATOM 2684 O O . LYS A 1 333 ? -6.917 9.721 2.917 1.00 83.88 333 LYS A O 1
ATOM 2689 N N . VAL A 1 334 ? -6.024 7.714 2.465 1.00 83.12 334 VAL A N 1
ATOM 2690 C CA . VAL A 1 334 ? -6.287 7.131 3.794 1.00 83.12 334 VAL A CA 1
ATOM 2691 C C . VAL A 1 334 ? -5.633 7.942 4.904 1.00 83.12 334 VAL A C 1
ATOM 2693 O O . VAL A 1 334 ? -6.287 8.201 5.910 1.00 83.12 334 VAL A O 1
ATOM 2696 N N . ASP A 1 335 ? -4.384 8.372 4.725 1.00 79.44 335 ASP A N 1
ATOM 2697 C CA . ASP A 1 335 ? -3.684 9.163 5.743 1.00 79.44 335 ASP A CA 1
ATOM 2698 C C . ASP A 1 335 ? -4.380 10.505 5.978 1.00 79.44 335 ASP A C 1
ATOM 2700 O O . ASP A 1 335 ? -4.567 10.924 7.117 1.00 79.44 335 ASP A O 1
ATOM 2704 N N . LEU A 1 336 ? -4.842 11.152 4.903 1.00 81.81 336 LEU A N 1
ATOM 2705 C CA . LEU A 1 336 ? -5.611 12.391 4.992 1.00 81.81 336 LEU A CA 1
ATOM 2706 C C . LEU A 1 336 ? -6.948 12.168 5.712 1.00 81.81 336 LEU A C 1
ATOM 2708 O O . LEU A 1 336 ? -7.274 12.924 6.625 1.00 81.81 336 LEU A O 1
ATOM 2712 N N . LEU A 1 337 ? -7.685 11.115 5.338 1.00 85.19 337 LEU A N 1
ATOM 2713 C CA . LEU A 1 337 ? -8.951 10.731 5.970 1.00 85.19 337 LEU A CA 1
ATOM 2714 C C . LEU A 1 337 ? -8.755 10.484 7.470 1.00 85.19 337 LEU A C 1
ATOM 2716 O O . LEU A 1 337 ? -9.507 11.004 8.292 1.00 85.19 337 LEU A O 1
ATOM 2720 N N . LYS A 1 338 ? -7.729 9.705 7.827 1.00 83.75 338 LYS A N 1
ATOM 2721 C CA . LYS A 1 338 ? -7.405 9.380 9.214 1.00 83.75 338 LYS A CA 1
ATOM 2722 C C . LYS A 1 338 ? -7.050 10.639 10.001 1.00 83.75 338 LYS A C 1
ATOM 2724 O O . LYS A 1 338 ? -7.685 10.889 11.017 1.00 83.75 338 LYS A O 1
ATOM 2729 N N . ASN A 1 339 ? -6.116 11.452 9.510 1.00 77.88 339 ASN A N 1
ATOM 2730 C CA . ASN A 1 339 ? -5.670 12.665 10.201 1.00 77.88 339 ASN A CA 1
ATOM 2731 C C . ASN A 1 339 ? -6.826 13.650 10.443 1.00 77.88 339 ASN A C 1
ATOM 2733 O O . ASN A 1 339 ? -6.930 14.220 11.526 1.00 77.88 339 ASN A O 1
ATOM 2737 N N . GLN A 1 340 ? -7.716 13.837 9.460 1.00 81.12 340 GLN A N 1
ATOM 2738 C CA . GLN A 1 340 ? -8.876 14.722 9.615 1.00 81.12 340 GLN A CA 1
ATOM 2739 C C . GLN A 1 340 ? -9.856 14.203 10.675 1.00 81.12 340 GLN A C 1
ATOM 2741 O O . GLN A 1 340 ? -10.319 14.982 11.505 1.00 81.12 340 GLN A O 1
ATOM 2746 N N . LEU A 1 341 ? -10.122 12.894 10.712 1.00 82.00 341 LEU A N 1
ATOM 2747 C CA . LEU A 1 341 ? -10.987 12.298 11.737 1.00 82.00 341 LEU A CA 1
ATOM 2748 C C . LEU A 1 341 ? -10.345 12.333 13.133 1.00 82.00 341 LEU A C 1
ATOM 2750 O O . LEU A 1 341 ? -11.036 12.618 14.110 1.00 82.00 341 LEU A O 1
ATOM 2754 N N . GLU A 1 342 ? -9.035 12.097 13.244 1.00 78.06 342 GLU A N 1
ATOM 2755 C CA . GLU A 1 342 ? -8.307 12.160 14.522 1.00 78.06 342 GLU A CA 1
ATOM 2756 C C . GLU A 1 342 ? -8.389 13.545 15.172 1.00 78.06 342 GLU A C 1
ATOM 2758 O O . GLU A 1 342 ? -8.598 13.641 16.385 1.00 78.06 342 GLU A O 1
ATOM 2763 N N . LEU A 1 343 ? -8.296 14.614 14.372 1.00 73.88 343 LEU A N 1
ATOM 2764 C CA . LEU A 1 343 ? -8.419 15.992 14.856 1.00 73.88 343 LEU A CA 1
ATOM 2765 C C . LEU A 1 343 ? -9.784 16.265 15.495 1.00 73.88 343 LEU A C 1
ATOM 2767 O O . LEU A 1 343 ? -9.863 16.967 16.501 1.00 73.88 343 LEU A O 1
ATOM 2771 N N . VAL A 1 344 ? -10.858 15.702 14.938 1.00 73.00 344 VAL A N 1
ATOM 2772 C CA . VAL A 1 344 ? -12.216 15.923 15.458 1.00 73.00 344 VAL A CA 1
ATOM 2773 C C . VAL A 1 344 ? -12.513 15.019 16.657 1.00 73.00 344 VAL A C 1
ATOM 2775 O O . VAL A 1 344 ? -13.282 15.392 17.547 1.00 73.00 344 VAL A O 1
ATOM 2778 N N . LEU A 1 345 ? -11.867 13.854 16.739 1.00 73.19 345 LEU A N 1
ATOM 2779 C CA . LEU A 1 345 ? -12.107 12.873 17.798 1.00 73.19 345 LEU A CA 1
ATOM 2780 C C . LEU A 1 345 ? -11.481 13.216 19.150 1.00 73.19 345 LEU A C 1
ATOM 2782 O O . LEU A 1 345 ? -11.917 12.642 20.148 1.00 73.19 345 LEU A O 1
ATOM 2786 N N . HIS A 1 346 ? -10.520 14.147 19.204 1.00 71.19 346 HIS A N 1
ATOM 2787 C CA . HIS A 1 346 ? -9.842 14.548 20.445 1.00 71.19 346 HIS A CA 1
ATOM 2788 C C . HIS A 1 346 ? -9.389 13.316 21.257 1.00 71.19 346 HIS A C 1
ATOM 2790 O O . HIS A 1 346 ? -9.889 13.039 22.352 1.00 71.19 346 HIS A O 1
ATOM 2796 N N . LEU A 1 347 ? -8.508 12.512 20.657 1.00 70.31 347 LEU A N 1
ATOM 2797 C CA . LEU A 1 347 ? -7.995 11.282 21.267 1.00 70.31 347 LEU A CA 1
ATOM 2798 C C . LEU A 1 347 ? -7.119 11.594 22.485 1.00 70.31 347 LEU A C 1
ATOM 2800 O O . LEU A 1 347 ? -6.353 12.561 22.483 1.00 70.31 347 LEU A O 1
ATOM 2804 N N . GLU A 1 348 ? -7.209 10.757 23.516 1.00 64.31 348 GLU A N 1
ATOM 2805 C CA . GLU A 1 348 ? -6.322 10.833 24.673 1.00 64.31 348 GLU A CA 1
ATOM 2806 C C . GLU A 1 348 ? -4.961 10.185 24.394 1.00 64.31 348 GLU A C 1
ATOM 2808 O O . GLU A 1 348 ? -4.784 9.393 23.473 1.00 64.31 348 GLU A O 1
ATOM 2813 N N . MET A 1 349 ? -3.984 10.465 25.260 1.00 57.09 349 MET A N 1
ATOM 2814 C CA . MET A 1 349 ? -2.611 9.969 25.127 1.00 57.09 349 MET A CA 1
ATOM 2815 C C . MET A 1 349 ? -2.459 8.436 25.157 1.00 57.09 349 MET A C 1
ATOM 2817 O O . MET A 1 349 ? -1.350 7.965 24.949 1.00 57.09 349 MET A O 1
ATOM 2821 N N . PHE A 1 350 ? -3.512 7.664 25.448 1.00 64.62 350 PHE A N 1
ATOM 2822 C CA . PHE A 1 350 ? -3.505 6.191 25.498 1.00 64.62 350 PHE A CA 1
ATOM 2823 C C . PHE A 1 350 ? -4.477 5.546 24.503 1.00 64.62 350 PHE A C 1
ATOM 2825 O O . PHE A 1 350 ? -4.722 4.337 24.579 1.00 64.62 350 PHE A O 1
ATOM 2832 N N . GLU A 1 351 ? -5.043 6.352 23.607 1.00 70.75 351 GLU A N 1
ATOM 2833 C CA . GLU A 1 351 ? -5.982 5.912 22.591 1.00 70.75 351 GLU A CA 1
ATOM 2834 C C . GLU A 1 351 ? -5.350 5.990 21.203 1.00 70.75 351 GLU A C 1
ATOM 2836 O O . GLU A 1 351 ? -4.600 6.917 20.891 1.00 70.75 351 GLU A O 1
ATOM 2841 N N . SER A 1 352 ? -5.681 5.029 20.347 1.00 73.06 352 SER A N 1
ATOM 2842 C CA . SER A 1 352 ? -5.350 5.085 18.925 1.00 73.06 352 SER A CA 1
ATOM 2843 C C . SER A 1 352 ? -6.607 4.947 18.079 1.00 73.06 352 SER A C 1
ATOM 2845 O O . SER A 1 352 ? -7.612 4.370 18.500 1.00 73.06 352 SER A O 1
ATOM 2847 N N . PHE A 1 353 ? -6.576 5.522 16.880 1.00 78.62 353 PHE A N 1
ATOM 2848 C CA . PHE A 1 353 ? -7.711 5.513 15.971 1.00 78.62 353 PHE A CA 1
ATOM 2849 C C . PHE A 1 353 ? -7.442 4.640 14.750 1.00 78.62 353 PHE A C 1
ATOM 2851 O O . PHE A 1 353 ? -6.391 4.710 14.098 1.00 78.62 353 PHE A O 1
ATOM 2858 N N . ARG A 1 354 ? -8.433 3.806 14.441 1.00 79.62 354 ARG A N 1
ATOM 2859 C CA . ARG A 1 354 ? -8.425 2.862 13.332 1.00 79.62 354 ARG A CA 1
ATOM 2860 C C . ARG A 1 354 ? -9.632 3.113 12.450 1.00 79.62 354 ARG A C 1
ATOM 2862 O O . ARG A 1 354 ? -10.760 3.220 12.923 1.00 79.62 354 ARG A O 1
ATOM 2869 N N . VAL A 1 355 ? -9.386 3.147 11.149 1.00 86.25 355 VAL A N 1
ATOM 2870 C CA . VAL A 1 355 ? -10.436 3.244 10.141 1.00 86.25 355 VAL A CA 1
ATOM 2871 C C . VAL A 1 355 ? -10.580 1.896 9.463 1.00 86.25 355 VAL A C 1
ATOM 2873 O O . VAL A 1 355 ? -9.595 1.302 9.032 1.00 86.25 355 VAL A O 1
ATOM 2876 N N . VAL A 1 356 ? -11.816 1.428 9.342 1.00 88.62 356 VAL A N 1
ATOM 2877 C CA . VAL A 1 356 ? -12.151 0.218 8.595 1.00 88.62 356 VAL A CA 1
ATOM 2878 C C . VAL A 1 356 ? -13.083 0.598 7.458 1.00 88.62 356 VAL A C 1
ATOM 2880 O O . VAL A 1 356 ? -14.131 1.208 7.675 1.00 88.62 356 VAL A O 1
ATOM 2883 N N . LEU A 1 357 ? -12.695 0.241 6.238 1.00 91.88 357 LEU A N 1
ATOM 2884 C CA . LEU A 1 357 ? -13.408 0.602 5.020 1.00 91.88 357 LEU A CA 1
ATOM 2885 C C . LEU A 1 357 ? -14.130 -0.626 4.480 1.00 91.88 357 LEU A C 1
ATOM 2887 O O . LEU A 1 357 ? -13.521 -1.674 4.282 1.00 91.88 357 LEU A O 1
ATOM 2891 N N . THR A 1 358 ? -15.430 -0.520 4.235 1.00 92.88 358 THR A N 1
ATOM 2892 C CA . THR A 1 358 ? -16.235 -1.642 3.743 1.00 92.88 358 THR A CA 1
ATOM 2893 C C . THR A 1 358 ? -16.999 -1.256 2.494 1.00 92.88 358 THR A C 1
ATOM 2895 O O . THR A 1 358 ? -17.718 -0.261 2.475 1.00 92.88 358 THR A O 1
ATOM 2898 N N . ASN A 1 359 ? -16.904 -2.090 1.464 1.00 95.31 359 ASN A N 1
ATOM 2899 C CA . ASN A 1 359 ? -17.800 -2.040 0.324 1.00 95.31 359 ASN A CA 1
ATOM 2900 C C . ASN A 1 359 ? -18.733 -3.255 0.333 1.00 95.31 359 ASN A C 1
ATOM 2902 O O . ASN A 1 359 ? -18.312 -4.397 0.126 1.00 95.31 359 ASN A O 1
ATOM 2906 N N . HIS A 1 360 ? -20.026 -3.001 0.530 1.00 91.62 360 HIS A N 1
ATOM 2907 C CA . HIS A 1 360 ? -21.037 -4.056 0.651 1.00 91.62 360 HIS A CA 1
ATOM 2908 C C . HIS A 1 360 ? -21.335 -4.773 -0.676 1.00 91.62 360 HIS A C 1
ATOM 2910 O O . HIS A 1 360 ? -21.786 -5.915 -0.667 1.00 91.62 360 HIS A O 1
ATOM 2916 N N . LYS A 1 361 ? -21.023 -4.151 -1.823 1.00 91.50 361 LYS A N 1
ATOM 2917 C CA . LYS A 1 361 ? -21.135 -4.785 -3.150 1.00 91.50 361 LYS A CA 1
ATOM 2918 C C . LYS A 1 361 ? -19.974 -5.748 -3.443 1.00 91.50 361 LYS A C 1
ATOM 2920 O O . LYS A 1 361 ? -20.014 -6.473 -4.437 1.00 91.50 361 LYS A O 1
ATOM 2925 N N . GLY A 1 362 ? -18.946 -5.763 -2.591 1.00 91.12 362 GLY A N 1
ATOM 2926 C CA . GLY A 1 362 ? -17.755 -6.592 -2.758 1.00 91.12 362 GLY A CA 1
ATOM 2927 C C . GLY A 1 362 ? -16.836 -6.106 -3.869 1.00 91.12 362 GLY A C 1
ATOM 2928 O O . GLY A 1 362 ? -16.158 -6.918 -4.487 1.00 91.12 362 GLY A O 1
ATOM 2929 N N . SER A 1 363 ? -16.851 -4.808 -4.153 1.00 92.44 363 SER A N 1
ATOM 2930 C CA . SER A 1 363 ? -16.065 -4.183 -5.209 1.00 92.44 363 SER A CA 1
ATOM 2931 C C . SER A 1 363 ? -15.131 -3.132 -4.623 1.00 92.44 363 SER A C 1
ATOM 2933 O O . SER A 1 363 ? -15.529 -2.353 -3.760 1.00 92.44 363 SER A O 1
ATOM 2935 N N . THR A 1 364 ? -13.891 -3.076 -5.096 1.00 92.00 364 THR A N 1
ATOM 2936 C CA . THR A 1 364 ? -12.948 -2.013 -4.724 1.00 92.00 364 THR A CA 1
ATOM 2937 C C . THR A 1 364 ? -13.119 -0.758 -5.571 1.00 92.00 364 THR A C 1
ATOM 2939 O O . THR A 1 364 ? -12.720 0.320 -5.148 1.00 92.00 364 THR A O 1
ATOM 2942 N N . ILE A 1 365 ? -13.767 -0.875 -6.732 1.00 92.00 365 ILE A N 1
ATOM 2943 C CA . ILE A 1 365 ? -13.947 0.222 -7.694 1.00 92.00 365 ILE A CA 1
ATOM 2944 C C . ILE A 1 365 ? -15.358 0.816 -7.695 1.00 92.00 365 ILE A C 1
ATOM 2946 O O . ILE A 1 365 ? -15.585 1.857 -8.297 1.00 92.00 365 ILE A O 1
ATOM 2950 N N . SER A 1 366 ? -16.334 0.154 -7.071 1.00 92.44 366 SER A N 1
ATOM 2951 C CA . SER A 1 366 ? -17.728 0.608 -7.101 1.00 92.44 366 SER A CA 1
ATOM 2952 C C . SER A 1 366 ? -18.100 1.331 -5.809 1.00 92.44 366 SER A C 1
ATOM 2954 O O . SER A 1 366 ? -17.913 0.743 -4.747 1.00 92.44 366 SER A O 1
ATOM 2956 N N . PRO A 1 367 ? -18.708 2.526 -5.862 1.00 92.31 367 PRO A N 1
ATOM 2957 C CA . PRO A 1 367 ? -19.276 3.173 -4.681 1.00 92.31 367 PRO A CA 1
ATOM 2958 C C . PRO A 1 367 ? -20.586 2.494 -4.213 1.00 92.31 367 PRO A C 1
ATOM 2960 O O . PRO A 1 367 ? -21.209 1.725 -4.972 1.00 92.31 367 PRO A O 1
ATOM 2963 N N . PRO A 1 368 ? -21.060 2.773 -2.982 1.00 94.62 368 PRO A N 1
ATOM 2964 C CA . PRO A 1 368 ? -20.427 3.603 -1.946 1.00 94.62 368 PRO A CA 1
ATOM 2965 C C . PRO A 1 368 ? -19.523 2.796 -0.994 1.00 94.62 368 PRO A C 1
ATOM 2967 O O . PRO A 1 368 ? -19.605 1.564 -0.930 1.00 94.62 368 PRO A O 1
ATOM 2970 N N . VAL A 1 369 ? -18.687 3.492 -0.221 1.00 94.06 369 VAL A N 1
ATOM 2971 C CA . VAL A 1 369 ? -17.864 2.906 0.850 1.00 94.06 369 VAL A CA 1
ATOM 2972 C C . VAL A 1 369 ? -18.392 3.326 2.214 1.00 94.06 369 VAL A C 1
ATOM 2974 O O . VAL A 1 369 ? -18.578 4.509 2.485 1.00 94.06 369 VAL A O 1
ATOM 2977 N N . THR A 1 370 ? -18.582 2.345 3.090 1.00 93.12 370 THR A N 1
ATOM 2978 C CA . THR A 1 370 ? -18.868 2.555 4.508 1.00 93.12 370 THR A CA 1
ATOM 2979 C C . THR A 1 370 ? -17.555 2.694 5.269 1.00 93.12 370 THR A C 1
ATOM 2981 O O . THR A 1 370 ? -16.738 1.769 5.286 1.00 93.12 370 THR A O 1
ATOM 2984 N N . VAL A 1 371 ? -17.360 3.838 5.912 1.00 91.50 371 VAL A N 1
ATOM 2985 C CA . VAL A 1 371 ? -16.229 4.141 6.789 1.00 91.50 371 VAL A CA 1
ATOM 2986 C C . VAL A 1 371 ? -16.661 3.883 8.227 1.00 91.50 371 VAL A C 1
ATOM 2988 O O . VAL A 1 371 ? -17.629 4.475 8.702 1.00 91.50 371 VAL A O 1
ATOM 2991 N N . ARG A 1 372 ? -15.955 2.996 8.930 1.00 89.94 372 ARG A N 1
ATOM 2992 C CA . ARG A 1 372 ? -16.140 2.744 10.365 1.00 89.94 372 ARG A CA 1
ATOM 2993 C C . ARG A 1 372 ? -14.932 3.283 11.118 1.00 89.94 372 ARG A C 1
ATOM 2995 O O . ARG A 1 372 ? -13.805 2.880 10.831 1.00 89.94 372 ARG A O 1
ATOM 3002 N N . GLY A 1 373 ? -15.176 4.195 12.052 1.00 86.69 373 GLY A N 1
ATOM 3003 C CA . GLY A 1 373 ? -14.156 4.738 12.940 1.00 86.69 373 GLY A CA 1
ATOM 3004 C C . GLY A 1 373 ? -14.146 3.980 14.260 1.00 86.69 373 GLY A C 1
ATOM 3005 O O . GLY A 1 373 ? -15.141 3.991 14.988 1.00 86.69 373 GLY A O 1
ATOM 3006 N N . CYS A 1 374 ? -13.028 3.335 14.571 1.00 82.31 374 CYS A N 1
ATOM 3007 C CA . CYS A 1 374 ? -12.828 2.582 15.800 1.00 82.31 374 CYS A CA 1
ATOM 3008 C C . CYS A 1 374 ? -11.738 3.245 16.642 1.00 82.31 374 CYS A C 1
ATOM 3010 O O . CYS A 1 374 ? -10.685 3.611 16.123 1.00 82.31 374 CYS A O 1
ATOM 3012 N N . VAL A 1 375 ? -11.972 3.355 17.945 1.00 79.94 375 VAL A N 1
ATOM 3013 C CA . VAL A 1 375 ? -10.961 3.778 18.915 1.00 79.94 375 VAL A CA 1
ATOM 3014 C C . VAL A 1 375 ? -10.489 2.556 19.682 1.00 79.94 375 VAL A C 1
ATOM 3016 O O . VAL A 1 375 ? -11.287 1.745 20.148 1.00 79.94 375 VAL A O 1
ATOM 3019 N N . VAL A 1 376 ? -9.180 2.425 19.793 1.00 76.00 376 VAL A N 1
ATOM 3020 C CA . VAL A 1 376 ? -8.510 1.441 20.629 1.00 76.00 376 VAL A CA 1
ATOM 3021 C C . VAL A 1 376 ? -8.088 2.138 21.908 1.00 76.00 376 VAL A C 1
ATOM 3023 O O . VAL A 1 376 ? -7.368 3.128 21.836 1.00 76.00 376 VAL A O 1
ATOM 3026 N N . SER A 1 377 ? -8.483 1.605 23.062 1.00 70.69 377 SER A N 1
ATOM 3027 C CA . SER A 1 377 ? -8.022 2.088 24.367 1.00 70.69 377 SER A CA 1
ATOM 3028 C C . SER A 1 377 ? -7.355 0.975 25.171 1.00 70.69 377 SER A C 1
ATOM 3030 O O . SER A 1 377 ? -7.850 -0.149 25.243 1.00 70.69 377 SER A O 1
ATOM 3032 N N . THR A 1 378 ? -6.243 1.295 25.828 1.00 64.06 378 THR A N 1
ATOM 3033 C CA . THR A 1 378 ? -5.540 0.386 26.755 1.00 64.06 378 THR A CA 1
ATOM 3034 C C . THR A 1 378 ? -6.078 0.455 28.189 1.00 64.06 378 THR A C 1
ATOM 3036 O O . THR A 1 378 ? -5.691 -0.355 29.035 1.00 64.06 378 THR A O 1
ATOM 3039 N N . THR A 1 379 ? -6.980 1.396 28.488 1.00 59.56 379 THR A N 1
ATOM 3040 C CA . THR A 1 379 ? -7.548 1.608 29.826 1.00 59.56 379 THR A CA 1
ATOM 3041 C C . THR A 1 379 ? -9.045 1.287 29.838 1.00 59.56 379 THR A C 1
ATOM 3043 O O . THR A 1 379 ? -9.811 1.716 28.980 1.00 59.56 379 THR A O 1
ATOM 3046 N N . MET A 1 380 ? -9.486 0.510 30.832 1.00 55.84 380 MET A N 1
ATOM 3047 C CA . MET A 1 380 ? -10.880 0.046 30.939 1.00 55.84 380 MET A CA 1
ATOM 3048 C C . MET A 1 380 ? -11.862 1.127 31.430 1.00 55.84 380 MET A C 1
ATOM 3050 O O . MET A 1 380 ? -13.057 0.868 31.492 1.00 55.84 380 MET A O 1
ATOM 3054 N N . THR A 1 381 ? -11.393 2.311 31.844 1.00 53.66 381 THR A N 1
ATOM 3055 C CA . THR A 1 381 ? -12.133 3.129 32.825 1.00 53.66 381 THR A CA 1
ATOM 3056 C C . THR A 1 381 ? -12.896 4.349 32.303 1.00 53.66 381 THR A C 1
ATOM 3058 O O . THR A 1 381 ? -13.540 4.995 33.119 1.00 53.66 381 THR A O 1
ATOM 3061 N N . THR A 1 382 ? -12.900 4.680 31.006 1.00 52.19 382 THR A N 1
ATOM 3062 C CA . THR A 1 382 ? -13.546 5.942 30.549 1.00 52.19 382 THR A CA 1
ATOM 3063 C C . THR A 1 382 ? -14.039 5.963 29.096 1.00 52.19 382 THR A C 1
ATOM 3065 O O . THR A 1 382 ? -14.419 7.013 28.582 1.00 52.19 382 THR A O 1
ATOM 3068 N N . VAL A 1 383 ? -14.078 4.817 28.412 1.00 54.44 383 VAL A N 1
ATOM 3069 C CA . VAL A 1 383 ? -14.414 4.776 26.976 1.00 54.44 383 VAL A CA 1
ATOM 3070 C C . VAL A 1 383 ? -15.855 5.246 26.708 1.00 54.44 383 VAL A C 1
ATOM 3072 O O . VAL A 1 383 ? -16.103 5.965 25.744 1.00 54.44 383 VAL A O 1
ATOM 3075 N N . GLU A 1 384 ? -16.800 4.930 27.596 1.00 58.25 384 GLU A N 1
ATOM 3076 C CA . GLU A 1 384 ? -18.229 5.230 27.409 1.00 58.25 384 GLU A CA 1
ATOM 3077 C C . GLU A 1 384 ? -18.557 6.731 27.483 1.00 58.25 384 GLU A C 1
ATOM 3079 O O . GLU A 1 384 ? -19.187 7.272 26.571 1.00 58.25 384 GLU A O 1
ATOM 3084 N N . SER A 1 385 ? -18.086 7.439 28.519 1.00 58.94 385 SER A N 1
ATOM 3085 C CA . SER A 1 385 ? -18.311 8.887 28.660 1.00 58.94 385 SER A CA 1
ATOM 3086 C C . SER A 1 385 ? -17.651 9.683 27.532 1.00 58.94 385 SER A C 1
ATOM 3088 O O . SER A 1 385 ? -18.208 10.678 27.064 1.00 58.94 385 SER A O 1
ATOM 3090 N N . HIS A 1 386 ? -16.492 9.223 27.050 1.00 65.19 386 HIS A N 1
ATOM 3091 C CA . HIS A 1 386 ? -15.766 9.879 25.964 1.00 65.19 386 HIS A CA 1
ATOM 3092 C C . HIS A 1 386 ? -16.427 9.652 24.602 1.00 65.19 386 HIS A C 1
ATOM 3094 O O . HIS A 1 386 ? -16.490 10.585 23.805 1.00 65.19 386 HIS A O 1
ATOM 3100 N N . ILE A 1 387 ? -16.986 8.467 24.327 1.00 65.12 387 ILE A N 1
ATOM 3101 C CA . ILE A 1 387 ? -17.730 8.210 23.079 1.00 65.12 387 ILE A CA 1
ATOM 3102 C C . ILE A 1 387 ? -18.972 9.095 22.981 1.00 65.12 387 ILE A C 1
ATOM 3104 O O . ILE A 1 387 ? -19.228 9.664 21.916 1.00 65.12 387 ILE A O 1
ATOM 3108 N N . GLN A 1 388 ? -19.714 9.266 24.080 1.00 65.75 388 GLN A N 1
ATOM 3109 C CA . GLN A 1 388 ? -20.888 10.142 24.105 1.00 65.75 388 GLN A CA 1
ATOM 3110 C C . GLN A 1 388 ? -20.493 11.602 23.825 1.00 65.75 388 GLN A C 1
ATOM 3112 O O . GLN A 1 388 ? -21.095 12.265 22.980 1.00 65.75 388 GLN A O 1
ATOM 3117 N N . GLN A 1 389 ? -19.436 12.091 24.484 1.00 68.44 389 GLN A N 1
ATOM 3118 C CA . GLN A 1 389 ? -18.916 13.445 24.276 1.00 68.44 389 GLN A CA 1
ATOM 3119 C C . GLN A 1 389 ? -18.412 13.658 22.839 1.00 68.44 389 GLN A C 1
ATOM 3121 O O . GLN A 1 389 ? -18.695 14.688 22.231 1.00 68.44 389 GLN A O 1
ATOM 3126 N N . ARG A 1 390 ? -17.717 12.672 22.261 1.00 73.44 390 ARG A N 1
ATOM 3127 C CA . ARG A 1 390 ? -17.222 12.699 20.873 1.00 73.44 390 ARG A CA 1
ATOM 3128 C C . ARG A 1 390 ? -18.346 12.699 19.852 1.00 73.44 390 ARG A C 1
ATOM 3130 O O . ARG A 1 390 ? -18.296 13.469 18.898 1.00 73.44 390 ARG A O 1
ATOM 3137 N N . SER A 1 391 ? -19.362 11.868 20.070 1.00 68.56 391 SER A N 1
ATOM 3138 C CA . SER A 1 391 ? -20.551 11.812 19.214 1.00 68.56 391 SER A CA 1
ATOM 3139 C C . SER A 1 391 ? -21.277 13.155 19.220 1.00 68.56 391 SER A C 1
ATOM 3141 O O . SER A 1 391 ? -21.647 13.661 18.163 1.00 68.56 391 SER A O 1
ATOM 3143 N N . ASN A 1 392 ? -21.383 13.789 20.394 1.00 68.00 392 ASN A N 1
ATOM 3144 C CA . ASN A 1 392 ? -21.923 15.139 20.510 1.00 68.00 392 ASN A CA 1
ATOM 3145 C C . ASN A 1 392 ? -21.051 16.162 19.766 1.00 68.00 392 ASN A C 1
ATOM 3147 O O . ASN A 1 392 ? -21.594 16.948 19.002 1.00 68.00 392 ASN A O 1
ATOM 3151 N N . ASN A 1 393 ? -19.722 16.130 19.910 1.00 66.88 393 ASN A N 1
ATOM 3152 C CA . ASN A 1 393 ? -18.819 17.052 19.204 1.00 66.88 393 ASN A CA 1
ATOM 3153 C C . ASN A 1 393 ? -18.905 16.916 17.675 1.00 66.88 393 ASN A C 1
ATOM 3155 O O . ASN A 1 393 ? -18.921 17.921 16.970 1.00 66.88 393 ASN A O 1
ATOM 3159 N N . LEU A 1 394 ? -19.006 15.686 17.166 1.00 67.69 394 LEU A N 1
ATOM 3160 C CA . LEU A 1 394 ? -19.173 15.401 15.736 1.00 67.69 394 LEU A CA 1
ATOM 3161 C C . LEU A 1 394 ? -20.527 15.882 15.190 1.00 67.69 394 LEU A C 1
ATOM 3163 O O . LEU A 1 394 ? -20.644 16.142 13.995 1.00 67.69 394 LEU A O 1
ATOM 3167 N N . ALA A 1 395 ? -21.538 16.017 16.053 1.00 63.97 395 ALA A N 1
ATOM 3168 C CA . ALA A 1 395 ? -22.865 16.513 15.700 1.00 63.97 395 ALA A CA 1
ATOM 3169 C C . ALA A 1 395 ? -23.001 18.052 15.776 1.00 63.97 395 ALA A C 1
ATOM 3171 O O . ALA A 1 395 ? -24.017 18.583 15.324 1.00 63.97 395 ALA A O 1
ATOM 3172 N N . GLN A 1 396 ? -2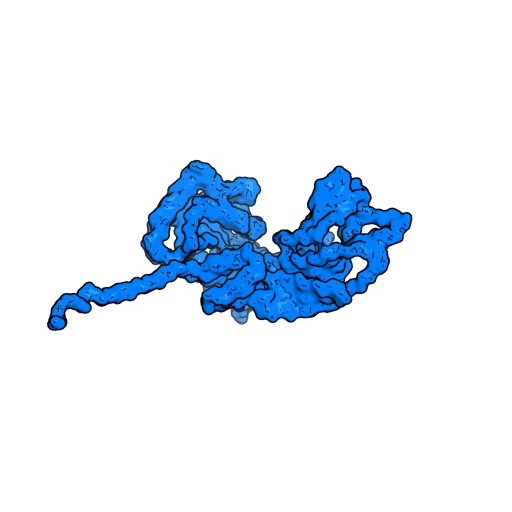2.015 18.779 16.323 1.00 61.16 396 GLN A N 1
ATOM 3173 C CA . GLN A 1 396 ? -22.054 20.243 16.471 1.00 61.16 396 GLN A CA 1
ATOM 3174 C C . GLN A 1 396 ? -21.311 20.973 15.326 1.00 61.16 396 GLN A C 1
ATOM 3176 O O . GLN A 1 396 ? -20.296 20.486 14.822 1.00 61.16 396 GLN A O 1
ATOM 3181 N N . PRO A 1 397 ? -21.737 22.185 14.919 1.00 48.03 397 PRO A N 1
ATOM 3182 C CA . PRO A 1 397 ? -20.916 23.067 14.078 1.00 48.03 397 PRO A CA 1
ATOM 3183 C C . PRO A 1 397 ? -19.643 23.469 14.853 1.00 48.03 397 PRO A C 1
ATOM 3185 O O . PRO A 1 397 ? -19.783 23.837 16.021 1.00 48.03 397 PRO A O 1
ATOM 3188 N N . PRO A 1 398 ? -18.413 23.428 14.286 1.00 51.00 398 PRO A N 1
ATOM 3189 C CA . PRO A 1 398 ? -18.016 23.495 12.870 1.00 51.00 398 PRO A CA 1
ATOM 3190 C C . PRO A 1 398 ? -17.767 22.149 12.152 1.00 51.00 398 PRO A C 1
ATOM 3192 O O . PRO A 1 398 ? -17.314 22.162 11.009 1.00 51.00 398 PRO A O 1
ATOM 3195 N N . ALA A 1 399 ? -18.081 20.995 12.753 1.00 58.72 399 ALA A N 1
ATOM 3196 C CA . ALA A 1 399 ? -17.795 19.656 12.208 1.00 58.72 399 ALA A CA 1
ATOM 3197 C C . ALA A 1 399 ? -18.722 19.216 11.049 1.00 58.72 399 ALA A C 1
ATOM 3199 O O . ALA A 1 399 ? -19.000 18.025 10.874 1.00 58.72 399 ALA A O 1
ATOM 3200 N N . LYS A 1 400 ? -19.210 20.160 10.230 1.00 67.62 400 LYS A N 1
ATOM 3201 C CA . LYS A 1 400 ? -20.000 19.850 9.029 1.00 67.62 400 LYS A CA 1
ATOM 3202 C C . LYS A 1 400 ? -19.187 18.871 8.174 1.00 67.62 400 LYS A C 1
ATOM 3204 O O . LYS A 1 400 ? -18.021 19.131 7.903 1.00 67.62 400 LYS A O 1
ATOM 3209 N N . ASN A 1 401 ? -19.788 17.744 7.793 1.00 77.75 401 ASN A N 1
ATOM 3210 C CA . ASN A 1 401 ? -19.108 16.659 7.074 1.00 77.75 401 ASN A CA 1
ATOM 3211 C C . ASN A 1 401 ? -18.027 15.900 7.879 1.00 77.75 401 ASN A C 1
ATOM 3213 O O . ASN A 1 401 ? -17.057 15.430 7.297 1.00 77.75 401 ASN A O 1
ATOM 3217 N N . PHE A 1 402 ? -18.154 15.775 9.210 1.00 75.94 402 PHE A N 1
ATOM 3218 C CA . PHE A 1 402 ? -17.170 15.084 10.073 1.00 75.94 402 PHE A CA 1
ATOM 3219 C C . PHE A 1 402 ? -15.777 15.744 10.090 1.00 75.94 402 PHE A C 1
ATOM 3221 O O . PHE A 1 402 ? -14.786 15.107 10.437 1.00 75.94 402 PHE A O 1
ATOM 3228 N N . GLY A 1 403 ? -15.690 17.022 9.703 1.00 74.94 403 GLY A N 1
ATOM 3229 C CA . GLY A 1 403 ? -14.411 17.716 9.512 1.00 74.94 403 GLY A CA 1
ATOM 3230 C C . GLY A 1 403 ? -13.629 17.242 8.282 1.00 74.94 403 GLY A C 1
ATOM 3231 O O . GLY A 1 403 ? -12.469 17.619 8.120 1.00 74.94 403 GLY A O 1
ATOM 3232 N N . LEU A 1 404 ? -14.252 16.433 7.419 1.00 82.50 404 LEU A N 1
ATOM 3233 C CA . LEU A 1 404 ? -13.652 15.982 6.173 1.00 82.50 404 LEU A CA 1
ATOM 3234 C C . LEU A 1 404 ? -13.738 17.059 5.101 1.00 82.50 404 LEU A C 1
ATOM 3236 O O . LEU A 1 404 ? -14.769 17.712 4.925 1.00 82.50 404 LEU A O 1
ATOM 3240 N N . ASP A 1 405 ? -12.664 17.184 4.328 1.00 82.12 405 ASP A N 1
ATOM 3241 C CA . ASP A 1 405 ? -12.632 18.061 3.162 1.00 82.12 405 ASP A CA 1
ATOM 3242 C C . ASP A 1 405 ? -13.612 17.566 2.081 1.00 82.12 405 ASP A C 1
ATOM 3244 O O . ASP A 1 405 ? -13.410 16.519 1.456 1.00 82.12 405 ASP A O 1
ATOM 3248 N N . ASN A 1 406 ? -14.669 18.348 1.840 1.00 84.00 406 ASN A N 1
ATOM 3249 C CA . ASN A 1 406 ? -15.696 18.061 0.836 1.00 84.00 406 ASN A CA 1
ATOM 3250 C C . ASN A 1 406 ? -15.117 17.896 -0.576 1.00 84.00 406 ASN A C 1
ATOM 3252 O O . ASN A 1 406 ? -15.660 17.126 -1.366 1.00 84.00 406 ASN A O 1
ATOM 3256 N N . SER A 1 407 ? -14.036 18.607 -0.910 1.00 83.19 407 SER A N 1
ATOM 3257 C CA . SER A 1 407 ? -13.390 18.490 -2.222 1.00 83.19 407 SER A CA 1
ATOM 3258 C C . SER A 1 407 ? -12.628 17.170 -2.370 1.00 83.19 407 SER A C 1
ATOM 3260 O O . SER A 1 407 ? -12.528 16.622 -3.469 1.00 83.19 407 SER A O 1
ATOM 3262 N N . ALA A 1 408 ? -12.134 16.622 -1.257 1.00 81.44 408 ALA A N 1
ATOM 3263 C CA . ALA A 1 408 ? -11.357 15.393 -1.238 1.00 81.44 408 ALA A CA 1
ATOM 3264 C C . ALA A 1 408 ? -12.225 14.130 -1.122 1.00 81.44 408 ALA A C 1
ATOM 3266 O O . ALA A 1 408 ? -11.874 13.123 -1.750 1.00 81.44 408 ALA A O 1
ATOM 3267 N N . PHE A 1 409 ? -13.315 14.178 -0.344 1.00 85.12 409 PHE A N 1
ATOM 3268 C CA . PHE A 1 409 ? -14.121 13.005 0.038 1.00 85.12 409 PHE A CA 1
ATOM 3269 C C . PHE A 1 409 ? -15.608 13.095 -0.330 1.00 85.12 409 PHE A C 1
ATOM 3271 O O . PHE A 1 409 ? -16.324 12.103 -0.203 1.00 85.12 409 PHE A O 1
ATOM 3278 N N . GLY A 1 410 ? -16.076 14.253 -0.799 1.00 85.56 410 GLY A N 1
ATOM 3279 C CA . GLY A 1 410 ? -17.492 14.485 -1.058 1.00 85.56 410 GLY A CA 1
ATOM 3280 C C . GLY A 1 410 ? -18.315 14.610 0.225 1.00 85.56 410 GLY A C 1
ATOM 3281 O O . GLY A 1 410 ? -17.805 14.944 1.295 1.00 85.56 410 GLY A O 1
ATOM 3282 N N . GLU A 1 411 ? -19.617 14.368 0.097 1.00 86.81 411 GLU A N 1
ATOM 3283 C CA .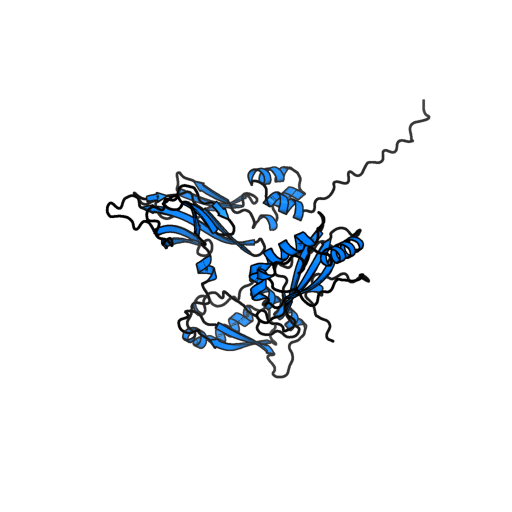 GLU A 1 411 ? -20.581 14.485 1.189 1.00 86.81 411 GLU A CA 1
ATOM 3284 C C . GLU A 1 411 ? -20.721 13.167 1.965 1.00 86.81 411 GLU A C 1
ATOM 3286 O O . GLU A 1 411 ? -20.949 12.097 1.395 1.00 86.81 411 GLU A O 1
ATOM 3291 N N . VAL A 1 412 ? -20.637 13.270 3.286 1.00 86.62 412 VAL A N 1
ATOM 3292 C CA . VAL A 1 412 ? -20.870 12.201 4.249 1.00 86.62 412 VAL A CA 1
ATOM 3293 C C . VAL A 1 412 ? -22.372 11.947 4.375 1.00 86.62 412 VAL A C 1
ATOM 3295 O O . VAL A 1 412 ? -23.153 12.851 4.671 1.00 86.62 412 VAL A O 1
ATOM 3298 N N . ARG A 1 413 ? -22.781 10.688 4.200 1.00 85.25 413 ARG A N 1
ATOM 3299 C CA . ARG A 1 413 ? -24.184 10.244 4.269 1.00 85.25 413 ARG A CA 1
ATOM 3300 C C . ARG A 1 413 ? -24.362 9.091 5.247 1.00 85.25 413 ARG A C 1
ATOM 3302 O O . ARG A 1 413 ? -23.400 8.392 5.558 1.00 85.25 413 ARG A O 1
ATOM 3309 N N . ASN A 1 414 ? -25.600 8.833 5.671 1.00 82.31 414 ASN A N 1
ATOM 3310 C CA . ASN A 1 414 ? -25.972 7.690 6.524 1.00 82.31 414 ASN A CA 1
ATOM 3311 C C . ASN A 1 414 ? -25.101 7.572 7.781 1.00 82.31 414 ASN A C 1
ATOM 3313 O O . ASN A 1 414 ? -24.516 6.529 8.071 1.00 82.31 414 ASN A O 1
ATOM 3317 N N . VAL A 1 415 ? -24.982 8.688 8.493 1.00 82.88 415 VAL A N 1
ATOM 3318 C CA . VAL A 1 415 ? -24.207 8.783 9.724 1.00 82.88 415 VAL A CA 1
ATOM 3319 C C . VAL A 1 415 ? -24.907 8.015 10.833 1.00 82.88 415 VAL A C 1
ATOM 3321 O O . VAL A 1 415 ? -26.094 8.204 11.089 1.00 82.88 415 VAL A O 1
ATOM 3324 N N . THR A 1 416 ? -24.143 7.189 11.529 1.00 81.38 416 THR A N 1
ATOM 3325 C CA . THR A 1 416 ? -24.579 6.462 12.716 1.00 81.38 416 THR A CA 1
ATOM 3326 C C . THR A 1 416 ? -23.508 6.583 13.788 1.00 81.38 416 THR A C 1
ATOM 3328 O O . THR A 1 416 ? -22.318 6.423 13.519 1.00 81.38 416 THR A O 1
ATOM 3331 N N . PHE A 1 417 ? -23.938 6.859 15.012 1.00 77.69 417 PHE A N 1
ATOM 3332 C CA . PHE A 1 417 ? -23.091 6.806 16.196 1.00 77.69 417 PHE A CA 1
ATOM 3333 C C . PHE A 1 417 ? -23.471 5.573 16.999 1.00 77.69 417 PHE A C 1
ATOM 3335 O O . PHE A 1 417 ? -24.639 5.175 17.018 1.00 77.69 417 PHE A O 1
ATOM 3342 N N . THR A 1 418 ? -22.500 4.951 17.656 1.00 70.81 418 THR A N 1
ATOM 3343 C CA . THR A 1 418 ? -22.799 3.851 18.572 1.00 70.81 418 THR A CA 1
ATOM 3344 C C . THR A 1 418 ? -23.509 4.398 19.806 1.00 70.81 418 THR A C 1
ATOM 3346 O O . THR A 1 418 ? -22.887 5.053 20.641 1.00 70.81 418 THR A O 1
ATOM 3349 N N . ALA A 1 419 ? -24.810 4.138 19.922 1.00 50.84 419 ALA A N 1
ATOM 3350 C CA . ALA A 1 419 ? -25.561 4.359 21.151 1.00 50.84 419 ALA A CA 1
ATOM 3351 C C . ALA A 1 419 ? -25.368 3.136 22.058 1.00 50.84 419 ALA A C 1
ATOM 3353 O O . ALA A 1 419 ? -25.813 2.063 21.678 1.00 50.84 419 ALA A O 1
ATOM 3354 N N . TYR A 1 420 ? -24.709 3.324 23.208 1.00 42.50 420 TYR A N 1
ATOM 3355 C CA . TYR A 1 420 ? -24.572 2.377 24.333 1.00 42.50 420 TYR A CA 1
ATOM 3356 C C . TYR A 1 420 ? -24.134 0.930 23.996 1.00 42.50 420 TYR A C 1
ATOM 3358 O O . TYR A 1 420 ? -24.890 0.177 23.386 1.00 42.50 420 TYR A O 1
ATOM 3366 N N . PRO A 1 421 ? -22.965 0.449 24.464 1.00 44.84 421 PRO A N 1
ATOM 3367 C CA . PRO A 1 421 ? -22.628 -0.957 24.322 1.00 44.84 421 PRO A CA 1
ATOM 3368 C C . PRO A 1 421 ? -23.242 -1.764 25.475 1.00 44.84 421 PRO A C 1
ATOM 3370 O O . PRO A 1 421 ? -22.745 -1.737 26.596 1.00 44.84 421 PRO A O 1
ATOM 3373 N N . GLU A 1 422 ? -24.236 -2.606 25.193 1.00 31.69 422 GLU A N 1
ATOM 3374 C CA . GLU A 1 422 ? -24.238 -3.915 25.852 1.00 31.69 422 GLU A CA 1
ATOM 3375 C C . GLU A 1 422 ? -23.035 -4.691 25.301 1.00 31.69 422 GLU A C 1
ATOM 3377 O O . GLU A 1 422 ? -23.125 -5.376 24.289 1.00 31.69 422 GLU A O 1
ATOM 3382 N N . GLY A 1 423 ? -21.867 -4.504 25.919 1.00 35.53 423 GLY A N 1
ATOM 3383 C CA . GLY A 1 423 ? -20.791 -5.497 25.986 1.00 35.53 423 GLY A CA 1
ATOM 3384 C C . GLY A 1 423 ? -20.268 -6.156 24.700 1.00 35.53 423 GLY A C 1
ATOM 3385 O O . GLY A 1 423 ? -19.595 -7.179 24.817 1.00 35.53 423 GLY A O 1
ATOM 3386 N N . THR A 1 424 ? -20.507 -5.643 23.489 1.00 38.97 424 THR A N 1
ATOM 3387 C CA . THR A 1 424 ? -19.902 -6.233 22.283 1.00 38.97 424 THR A CA 1
ATOM 3388 C C . THR A 1 424 ? -18.450 -5.796 22.151 1.00 38.97 424 THR A C 1
ATOM 3390 O O . THR A 1 424 ? -18.121 -4.851 21.435 1.00 38.97 424 THR A O 1
ATOM 3393 N N . VAL A 1 425 ? -17.579 -6.515 22.858 1.00 41.84 425 VAL A N 1
ATOM 3394 C CA . VAL A 1 425 ? -16.145 -6.586 22.577 1.00 41.84 425 VAL A CA 1
ATOM 3395 C C . VAL A 1 425 ? -15.995 -7.084 21.141 1.00 41.84 425 VAL A C 1
ATOM 3397 O O . VAL A 1 425 ? -16.303 -8.238 20.842 1.00 41.84 425 VAL A O 1
ATOM 3400 N N . LEU A 1 426 ? -15.569 -6.204 20.236 1.00 42.12 426 LEU A N 1
ATOM 3401 C CA . LEU A 1 426 ? -15.244 -6.598 18.873 1.00 42.12 426 LEU A CA 1
ATOM 3402 C C . LEU A 1 426 ? -13.821 -7.158 18.870 1.00 42.12 426 LEU A C 1
ATOM 3404 O O . LEU A 1 426 ? -12.849 -6.418 19.007 1.00 42.12 426 LEU A O 1
ATOM 3408 N N . ASP A 1 427 ? -13.703 -8.473 18.709 1.00 40.72 427 ASP A N 1
ATOM 3409 C CA . ASP A 1 427 ? -12.442 -9.118 18.351 1.00 40.72 427 ASP A CA 1
ATOM 3410 C C . ASP A 1 427 ? -11.922 -8.546 17.019 1.00 40.72 427 ASP A C 1
ATOM 3412 O O . ASP A 1 427 ? -12.711 -8.208 16.128 1.00 40.72 427 ASP A O 1
ATOM 3416 N N . SER A 1 428 ? -10.603 -8.463 16.855 1.00 39.38 428 SER A N 1
ATOM 3417 C CA . SER A 1 428 ? -9.952 -7.964 15.635 1.00 39.38 428 SER A CA 1
ATOM 3418 C C . SER A 1 428 ? -10.441 -8.708 14.385 1.00 39.38 428 SER A C 1
ATOM 3420 O O . SER A 1 428 ? -10.620 -8.091 13.330 1.00 39.38 428 SER A O 1
ATOM 3422 N N . ASP A 1 429 ? -10.751 -9.999 14.540 1.00 39.75 429 ASP A N 1
ATOM 3423 C CA . ASP A 1 429 ? -11.320 -10.859 13.501 1.00 39.75 429 ASP A CA 1
ATOM 3424 C C . ASP A 1 429 ? -12.816 -10.597 13.256 1.00 39.75 429 ASP A C 1
ATOM 3426 O O . ASP A 1 429 ? -13.289 -10.701 12.123 1.00 39.75 429 ASP A O 1
ATOM 3430 N N . SER A 1 430 ? -13.570 -10.184 14.279 1.00 40.75 430 SER A N 1
ATOM 3431 C CA . SER A 1 430 ? -15.006 -9.873 14.176 1.00 40.75 430 SER A CA 1
ATOM 3432 C C . SER A 1 430 ? -15.293 -8.549 13.456 1.00 40.75 430 SER A C 1
ATOM 3434 O O . SER A 1 430 ? -16.318 -8.410 12.796 1.00 40.75 430 SER A O 1
ATOM 3436 N N . VAL A 1 431 ? -14.357 -7.595 13.487 1.00 42.91 431 VAL A N 1
ATOM 3437 C CA . VAL A 1 431 ? -14.444 -6.345 12.706 1.00 42.91 431 VAL A CA 1
ATOM 3438 C C . VAL A 1 431 ? -14.314 -6.608 11.201 1.00 42.91 431 VAL A C 1
ATOM 3440 O O . VAL A 1 431 ? -14.870 -5.868 10.385 1.00 42.91 431 VAL A O 1
ATOM 3443 N N . LEU A 1 432 ? -13.592 -7.672 10.838 1.00 42.97 432 LEU A N 1
ATOM 3444 C CA . LEU A 1 432 ? -13.387 -8.128 9.461 1.00 42.97 432 LEU A CA 1
ATOM 3445 C C . LEU A 1 432 ? -14.396 -9.207 9.030 1.00 42.97 432 LEU A C 1
ATOM 3447 O O . LEU A 1 432 ? -14.494 -9.516 7.838 1.00 42.97 432 LEU A O 1
ATOM 3451 N N . ALA A 1 433 ? -15.151 -9.780 9.972 1.00 38.53 433 ALA A N 1
ATOM 3452 C CA . ALA A 1 433 ? -16.117 -10.835 9.714 1.00 38.53 433 ALA A CA 1
ATOM 3453 C C . ALA A 1 433 ? -17.558 -10.312 9.714 1.00 38.53 433 ALA A C 1
ATOM 3455 O O . ALA A 1 433 ? -18.098 -9.927 10.738 1.00 38.53 433 ALA A O 1
ATOM 3456 N N . LEU A 1 434 ? -18.181 -10.443 8.539 1.00 35.09 434 LEU A N 1
ATOM 3457 C CA . LEU A 1 434 ? -19.618 -10.390 8.250 1.00 35.09 434 LEU A CA 1
ATOM 3458 C C . LEU A 1 434 ? -20.385 -9.130 8.689 1.00 35.09 434 LEU A C 1
ATOM 3460 O O . LEU A 1 434 ? -20.512 -8.771 9.852 1.00 35.09 434 LEU A O 1
ATOM 3464 N N . THR A 1 435 ? -21.068 -8.550 7.704 1.00 36.44 435 THR A N 1
ATOM 3465 C CA . THR A 1 435 ? -22.367 -7.925 7.953 1.00 36.44 435 THR A CA 1
ATOM 3466 C C . THR A 1 435 ? -23.374 -9.030 8.299 1.00 36.44 435 THR A C 1
ATOM 3468 O O . THR A 1 435 ? -23.339 -10.084 7.654 1.00 36.44 435 THR A O 1
ATOM 3471 N N . PRO A 1 436 ? -24.264 -8.843 9.291 1.00 25.91 436 PRO A N 1
ATOM 3472 C CA . PRO A 1 436 ? -25.405 -9.730 9.456 1.00 25.91 436 PRO A CA 1
ATOM 3473 C C . PRO A 1 436 ? -26.226 -9.687 8.164 1.00 25.91 436 PRO A C 1
ATOM 3475 O O . PRO A 1 436 ? -26.515 -8.608 7.647 1.00 25.91 436 PRO A O 1
ATOM 3478 N N . SER A 1 437 ? -26.566 -10.853 7.623 1.00 26.55 437 SER A N 1
ATOM 3479 C CA . SER A 1 437 ? -27.587 -10.957 6.587 1.00 26.55 437 SER A CA 1
ATOM 3480 C C . SER A 1 437 ? -28.924 -10.545 7.199 1.00 26.55 437 SER A C 1
ATOM 3482 O O . SER A 1 437 ? -29.357 -11.185 8.159 1.00 26.55 437 SER A O 1
ATOM 3484 N N . SER A 1 438 ? -29.548 -9.498 6.666 1.00 26.86 438 SER A N 1
ATOM 3485 C CA . SER A 1 438 ? -30.997 -9.310 6.784 1.00 26.86 438 SER A CA 1
ATOM 3486 C C . SER A 1 438 ? -31.729 -10.300 5.897 1.00 26.86 438 SER A C 1
ATOM 3488 O O . SER A 1 438 ? -31.234 -10.473 4.754 1.00 26.86 438 SER A O 1
#

Mean predicted aligned error: 18.92 Å

InterPro domains:
  IPR001810 F-box domain [SM00256] (20-59)
  IPR036047 F-box-like domain superfamily [SSF81383] (17-68)
  IPR055464 Domain of unknown function DUF7036 [PF23041] (320-410)
  IPR056592 F-box protein At3g26010-like, beta-propeller domain [PF24750] (58-197)

Radius of gyration: 27.37 Å; Cα contacts (8 Å, |Δi|>4): 707; chains: 1; bounding box: 69×63×105 Å

Nearest PDB structures (foldseek):
  4bca-assembly2_D  TM=4.484E-01  e=6.879E+00  Cavia porcellus

Organism: Brassica cretica (NCBI:txid69181)

pLDDT: mean 71.75, std 16.36, range [25.91, 95.31]

Solvent-accessible surface area (backbone atoms only — not comparable to full-atom values): 25932 Å² total; per-residue (Å²): 138,91,82,92,86,86,88,70,82,73,77,74,72,77,79,77,72,81,76,72,50,70,68,56,53,47,58,54,48,72,74,47,61,66,75,57,48,63,56,43,44,73,72,40,72,65,51,28,50,53,51,62,28,77,75,46,70,38,70,49,79,43,82,44,74,43,79,94,74,60,41,44,35,44,24,28,78,74,72,73,43,73,42,78,53,78,76,64,82,80,86,58,91,54,49,51,72,55,62,69,37,67,34,49,45,68,57,82,70,34,57,78,44,41,35,43,36,37,42,42,45,77,73,67,54,90,68,74,62,72,55,41,62,50,36,35,42,37,35,33,64,87,77,71,43,77,45,81,48,78,44,74,61,91,77,89,56,72,57,59,40,79,77,56,64,56,43,69,55,96,43,24,42,36,28,46,27,46,43,90,68,70,46,73,49,73,49,64,84,49,55,65,68,76,62,54,46,21,70,34,51,48,75,62,48,61,79,39,44,72,58,51,28,49,29,50,42,71,50,36,91,67,62,93,64,48,40,52,42,75,74,47,79,45,54,59,88,95,51,57,26,44,49,76,42,65,47,82,40,45,65,56,87,91,55,76,72,53,69,70,58,50,51,47,51,49,52,45,52,42,32,35,54,63,65,76,44,73,70,62,48,59,53,92,73,51,30,57,78,71,81,56,81,44,8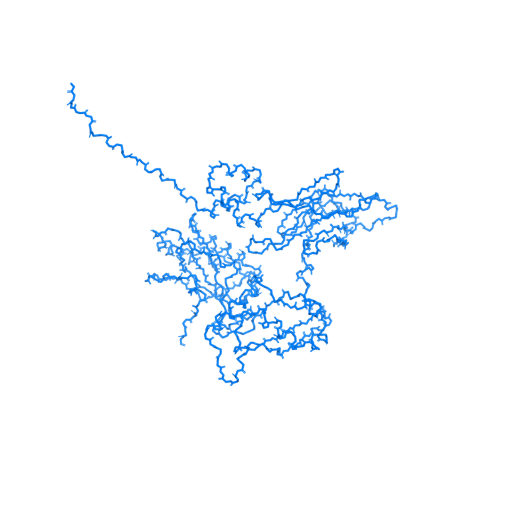1,64,37,90,86,24,43,63,38,58,78,73,58,93,65,87,73,83,48,54,47,40,74,47,36,34,32,30,28,80,41,24,50,62,66,44,63,84,40,46,69,59,54,49,55,34,43,49,66,66,53,67,69,54,101,65,46,48,82,44,63,38,40,32,16,73,74,8,20,32,74,47,62,51,27,37,42,34,42,28,41,33,30,68,63,93,84,55,63,66,69,49,48,54,54,34,52,51,52,51,72,35,88,87,25,63,59,57,51,47,57,50,90,82,57,47,68,68,38,79,75,45,64,67,75,78,80,84,78,73,75,51,47,82,66,52,77,68,48,73,75,82,84,127

Sequence (438 aa):
MYHINQILKKKKKKKIWFGVHEELVANILTRLPLGSIIRFKLVCKSWRSLIESDFFRHKGLVLLHHESSIRYYIGNPVLSQWTLLPPPPPILPGNRYYESGLVTRMHNGVILDYKVVRLHENIQSIHRPNPRTLSFEIYSSDTGEWSYKHVSCPGDNRDLVIVCNPITLNGKLYWHAEGKDDGIVVYDFFFDDDQARLHKPASKVISHRGKLEKDIFSSLDLRNHTKVTVLSLHQPAASNFTEVKFGVLPVLTNHTLRKDSLTSLRSSFVNLFAQRSSLNLNKSTFGKPTSFQVLKFPGGITVDPLGLEPVSGLLTLVFSFTLDVSLSEIQHKVDLLKNQLELVLHLEMFESFRVVLTNHKGSTISPPVTVRGCVVSTTMTTVESHIQQRSNNLAQPPAKNFGLDNSAFGEVRNVTFTAYPEGTVLDSDSVLALTPSS

Foldseek 3Di:
DDDPDPPCPPPPPPPPPPDQDLVNVLVVLLPDDPVVLVVQCVVDPSSLPSLQDPLVQFRAWDWDADVVVRWIWTDRVSNVDIDTADRFPDDDPQKDKADKDKFFDDALSGTPWIKIKIWIDGRPPPPDDQQFWIWIFIQIPVVSDTDIDIDGHDDPFRQWDFDHHWDYDNRKTWTFTDTPDTDIDIDHPCVVVLVPAFQADVVLCVVCQVLQQVLQVVQQPADPQKGKHFPDWDDPPPDRHIDTDIDIGGPDPPDDDDPVRLVSNLVSLLCCQLVVGFRRHDCVRTNGHNHHWWAAGPQWHKHFNSDPDPQLFFKAWLKKWKFFFFLNLCSVCVVVVLVQLCVLLVDDSFKDKTWMWIDRRRTRGGDMIMIIIIIGGNDPPPPVVSSVVSVVSCVDPPNQQPSDDCVRTNHIHDMDGDDDDPDPRQDPVNSRDGDDDD